Protein AF-A0A0U1D0B3-F1 (afdb_monomer_lite)

Organism: NCBI:txid451644

Radius of gyration: 34.0 Å; chains: 1; bounding box: 72×86×100 Å

Foldseek 3Di:
DDDDDADDPPDQDQKDWDWDDDPDPDTDIDIAGADCVVLVVLQCVCFVDQFQDLVSLAVNQVRPDDPVCLVVLVPDQEDEAADELNRLLGLQQSHDSPRDGSLQSHLYAYAYDDPQADPDADDQFDQAEEFEFQADADPPDDTDVLRLVLSQLLCVLSVVGGRYDRYDDHHAPVRNLCRLQVGGHQEYEYAAAKAWAPAPGPPGDIFIAAGGYPRDGDALVSLLPHPHRHQEYEANHAEDDPRPPDDDPDDPSGQQSSRQSRRVVSSVSSPHAKYKYQNHYADSVLLSQLSNQLSVCLVLFHFNSVSLNRSLNRSCVVCVRTCRSSRIHMHHDRRDGPDPPDPRPPPDDPQDPDLVVLLVQLLCLLPPQDDDDPDQDDLVVSVVVLVVSVVSDDPVSLQALSSLQSSLSSCVSSLVLQSNLQSLVSLVVRDDPRRPRDLVSLLSNLLSLLVVLLVCLVPCVPSSVVSLVSSLVSLVVSVVVPNALSSLLSNLSSLLSVLLSDPALVVSLVSLVSSLVSLVVSQVVQVVVVHGDLSSLLSNLLSCLLQVHDDPPSVVSLVRQLVRLVVVCVPPVALVSQCSNLSSLVSVCSNVLQCLDDDPSVVVSLVVSLVSLVVSCVRRSGHPSSLVVLLVVLQSSLSSSCRNVVPDSSSVSSSVSSVVSNCVSSVPPPDDDDDDDDDDDDDDDDDDDDDPDDDDRDDDDDDDDDDDD

Structure (mmCIF, N/CA/C/O backbone):
data_AF-A0A0U1D0B3-F1
#
_entry.id   AF-A0A0U1D0B3-F1
#
loop_
_atom_site.group_PDB
_atom_site.id
_atom_site.type_symbol
_atom_site.label_atom_id
_atom_site.label_alt_id
_atom_site.label_comp_id
_atom_site.label_asym_id
_atom_site.label_entity_id
_atom_site.label_seq_id
_atom_site.pdbx_PDB_ins_code
_atom_site.Cartn_x
_atom_site.Cartn_y
_atom_site.Cartn_z
_atom_site.occupancy
_atom_site.B_iso_or_equiv
_atom_site.auth_seq_id
_atom_site.auth_comp_id
_atom_site.auth_asym_id
_atom_site.auth_atom_id
_atom_site.pdbx_PDB_model_num
ATOM 1 N N . MET A 1 1 ? -6.630 -35.895 -47.628 1.00 25.92 1 MET A N 1
ATOM 2 C CA . MET A 1 1 ? -5.565 -35.209 -48.386 1.00 25.92 1 MET A CA 1
ATOM 3 C C . MET A 1 1 ? -6.163 -33.914 -48.904 1.00 25.92 1 MET A C 1
ATOM 5 O O . MET A 1 1 ? -6.946 -33.955 -49.841 1.00 25.92 1 MET A O 1
ATOM 9 N N . ALA A 1 2 ? -5.906 -32.805 -48.218 1.00 22.17 2 ALA A N 1
ATOM 10 C CA . ALA A 1 2 ? -6.236 -31.470 -48.699 1.00 22.17 2 ALA A CA 1
ATOM 11 C C . ALA A 1 2 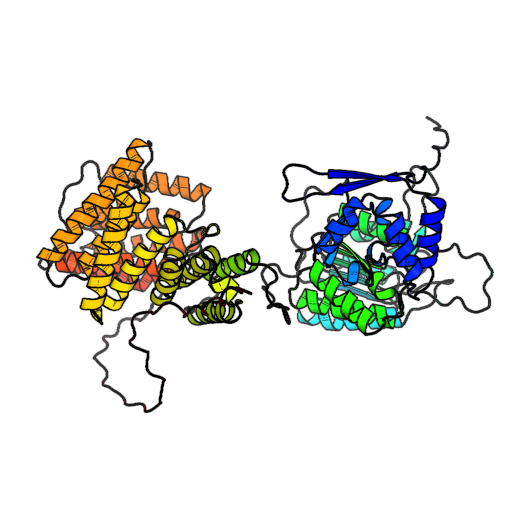? -4.894 -30.782 -48.945 1.00 22.17 2 ALA A C 1
ATOM 13 O O . ALA A 1 2 ? -4.091 -30.654 -48.025 1.00 22.17 2 ALA A O 1
ATOM 14 N N . ILE A 1 3 ? -4.622 -30.473 -50.210 1.00 32.19 3 ILE A N 1
ATOM 15 C CA . ILE A 1 3 ? -3.461 -29.694 -50.630 1.00 32.19 3 ILE A CA 1
ATOM 16 C C . ILE A 1 3 ? -3.943 -28.246 -50.627 1.00 32.19 3 ILE A C 1
ATOM 18 O O . ILE A 1 3 ? -4.728 -27.858 -51.489 1.00 32.19 3 ILE A O 1
ATOM 22 N N . SER A 1 4 ? -3.531 -27.483 -49.619 1.00 26.97 4 SER A N 1
ATOM 23 C CA . SER A 1 4 ? -3.724 -26.035 -49.578 1.00 26.97 4 SER A CA 1
ATOM 24 C C . SER A 1 4 ? -2.627 -25.380 -50.418 1.00 26.97 4 SER A C 1
ATOM 26 O O . SER A 1 4 ? -1.454 -25.729 -50.283 1.00 26.97 4 SER A O 1
ATOM 28 N N . GLY A 1 5 ? -3.007 -24.469 -51.317 1.00 29.91 5 GLY A N 1
ATOM 29 C CA . GLY A 1 5 ? -2.056 -23.631 -52.052 1.00 29.91 5 GLY A CA 1
ATOM 30 C C . GLY A 1 5 ? -1.285 -22.692 -51.110 1.00 29.91 5 GLY A C 1
ATOM 31 O O . GLY A 1 5 ? -1.713 -22.500 -49.970 1.00 29.91 5 GLY A O 1
ATOM 32 N N . PRO A 1 6 ? -0.153 -22.117 -51.556 1.00 30.25 6 PRO A N 1
ATOM 33 C CA . PRO A 1 6 ? 0.653 -21.238 -50.719 1.00 30.25 6 PRO A CA 1
ATOM 34 C C . PRO A 1 6 ? -0.175 -20.009 -50.329 1.00 30.25 6 PRO A C 1
ATOM 36 O O . PRO A 1 6 ? -0.641 -19.273 -51.196 1.00 30.25 6 PRO A O 1
ATOM 39 N N . ALA A 1 7 ? -0.378 -19.814 -49.025 1.00 37.62 7 ALA A N 1
ATOM 40 C CA . ALA A 1 7 ? -0.880 -18.554 -48.499 1.00 37.62 7 ALA A CA 1
ATOM 41 C C . ALA A 1 7 ? 0.132 -17.451 -48.842 1.00 37.62 7 ALA A C 1
ATOM 43 O O . ALA A 1 7 ? 1.340 -17.650 -48.683 1.00 37.62 7 ALA A O 1
ATOM 44 N N . GLU A 1 8 ? -0.357 -16.321 -49.353 1.00 30.08 8 GLU A N 1
ATOM 45 C CA . GLU A 1 8 ? 0.475 -15.147 -49.616 1.00 30.08 8 GLU A CA 1
ATOM 46 C C . GLU A 1 8 ? 1.216 -14.714 -48.334 1.00 30.08 8 GLU A C 1
ATOM 48 O O . GLU A 1 8 ? 0.663 -14.840 -47.235 1.00 30.08 8 GLU A O 1
ATOM 53 N N . PRO A 1 9 ? 2.470 -14.233 -48.437 1.00 38.16 9 PRO A N 1
ATOM 54 C CA . PRO A 1 9 ? 3.191 -13.708 -47.283 1.00 38.16 9 PRO A CA 1
ATOM 55 C C . PRO A 1 9 ? 2.402 -12.547 -46.664 1.00 38.16 9 PRO A C 1
ATOM 57 O O . PRO A 1 9 ? 1.867 -11.711 -47.388 1.00 38.16 9 PRO A O 1
ATOM 60 N N . ALA A 1 10 ? 2.335 -12.497 -45.330 1.00 44.03 10 ALA A N 1
ATOM 61 C CA . ALA A 1 10 ? 1.669 -11.415 -44.610 1.00 44.03 10 ALA A CA 1
ATOM 62 C C . ALA A 1 10 ? 2.222 -10.052 -45.071 1.00 44.03 10 ALA A C 1
ATOM 64 O O . ALA A 1 10 ? 3.419 -9.787 -44.949 1.00 44.03 10 ALA A O 1
ATOM 65 N N . GLU A 1 11 ? 1.359 -9.216 -45.650 1.00 49.59 11 GLU A N 1
ATOM 66 C CA . GLU A 1 11 ? 1.715 -7.873 -46.106 1.00 49.59 11 GLU A CA 1
ATOM 67 C C . GLU A 1 11 ? 2.063 -7.017 -44.874 1.00 49.59 11 GLU A C 1
ATOM 69 O O . GLU A 1 11 ? 1.244 -6.902 -43.962 1.00 49.59 11 GLU A O 1
ATOM 74 N N . ALA A 1 12 ? 3.271 -6.440 -44.824 1.00 58.88 12 ALA A N 1
ATOM 75 C CA . ALA A 1 12 ? 3.698 -5.584 -43.713 1.00 58.88 12 ALA A CA 1
ATOM 76 C C . ALA A 1 12 ? 2.677 -4.459 -43.475 1.00 58.88 12 ALA A C 1
ATOM 78 O O . ALA A 1 12 ? 2.208 -3.830 -44.432 1.00 58.88 12 ALA A O 1
ATOM 79 N N . HIS A 1 13 ? 2.336 -4.186 -42.212 1.00 60.94 13 HIS A N 1
ATOM 80 C CA . HIS A 1 13 ? 1.249 -3.269 -41.874 1.00 60.94 13 HIS A CA 1
ATOM 81 C C . HIS A 1 13 ? 1.484 -1.871 -42.467 1.00 60.94 13 HIS A C 1
ATOM 83 O O . HIS A 1 13 ? 2.298 -1.107 -41.958 1.00 60.94 13 HIS A O 1
ATOM 89 N N . ARG A 1 14 ? 0.737 -1.476 -43.506 1.00 67.62 14 ARG A N 1
ATOM 90 C CA . ARG A 1 14 ? 0.795 -0.107 -44.067 1.00 67.62 14 ARG A CA 1
ATOM 91 C C . ARG A 1 14 ? 0.289 0.969 -43.093 1.00 67.62 14 ARG A C 1
ATOM 93 O O . ARG A 1 14 ? 0.492 2.160 -43.327 1.00 67.62 14 ARG A O 1
ATOM 100 N N . GLU A 1 15 ? -0.335 0.545 -42.000 1.00 75.88 15 GLU A N 1
ATOM 101 C CA . GLU A 1 15 ? -0.934 1.380 -40.966 1.00 75.88 15 GLU A CA 1
ATOM 102 C C . GLU A 1 15 ? -0.661 0.768 -39.581 1.00 75.88 15 GLU A C 1
ATOM 104 O O . GLU A 1 15 ? -0.921 -0.415 -39.374 1.00 75.88 15 GLU A O 1
ATOM 109 N N . ILE A 1 16 ? -0.132 1.557 -38.639 1.00 80.44 16 ILE A N 1
ATOM 110 C CA . ILE A 1 16 ? 0.022 1.159 -37.229 1.00 80.44 16 ILE A CA 1
ATOM 111 C C . ILE A 1 16 ? -1.098 1.821 -36.431 1.00 80.44 16 ILE A C 1
ATOM 113 O O . ILE A 1 16 ? -1.262 3.042 -36.486 1.00 80.44 16 ILE A O 1
ATOM 117 N N . ARG A 1 17 ? -1.862 1.023 -35.681 1.00 81.50 17 ARG A N 1
ATOM 118 C CA . ARG A 1 17 ? -2.951 1.513 -34.833 1.00 81.50 17 ARG A CA 1
ATOM 119 C C . ARG A 1 17 ? -2.482 1.656 -33.391 1.00 81.50 17 ARG A C 1
ATOM 121 O O . ARG A 1 17 ? -2.053 0.689 -32.772 1.00 81.50 17 ARG A O 1
ATOM 128 N N . PHE A 1 18 ? -2.644 2.849 -32.844 1.00 83.06 18 PHE A N 1
ATOM 129 C CA . PHE A 1 18 ? -2.349 3.187 -31.462 1.00 83.06 18 PHE A CA 1
ATOM 130 C C . PHE A 1 18 ? -3.647 3.268 -30.665 1.00 83.06 18 PHE A C 1
ATOM 132 O O . PHE A 1 18 ? -4.629 3.854 -31.121 1.00 83.06 18 PHE A O 1
ATOM 139 N N . LEU A 1 19 ? -3.642 2.680 -29.472 1.00 78.75 19 LEU A N 1
ATOM 140 C CA . LEU A 1 19 ? -4.710 2.796 -28.484 1.00 78.75 19 LEU A CA 1
ATOM 141 C C . LEU A 1 19 ? -4.103 3.369 -27.210 1.00 78.75 19 LEU A C 1
ATOM 143 O O . LEU A 1 19 ? -3.299 2.704 -26.560 1.00 78.75 19 LEU A O 1
ATOM 147 N N . THR A 1 20 ? -4.473 4.595 -26.852 1.00 72.44 20 THR A N 1
ATOM 148 C CA . THR A 1 20 ? -4.030 5.200 -25.596 1.00 72.44 20 THR A CA 1
ATOM 149 C C . THR A 1 20 ? -5.035 4.924 -24.491 1.00 72.44 20 THR A C 1
ATOM 151 O O . THR A 1 20 ? -6.224 5.229 -24.600 1.00 72.44 20 THR A O 1
ATOM 154 N N . LEU A 1 21 ? -4.543 4.331 -23.406 1.00 68.56 21 LEU A N 1
ATOM 155 C CA . LEU A 1 21 ? -5.282 4.168 -22.162 1.00 68.56 21 LEU A CA 1
ATOM 156 C C . LEU A 1 21 ? -4.892 5.322 -21.238 1.00 68.56 21 LEU A C 1
ATOM 158 O O . LEU A 1 21 ? -3.713 5.519 -20.957 1.00 68.56 21 LEU A O 1
ATOM 162 N N . SER A 1 22 ? -5.878 6.102 -20.805 1.00 63.91 22 SER A N 1
ATOM 163 C CA . SER A 1 22 ? -5.701 7.196 -19.844 1.00 63.91 22 SER A CA 1
ATOM 164 C C . SER A 1 22 ? -6.677 7.024 -18.681 1.00 63.91 22 SER A C 1
ATOM 166 O O . SER A 1 22 ? -7.529 6.137 -18.704 1.00 63.91 22 SER A O 1
ATOM 168 N N . ASP A 1 23 ? -6.573 7.888 -17.677 1.00 53.41 23 ASP A N 1
ATOM 169 C CA . ASP A 1 23 ? -7.534 8.013 -16.573 1.00 53.41 23 ASP A CA 1
ATOM 170 C C . ASP A 1 23 ? -8.935 8.469 -17.031 1.00 53.41 23 ASP A C 1
ATOM 172 O O . ASP A 1 23 ? -9.906 8.437 -16.271 1.00 53.41 23 ASP A O 1
ATOM 176 N N . ARG A 1 24 ? -9.064 8.873 -18.298 1.00 52.78 24 ARG A N 1
ATOM 177 C CA . ARG A 1 24 ? -10.329 9.251 -18.920 1.00 52.78 24 ARG A CA 1
ATOM 178 C C . ARG A 1 24 ? -11.155 8.013 -19.249 1.00 52.78 24 ARG A C 1
ATOM 180 O O . ARG A 1 24 ? -10.646 6.973 -19.649 1.00 52.78 24 ARG A O 1
ATOM 187 N N . ALA A 1 25 ? -12.477 8.162 -19.214 1.00 43.53 25 ALA A N 1
ATOM 188 C CA . ALA A 1 25 ? -13.439 7.098 -19.525 1.00 43.53 25 ALA A CA 1
ATOM 189 C C . ALA A 1 25 ? -13.494 6.678 -21.019 1.00 43.53 25 ALA A C 1
ATOM 191 O O . ALA A 1 25 ? -14.517 6.175 -21.482 1.00 43.53 25 ALA A O 1
ATOM 192 N N . ARG A 1 26 ? -12.429 6.911 -21.800 1.00 53.97 26 ARG A N 1
ATOM 193 C CA . ARG A 1 26 ? -12.307 6.524 -23.212 1.00 53.97 26 ARG A CA 1
ATOM 194 C C . ARG A 1 26 ? -10.867 6.128 -23.546 1.00 53.97 26 ARG A C 1
ATOM 196 O O . ARG A 1 26 ? -9.934 6.775 -23.079 1.00 53.97 26 ARG A O 1
ATOM 203 N N . ALA A 1 27 ? -10.712 5.117 -24.401 1.00 67.88 27 ALA A N 1
ATOM 204 C CA . ALA A 1 27 ? -9.450 4.827 -25.076 1.00 67.88 27 ALA A CA 1
ATOM 205 C C . ALA A 1 27 ? -9.430 5.571 -26.417 1.00 67.88 27 ALA A C 1
ATOM 207 O O . ALA A 1 27 ? -10.358 5.412 -27.216 1.00 67.88 27 ALA A O 1
ATOM 208 N N . GLU A 1 28 ? -8.421 6.406 -26.656 1.00 73.44 28 GLU A N 1
ATOM 209 C CA . GLU A 1 28 ? -8.314 7.158 -27.909 1.00 73.44 28 GLU A CA 1
ATOM 210 C C . GLU A 1 28 ? -7.551 6.305 -28.931 1.00 73.44 28 GLU A C 1
ATOM 212 O O . GLU A 1 28 ? -6.479 5.771 -28.646 1.00 73.44 28 GLU A O 1
ATOM 217 N N . ALA A 1 29 ? -8.158 6.104 -30.104 1.00 76.81 29 ALA A N 1
ATOM 218 C CA . ALA A 1 29 ? -7.590 5.301 -31.177 1.00 76.81 29 ALA A CA 1
ATOM 219 C C . ALA A 1 29 ? -7.090 6.217 -32.294 1.00 76.81 29 ALA A C 1
ATOM 221 O O . ALA A 1 29 ? -7.890 6.934 -32.896 1.00 76.81 29 ALA A O 1
ATOM 222 N N . THR A 1 30 ? -5.800 6.135 -32.604 1.00 80.94 30 THR A N 1
ATOM 223 C CA . THR A 1 30 ? -5.173 6.892 -33.694 1.00 80.94 30 THR A CA 1
ATOM 224 C C . THR A 1 30 ? -4.450 5.922 -34.604 1.00 80.94 30 THR A C 1
ATOM 226 O O . THR A 1 30 ? -3.776 5.014 -34.124 1.00 80.94 30 THR A O 1
ATOM 229 N N . SER A 1 31 ? -4.562 6.106 -35.913 1.00 79.56 31 SER A N 1
ATOM 230 C CA . SER A 1 31 ? -3.797 5.314 -36.867 1.00 79.56 31 SER A CA 1
ATOM 231 C C . SER A 1 31 ? -2.768 6.169 -37.584 1.00 79.56 31 SER A C 1
ATOM 233 O O . SER A 1 31 ? -3.062 7.289 -37.997 1.00 79.56 31 SER A O 1
ATOM 235 N N . GLN A 1 32 ? -1.576 5.612 -37.769 1.00 79.31 32 GLN A N 1
ATOM 236 C CA . GLN A 1 32 ? -0.500 6.232 -38.526 1.00 79.31 32 GLN A CA 1
ATOM 237 C C . GLN A 1 32 ? -0.245 5.426 -39.794 1.00 79.31 32 GLN A C 1
ATOM 239 O O . GLN A 1 32 ? 0.203 4.278 -39.734 1.00 79.31 32 GLN A O 1
ATOM 244 N N . GLN A 1 33 ? -0.494 6.040 -40.949 1.00 78.62 33 GLN A N 1
ATOM 245 C CA . GLN A 1 33 ? -0.053 5.490 -42.225 1.00 78.62 33 GLN A CA 1
ATOM 246 C C . GLN A 1 33 ? 1.470 5.625 -42.337 1.00 78.62 33 GLN A C 1
ATOM 248 O O . GLN A 1 33 ? 2.034 6.675 -42.015 1.00 78.62 33 GLN A O 1
ATOM 253 N N . ARG A 1 34 ? 2.134 4.573 -42.824 1.00 77.25 34 ARG A N 1
ATOM 254 C CA . ARG A 1 34 ? 3.586 4.554 -43.042 1.00 77.25 34 ARG A CA 1
ATOM 255 C C . ARG A 1 34 ? 3.947 4.064 -44.439 1.00 77.25 34 ARG A C 1
ATOM 257 O O . ARG A 1 34 ? 3.126 3.484 -45.144 1.00 77.25 34 ARG A O 1
ATOM 264 N N . GLN A 1 35 ? 5.207 4.275 -44.810 1.00 83.19 35 GLN A N 1
ATOM 265 C CA . GLN A 1 35 ? 5.866 3.572 -45.911 1.00 83.19 35 GLN A CA 1
ATOM 266 C C . GLN A 1 35 ? 6.683 2.424 -45.301 1.00 83.19 35 GLN A C 1
ATOM 268 O O . GLN A 1 35 ? 7.752 2.698 -44.742 1.00 83.19 35 GLN A O 1
ATOM 273 N N . PRO A 1 36 ? 6.188 1.170 -45.324 1.00 78.25 36 PRO A N 1
ATOM 274 C CA . PRO A 1 36 ? 6.859 0.048 -44.670 1.00 78.25 36 PRO A CA 1
ATOM 275 C C . PRO A 1 36 ? 8.314 -0.106 -45.114 1.00 78.25 36 PRO A C 1
ATOM 277 O O . PRO A 1 36 ? 9.193 -0.279 -44.280 1.00 78.25 36 PRO A O 1
ATOM 280 N N . GLU A 1 37 ? 8.600 0.100 -46.400 1.00 82.88 37 GLU A N 1
ATOM 281 C CA . GLU A 1 37 ? 9.940 -0.041 -46.969 1.00 82.88 37 GLU A CA 1
ATOM 282 C C . GLU A 1 37 ? 10.930 0.991 -46.414 1.00 82.88 37 GLU A C 1
ATOM 284 O O . GLU A 1 37 ? 12.117 0.696 -46.266 1.00 82.88 37 GLU A O 1
ATOM 289 N N . LEU A 1 38 ? 10.464 2.210 -46.123 1.00 84.38 38 LEU A N 1
ATOM 290 C CA . LEU A 1 38 ? 11.289 3.265 -45.534 1.00 84.38 38 LEU A CA 1
ATOM 291 C C . LEU A 1 38 ? 11.580 2.965 -44.062 1.00 84.38 38 LEU A C 1
ATOM 293 O O . LEU A 1 38 ? 12.733 3.032 -43.639 1.00 84.38 38 LEU A O 1
ATOM 297 N N . VAL A 1 39 ? 10.542 2.605 -43.303 1.00 85.31 39 VAL A N 1
ATOM 298 C CA . VAL A 1 39 ? 10.660 2.277 -41.877 1.00 85.31 39 VAL A CA 1
ATOM 299 C C . VAL A 1 39 ? 11.559 1.057 -41.680 1.00 85.31 39 VAL A C 1
ATOM 301 O O . VAL A 1 39 ? 12.479 1.107 -40.871 1.00 85.31 39 VAL A O 1
ATOM 304 N N . ASP A 1 40 ? 11.387 0.007 -42.482 1.00 84.56 40 ASP A N 1
ATOM 305 C CA . ASP A 1 40 ? 12.200 -1.208 -42.396 1.00 84.56 40 ASP A CA 1
ATOM 306 C C . ASP A 1 40 ? 13.675 -0.940 -42.731 1.00 84.56 40 ASP A C 1
ATOM 308 O O . ASP A 1 40 ? 14.576 -1.498 -42.098 1.00 84.56 40 ASP A O 1
ATOM 312 N N . ARG A 1 41 ? 13.954 -0.045 -43.693 1.00 85.88 41 ARG A N 1
ATOM 313 C CA . ARG A 1 41 ? 15.328 0.393 -43.997 1.00 85.88 41 ARG A CA 1
ATOM 314 C C . ARG A 1 41 ? 15.950 1.171 -42.842 1.00 85.88 41 ARG A C 1
ATOM 316 O O . ARG A 1 41 ? 17.119 0.933 -42.543 1.00 85.88 41 ARG A O 1
ATOM 323 N N . LEU A 1 42 ? 15.194 2.067 -42.204 1.00 86.94 42 LEU A N 1
ATOM 324 C CA . LEU A 1 42 ? 15.659 2.823 -41.037 1.00 86.94 42 LEU A CA 1
ATOM 325 C C . LEU A 1 42 ? 15.937 1.892 -39.858 1.00 86.94 42 LEU A C 1
ATOM 327 O O . LEU A 1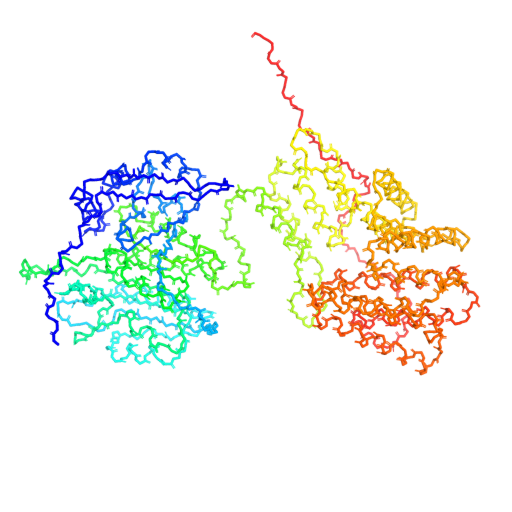 42 ? 17.033 1.936 -39.312 1.00 86.94 42 LEU A O 1
ATOM 331 N N . ILE A 1 43 ? 15.010 0.981 -39.543 1.00 88.56 43 ILE A N 1
ATOM 332 C CA . ILE A 1 43 ? 15.202 -0.035 -38.499 1.00 88.56 43 ILE A CA 1
ATOM 333 C C . ILE A 1 43 ? 16.478 -0.826 -38.775 1.00 88.56 43 ILE A C 1
ATOM 335 O O . ILE A 1 43 ? 17.350 -0.895 -37.913 1.00 88.56 43 ILE A O 1
ATOM 339 N N . LYS A 1 44 ? 16.628 -1.369 -39.991 1.00 85.81 44 LYS A N 1
ATOM 340 C CA . LYS A 1 44 ? 17.808 -2.153 -40.373 1.00 85.81 44 LYS A CA 1
ATOM 341 C C . LYS A 1 44 ? 19.100 -1.348 -40.244 1.00 85.81 44 LYS A C 1
ATOM 343 O O . LYS A 1 44 ? 20.095 -1.894 -39.780 1.00 85.81 44 LYS A O 1
ATOM 348 N N . SER A 1 45 ? 19.094 -0.074 -40.633 1.00 84.69 45 SER A N 1
ATOM 349 C CA . SER A 1 45 ? 20.249 0.813 -40.471 1.00 84.69 45 SER A CA 1
ATOM 350 C C . SER A 1 45 ? 20.612 0.981 -38.994 1.00 84.69 45 SER A C 1
ATOM 352 O O . SER A 1 45 ? 21.744 0.681 -38.611 1.00 84.69 45 SER A O 1
ATOM 354 N N . SER A 1 46 ? 19.633 1.333 -38.156 1.00 84.19 46 SER A N 1
ATOM 355 C CA . SER A 1 46 ? 19.838 1.687 -36.748 1.00 84.19 46 SER A CA 1
ATOM 356 C C . SER A 1 46 ? 20.266 0.523 -35.849 1.00 84.19 46 SER A C 1
ATOM 358 O O . SER A 1 46 ? 20.853 0.768 -34.796 1.00 84.19 46 SER A O 1
ATOM 360 N N . ILE A 1 47 ? 20.004 -0.727 -36.254 1.00 84.88 47 ILE A N 1
ATOM 361 C CA . ILE A 1 47 ? 20.313 -1.930 -35.456 1.00 84.88 47 ILE A CA 1
ATOM 362 C C . ILE A 1 47 ? 21.425 -2.817 -36.048 1.00 84.88 47 ILE A C 1
ATOM 364 O O . ILE A 1 47 ? 21.790 -3.833 -35.460 1.00 84.88 47 ILE A O 1
ATOM 368 N N . SER A 1 48 ? 21.955 -2.479 -37.230 1.00 79.75 48 SER A N 1
ATOM 369 C CA . SER A 1 48 ? 22.975 -3.298 -37.918 1.00 79.75 48 SER A CA 1
ATOM 370 C C . SER A 1 48 ? 24.387 -3.171 -37.340 1.00 79.75 48 SER A C 1
ATOM 372 O O . SER A 1 48 ? 25.243 -4.016 -37.600 1.00 79.75 48 SER A O 1
ATOM 374 N N . GLN A 1 49 ? 24.641 -2.105 -36.586 1.00 79.25 49 GLN A N 1
ATOM 375 C CA . GLN A 1 49 ? 25.926 -1.778 -35.978 1.00 79.25 49 GLN A CA 1
ATOM 376 C C . GLN A 1 49 ? 25.704 -1.378 -34.523 1.00 79.25 49 GLN A C 1
ATOM 378 O O . GLN A 1 49 ? 24.586 -1.048 -34.135 1.00 79.25 49 GLN A O 1
ATOM 383 N N . THR A 1 50 ? 26.778 -1.355 -33.737 1.00 85.12 50 THR A N 1
ATOM 384 C CA . THR A 1 50 ? 26.733 -0.924 -32.336 1.00 85.12 50 THR A CA 1
ATOM 385 C C . THR A 1 50 ? 26.810 0.594 -32.167 1.00 85.12 50 THR A C 1
ATOM 387 O O . THR A 1 50 ? 26.737 1.068 -31.046 1.00 85.12 50 THR A O 1
ATOM 390 N N . SER A 1 51 ? 26.964 1.391 -33.231 1.00 87.00 51 SER A N 1
ATOM 391 C CA . SER A 1 51 ? 27.051 2.857 -33.135 1.00 87.00 51 SER A CA 1
ATOM 392 C C . SER A 1 51 ? 25.670 3.512 -33.054 1.00 87.00 51 SER A C 1
ATOM 394 O O . SER A 1 51 ? 24.824 3.252 -33.913 1.00 87.00 51 SER A O 1
ATOM 396 N N . PHE A 1 52 ? 25.462 4.419 -32.102 1.00 89.50 52 PHE A N 1
ATOM 397 C CA . PHE A 1 52 ? 24.233 5.205 -32.006 1.00 89.50 52 PHE A CA 1
ATOM 398 C C . PHE A 1 52 ? 24.204 6.351 -33.028 1.00 89.50 52 PHE A C 1
ATOM 400 O O . PHE A 1 52 ? 25.177 7.085 -33.191 1.00 89.50 52 PHE A O 1
ATOM 407 N N . ARG A 1 53 ? 23.067 6.510 -33.717 1.00 89.12 53 ARG A N 1
ATOM 408 C CA . ARG A 1 53 ? 22.827 7.571 -34.705 1.00 89.12 53 ARG A CA 1
ATOM 409 C C . ARG A 1 53 ? 21.557 8.334 -34.340 1.00 89.12 53 ARG A C 1
ATOM 411 O O . ARG A 1 53 ? 20.451 7.876 -34.632 1.00 89.12 53 ARG A O 1
ATOM 418 N N . SER A 1 54 ? 21.724 9.500 -33.719 1.00 86.88 54 SER A N 1
ATOM 419 C CA . SER A 1 54 ? 20.618 10.338 -33.231 1.00 86.88 54 SER A CA 1
ATOM 420 C C . SER A 1 54 ? 19.634 10.731 -34.333 1.00 86.88 54 SER A C 1
ATOM 422 O O . SER A 1 54 ? 18.426 10.731 -34.113 1.00 86.88 54 SER A O 1
ATOM 424 N N . ASP A 1 55 ? 20.136 11.021 -35.534 1.00 89.19 55 ASP A N 1
ATOM 425 C CA . ASP A 1 55 ? 19.299 11.481 -36.644 1.00 89.19 55 ASP A CA 1
ATOM 426 C C . ASP A 1 55 ? 18.362 10.374 -37.145 1.00 89.19 55 ASP A C 1
ATOM 428 O O . ASP A 1 55 ? 17.174 10.615 -37.348 1.00 89.19 55 ASP A O 1
ATOM 432 N N . GLU A 1 56 ? 18.862 9.140 -37.284 1.00 89.44 56 GLU A N 1
ATOM 433 C CA . GLU A 1 56 ? 18.042 7.985 -37.680 1.00 89.44 56 GLU A CA 1
ATOM 434 C C . GLU A 1 56 ? 16.995 7.656 -36.615 1.00 89.44 56 GLU A C 1
ATOM 436 O O . GLU A 1 56 ? 15.832 7.415 -36.937 1.00 89.44 56 GLU A O 1
ATOM 441 N N . SER A 1 57 ? 17.399 7.712 -35.346 1.00 90.31 57 SER A N 1
ATOM 442 C CA . SER A 1 57 ? 16.521 7.531 -34.194 1.00 90.31 57 SER A CA 1
ATOM 443 C C . SER A 1 57 ? 15.365 8.542 -34.179 1.00 90.31 57 SER A C 1
ATOM 445 O O . SER A 1 57 ? 14.201 8.160 -34.008 1.00 90.31 57 SER A O 1
ATOM 447 N N . ARG A 1 58 ? 15.663 9.826 -34.412 1.00 91.75 58 ARG A N 1
ATOM 448 C CA . ARG A 1 58 ? 14.656 10.889 -34.475 1.00 91.75 58 ARG A CA 1
ATOM 449 C C . ARG A 1 58 ? 13.729 10.707 -35.670 1.00 91.75 58 ARG A C 1
ATOM 451 O O . ARG A 1 58 ? 12.517 10.781 -35.512 1.00 91.75 58 ARG A O 1
ATOM 458 N N . VAL A 1 59 ? 14.268 10.427 -36.857 1.00 91.56 59 VAL A N 1
ATOM 459 C CA . VAL A 1 59 ? 13.443 10.184 -38.053 1.00 91.56 59 VAL A CA 1
ATOM 460 C C . VAL A 1 59 ? 12.520 8.982 -37.840 1.00 91.56 59 VAL A C 1
ATOM 462 O O . VAL A 1 59 ? 11.346 9.040 -38.204 1.00 91.56 59 VAL A O 1
ATOM 465 N N . LEU A 1 60 ? 13.011 7.914 -37.206 1.00 90.38 60 LEU A N 1
ATOM 466 C CA . LEU A 1 60 ? 12.203 6.739 -36.900 1.00 90.38 60 LEU A CA 1
ATOM 467 C C . LEU A 1 60 ? 11.052 7.070 -35.936 1.00 90.38 60 LEU A C 1
ATOM 469 O O . LEU A 1 60 ? 9.927 6.631 -36.179 1.00 90.38 60 LEU A O 1
ATOM 473 N N . PHE A 1 61 ? 11.297 7.878 -34.898 1.00 91.62 61 PHE A N 1
ATOM 474 C CA . PHE A 1 61 ? 10.245 8.368 -33.998 1.00 91.62 61 PHE A CA 1
ATOM 475 C C . PHE A 1 61 ? 9.191 9.188 -34.752 1.00 91.62 61 PHE A C 1
ATOM 477 O O . PHE A 1 61 ? 7.995 8.917 -34.643 1.00 91.62 61 PHE A O 1
ATOM 484 N N . GLU A 1 62 ? 9.637 10.156 -35.557 1.00 90.12 62 GLU A N 1
ATOM 485 C CA . GLU A 1 62 ? 8.757 11.080 -36.275 1.00 90.12 62 GLU A CA 1
ATOM 486 C C . GLU A 1 62 ? 7.843 10.372 -37.284 1.00 90.12 62 GLU A C 1
ATOM 488 O O . GLU A 1 62 ? 6.695 10.786 -37.447 1.00 90.12 62 GLU A O 1
ATOM 493 N N . LEU A 1 63 ? 8.337 9.307 -37.929 1.00 89.62 63 LEU A N 1
ATOM 494 C CA . LEU A 1 63 ? 7.594 8.516 -38.917 1.00 89.62 63 LEU A CA 1
ATOM 495 C C . LEU A 1 63 ? 6.710 7.421 -38.305 1.00 89.62 63 LEU A C 1
ATOM 497 O O . LEU A 1 63 ? 5.765 6.977 -38.960 1.00 89.62 63 LEU A O 1
ATOM 501 N N . THR A 1 64 ? 7.025 6.953 -37.094 1.00 88.25 64 THR A N 1
ATOM 502 C CA . THR A 1 64 ? 6.314 5.826 -36.467 1.00 88.25 64 THR A CA 1
ATOM 503 C C . THR A 1 64 ? 5.219 6.300 -35.516 1.00 88.25 64 THR A C 1
ATOM 505 O O . THR A 1 64 ? 4.145 5.704 -35.488 1.00 88.25 64 THR A O 1
ATOM 508 N N . VAL A 1 65 ? 5.465 7.362 -34.744 1.00 88.38 65 VAL A N 1
ATOM 509 C CA . VAL A 1 65 ? 4.554 7.832 -33.689 1.00 88.38 65 VAL A CA 1
A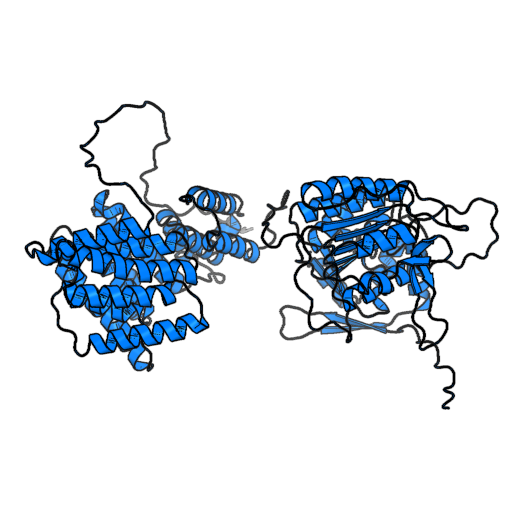TOM 510 C C . VAL A 1 65 ? 3.665 8.977 -34.209 1.00 88.38 65 VAL A C 1
ATOM 512 O O . VAL A 1 65 ? 4.204 9.967 -34.709 1.00 88.38 65 VAL A O 1
ATOM 515 N N . PRO A 1 66 ? 2.323 8.902 -34.069 1.00 86.00 66 PRO A N 1
ATOM 516 C CA . PRO A 1 66 ? 1.415 9.987 -34.440 1.00 86.00 66 PRO A CA 1
ATOM 517 C C . PRO A 1 66 ? 1.707 11.281 -33.675 1.00 86.00 66 PRO A C 1
ATOM 519 O O . PRO A 1 66 ? 2.046 11.248 -32.490 1.00 86.00 66 PRO A O 1
ATOM 522 N N . ASN A 1 67 ? 1.518 12.434 -34.321 1.00 84.69 67 ASN A N 1
ATOM 523 C CA . ASN A 1 67 ? 1.802 13.745 -33.723 1.00 84.69 67 ASN A CA 1
ATOM 524 C C . ASN A 1 67 ? 0.994 14.009 -32.447 1.00 84.69 67 ASN A C 1
ATOM 526 O O . ASN A 1 67 ? 1.506 14.614 -31.507 1.00 84.69 67 ASN A O 1
ATOM 530 N N . GLU A 1 68 ? -0.239 13.513 -32.393 1.00 79.81 68 GLU A N 1
ATOM 531 C CA . GLU A 1 68 ? -1.155 13.659 -31.262 1.00 79.81 68 GLU A CA 1
ATOM 532 C C . GLU A 1 68 ? -0.635 12.948 -30.007 1.00 79.81 68 GLU A C 1
ATOM 534 O O . GLU A 1 68 ? -0.962 13.347 -28.892 1.00 79.81 68 GLU A O 1
ATOM 539 N N . LEU A 1 69 ? 0.194 11.911 -30.177 1.00 80.69 69 LEU A N 1
ATOM 540 C CA . LEU A 1 69 ? 0.746 11.127 -29.072 1.00 80.69 69 LEU A CA 1
ATOM 541 C C . LEU A 1 69 ? 2.080 11.672 -28.561 1.00 80.69 69 LEU A C 1
ATOM 543 O O . LEU A 1 69 ? 2.452 11.399 -27.421 1.00 80.69 69 LEU A O 1
ATOM 547 N N . LYS A 1 70 ? 2.796 12.463 -29.368 1.00 84.50 70 LYS A N 1
ATOM 548 C CA . LYS A 1 70 ? 4.131 12.976 -29.016 1.00 84.50 70 LYS A CA 1
ATOM 549 C C . LYS A 1 70 ? 4.093 13.883 -27.786 1.00 84.50 70 LYS A C 1
ATOM 551 O O . LYS A 1 70 ? 4.957 13.773 -26.921 1.00 84.50 70 LYS A O 1
ATOM 556 N N . SER A 1 71 ? 3.076 14.740 -27.677 1.00 73.81 71 SER A N 1
ATOM 557 C CA . SER A 1 71 ? 2.896 15.624 -26.517 1.00 73.81 71 SER A CA 1
ATOM 558 C C . SER A 1 71 ? 2.549 14.852 -25.242 1.00 73.81 71 SER A C 1
ATOM 560 O O . SER A 1 71 ? 3.073 15.177 -24.181 1.00 73.81 71 SER A O 1
ATOM 562 N N . GLY A 1 72 ? 1.718 13.810 -25.344 1.00 71.94 72 GLY A N 1
ATOM 563 C CA . GLY A 1 72 ? 1.377 12.937 -24.218 1.00 71.94 72 GLY A CA 1
ATOM 564 C C . GLY A 1 72 ? 2.568 12.108 -23.736 1.00 71.94 72 GLY A C 1
ATOM 565 O O . GLY A 1 72 ? 2.792 11.996 -22.535 1.00 71.94 72 GLY A O 1
ATOM 566 N N . LEU A 1 73 ? 3.388 11.598 -24.662 1.00 73.94 73 LEU A N 1
ATOM 567 C CA . LEU A 1 73 ? 4.632 10.907 -24.321 1.00 73.94 73 LEU A CA 1
ATOM 568 C C . LEU A 1 73 ? 5.582 11.819 -23.538 1.00 73.94 73 LEU A C 1
ATOM 570 O O . LEU A 1 73 ? 6.179 11.369 -22.571 1.00 73.94 73 LEU A O 1
ATOM 574 N N . ALA A 1 74 ? 5.692 13.104 -23.875 1.00 69.62 74 ALA A N 1
ATOM 575 C CA . ALA A 1 74 ? 6.560 14.028 -23.138 1.00 69.62 74 ALA A CA 1
ATOM 576 C C . ALA A 1 74 ? 6.173 14.217 -21.653 1.00 69.62 74 ALA A C 1
ATOM 578 O O . ALA A 1 74 ? 6.998 14.683 -20.880 1.00 69.62 74 ALA A O 1
ATOM 579 N N . GLN A 1 75 ? 4.949 13.859 -21.247 1.00 67.75 75 GLN A N 1
ATOM 580 C CA . GLN A 1 75 ? 4.430 14.088 -19.890 1.00 67.75 75 GLN A CA 1
ATOM 581 C C . GLN A 1 75 ? 4.498 12.861 -18.967 1.00 67.75 75 GLN A C 1
ATOM 583 O O . GLN A 1 75 ? 4.076 12.953 -17.819 1.00 67.75 75 GLN A O 1
ATOM 588 N N . VAL A 1 76 ? 4.983 11.712 -19.449 1.00 71.12 76 VAL A N 1
ATOM 589 C CA . VAL A 1 76 ? 5.015 10.460 -18.670 1.00 71.12 76 VAL A CA 1
ATOM 590 C C . VAL A 1 76 ? 6.439 9.989 -18.408 1.00 71.12 76 VAL A C 1
ATOM 592 O O . VAL A 1 76 ? 7.233 9.906 -19.335 1.00 71.12 76 VAL A O 1
ATOM 595 N N . ASP A 1 77 ? 6.759 9.595 -17.177 1.00 70.06 77 ASP A N 1
ATOM 596 C CA . ASP A 1 77 ? 8.084 9.037 -16.844 1.00 70.06 77 ASP A CA 1
ATOM 597 C C . ASP A 1 77 ? 8.157 7.514 -17.027 1.00 70.06 77 ASP A C 1
ATOM 599 O O . ASP A 1 77 ? 9.230 6.945 -17.240 1.00 70.06 77 ASP A O 1
ATOM 603 N N . ASN A 1 78 ? 7.003 6.845 -16.984 1.00 81.88 78 ASN A N 1
ATOM 604 C CA . ASN A 1 78 ? 6.862 5.402 -17.150 1.00 81.88 78 ASN A CA 1
ATOM 605 C C . ASN A 1 78 ? 6.094 5.117 -18.437 1.00 81.88 78 ASN A C 1
ATOM 607 O O . ASN A 1 78 ? 5.019 5.676 -18.661 1.00 81.88 78 ASN A O 1
ATOM 611 N N . LEU A 1 79 ? 6.628 4.231 -19.277 1.00 86.31 79 LEU A N 1
ATOM 612 C CA . LEU A 1 79 ? 6.021 3.911 -20.563 1.00 86.31 79 LEU A CA 1
ATOM 613 C C . LEU A 1 79 ? 5.855 2.401 -20.701 1.00 86.31 79 LEU A C 1
ATOM 615 O O . LEU A 1 79 ? 6.835 1.667 -20.813 1.00 86.31 79 LEU A O 1
ATOM 619 N N . VAL A 1 80 ? 4.601 1.950 -20.727 1.00 91.19 80 VAL A N 1
ATOM 620 C CA . VAL A 1 80 ? 4.254 0.565 -21.055 1.00 91.19 80 VAL A CA 1
ATOM 621 C C . VAL A 1 80 ? 3.735 0.513 -22.485 1.00 91.19 80 VAL A C 1
ATOM 623 O O . VAL A 1 80 ? 2.709 1.114 -22.799 1.00 91.19 80 VAL A O 1
ATOM 626 N N . LEU A 1 81 ? 4.436 -0.215 -23.353 1.00 91.00 81 LEU A N 1
ATOM 627 C CA . LEU A 1 81 ? 4.001 -0.456 -24.728 1.00 91.00 81 LEU A CA 1
ATOM 628 C C . LEU A 1 81 ? 3.335 -1.825 -24.830 1.00 91.00 81 LEU A C 1
ATOM 630 O O . LEU A 1 81 ? 3.997 -2.846 -24.659 1.00 91.00 81 LEU A O 1
ATOM 634 N N . VAL A 1 82 ? 2.039 -1.850 -25.140 1.00 90.44 82 VAL A N 1
ATOM 635 C CA . VAL A 1 82 ? 1.317 -3.088 -25.458 1.00 90.44 82 VAL A CA 1
ATOM 636 C C . VAL A 1 82 ? 1.429 -3.331 -26.961 1.00 90.44 82 VAL A C 1
ATOM 638 O O . VAL A 1 82 ? 0.881 -2.566 -27.751 1.00 90.44 82 VAL A O 1
ATOM 641 N N . LEU A 1 83 ? 2.177 -4.361 -27.350 1.00 89.25 83 LEU A N 1
ATOM 642 C CA . LEU A 1 83 ? 2.609 -4.601 -28.726 1.00 89.25 83 LEU A CA 1
ATOM 643 C C . LEU A 1 83 ? 2.066 -5.928 -29.261 1.00 89.25 83 LEU A C 1
ATOM 645 O O . LEU A 1 83 ? 2.000 -6.929 -28.543 1.00 89.25 83 LEU A O 1
ATOM 649 N N . ASP A 1 84 ? 1.715 -5.944 -30.543 1.00 84.81 84 ASP A N 1
ATOM 650 C CA . ASP A 1 84 ? 1.493 -7.180 -31.292 1.00 84.81 84 ASP A CA 1
ATOM 651 C C . ASP A 1 84 ? 2.827 -7.798 -31.759 1.00 84.81 84 ASP A C 1
ATOM 653 O O . ASP A 1 84 ? 3.920 -7.326 -31.444 1.00 84.81 84 ASP A O 1
ATOM 657 N N . ALA A 1 85 ? 2.741 -8.890 -32.518 1.00 78.81 85 ALA A N 1
ATOM 658 C CA . ALA A 1 85 ? 3.912 -9.628 -32.978 1.00 78.81 85 ALA A CA 1
ATOM 659 C C . ALA A 1 85 ? 4.803 -8.848 -33.960 1.00 78.81 85 ALA A C 1
ATOM 661 O O . ALA A 1 85 ? 6.012 -9.072 -33.975 1.00 78.81 85 ALA A O 1
ATOM 662 N N . GLU A 1 86 ? 4.224 -7.978 -34.791 1.00 81.75 86 GLU A N 1
ATOM 663 C CA . GLU A 1 86 ? 4.965 -7.234 -35.816 1.00 81.75 86 GLU A CA 1
ATOM 664 C C . GLU A 1 86 ? 5.620 -5.995 -35.197 1.00 81.75 86 GLU A C 1
ATOM 666 O O . GLU A 1 86 ? 6.831 -5.798 -35.309 1.00 81.75 86 GLU A O 1
ATOM 671 N N . SER A 1 87 ? 4.837 -5.200 -34.467 1.00 86.12 87 SER A N 1
ATOM 672 C CA . SER A 1 87 ? 5.299 -4.004 -33.755 1.00 86.12 87 SER A CA 1
ATOM 673 C C . SER A 1 87 ? 6.307 -4.311 -32.645 1.00 86.12 87 SER A C 1
ATOM 675 O O . SER A 1 87 ? 7.161 -3.475 -32.343 1.00 86.12 87 SER A O 1
ATOM 677 N N . ALA A 1 88 ? 6.297 -5.520 -32.074 1.00 86.75 88 ALA A N 1
ATOM 678 C CA . ALA A 1 88 ? 7.334 -5.971 -31.147 1.00 86.75 88 ALA A CA 1
ATOM 679 C C . ALA A 1 88 ? 8.738 -6.026 -31.782 1.00 86.75 88 ALA A C 1
ATOM 681 O O . ALA A 1 88 ? 9.734 -5.922 -31.070 1.00 86.75 88 ALA A O 1
ATOM 682 N N . ALA A 1 89 ? 8.867 -6.132 -33.108 1.00 84.75 89 ALA A N 1
ATOM 683 C CA . ALA A 1 89 ? 10.178 -6.139 -33.761 1.00 84.75 89 ALA A CA 1
ATOM 684 C C . ALA A 1 89 ? 10.825 -4.742 -33.855 1.00 84.75 89 ALA A C 1
ATOM 686 O O . ALA A 1 89 ? 11.986 -4.624 -34.255 1.00 84.75 89 ALA A O 1
ATOM 687 N N . TYR A 1 90 ? 10.104 -3.673 -33.514 1.00 90.00 90 TYR A N 1
ATOM 688 C CA . TYR A 1 90 ? 10.587 -2.305 -33.675 1.00 90.00 90 TYR A CA 1
ATOM 689 C C . TYR A 1 90 ? 11.539 -1.929 -32.533 1.00 90.00 90 TYR A C 1
ATOM 691 O O . TYR A 1 90 ? 11.318 -2.340 -31.388 1.00 90.00 90 TYR A O 1
ATOM 699 N N . PRO A 1 91 ? 12.580 -1.120 -32.799 1.00 92.25 91 PRO A N 1
ATOM 700 C CA . PRO A 1 91 ? 13.511 -0.652 -31.780 1.00 92.25 91 PRO A CA 1
ATOM 701 C C . PRO A 1 91 ? 12.949 0.593 -31.074 1.00 92.25 91 PRO A C 1
ATOM 703 O O . PRO A 1 91 ? 13.523 1.677 -31.160 1.00 92.25 91 PRO A O 1
ATOM 706 N N . TRP A 1 92 ? 11.798 0.452 -30.407 1.00 94.00 92 TRP A N 1
ATOM 707 C CA . TRP A 1 92 ? 11.130 1.544 -29.684 1.00 94.00 92 TRP A CA 1
ATOM 708 C C . TRP A 1 92 ? 12.063 2.252 -28.698 1.00 94.00 92 TRP A C 1
ATOM 710 O O . TRP A 1 92 ? 12.007 3.467 -28.559 1.00 94.00 92 TRP A O 1
ATOM 720 N N . GLU A 1 93 ? 12.954 1.497 -28.058 1.00 94.25 93 GLU A N 1
ATOM 721 C CA . GLU A 1 93 ? 13.940 1.986 -27.099 1.00 94.25 93 GLU A CA 1
ATOM 722 C C . GLU A 1 93 ? 14.872 3.035 -27.711 1.00 94.25 93 GLU A C 1
ATOM 724 O O . GLU A 1 93 ? 15.216 4.008 -27.044 1.00 94.25 93 GLU A O 1
ATOM 729 N N . LEU A 1 94 ? 15.248 2.860 -28.984 1.00 92.81 94 LEU A N 1
ATOM 730 C CA . LEU A 1 94 ? 16.163 3.766 -29.674 1.00 92.81 94 LEU A CA 1
ATOM 731 C C . LEU A 1 94 ? 15.496 5.028 -30.184 1.00 92.81 94 LEU A C 1
ATOM 733 O O . LEU A 1 94 ? 16.221 5.971 -30.470 1.00 92.81 94 LEU A O 1
ATOM 737 N N . MET A 1 95 ? 14.175 5.056 -30.353 1.00 93.31 95 MET A N 1
ATOM 738 C CA . MET A 1 95 ? 13.477 6.210 -30.918 1.00 93.31 95 MET A CA 1
ATOM 739 C C . MET A 1 95 ? 13.647 7.434 -30.011 1.00 93.31 95 MET A C 1
ATOM 741 O O . MET A 1 95 ? 13.503 7.319 -28.796 1.00 93.31 95 MET A O 1
ATOM 745 N N . SER A 1 96 ? 13.937 8.602 -30.588 1.00 90.00 96 SER A N 1
ATOM 746 C CA . SER A 1 96 ? 14.168 9.833 -29.823 1.00 90.00 96 SER A CA 1
ATOM 747 C C . SER A 1 96 ? 13.009 10.813 -29.912 1.00 90.00 96 SER A C 1
ATOM 749 O O . SER A 1 96 ? 12.662 11.289 -30.994 1.00 90.00 96 SER A O 1
ATOM 751 N N . ALA A 1 97 ? 12.463 11.160 -28.746 1.00 82.56 97 ALA A N 1
ATOM 752 C CA . ALA A 1 97 ? 11.496 12.235 -28.578 1.00 82.56 97 ALA A CA 1
ATOM 753 C C . ALA A 1 97 ? 12.254 13.510 -28.173 1.00 82.56 97 ALA A C 1
ATOM 755 O O . ALA A 1 97 ? 12.593 13.715 -27.011 1.00 82.56 97 ALA A O 1
ATOM 756 N N . GLY A 1 98 ? 12.572 14.365 -29.146 1.00 79.31 98 GLY A N 1
ATOM 757 C CA . GLY A 1 98 ? 13.427 15.531 -28.907 1.00 79.31 98 GLY A CA 1
ATOM 758 C C . GLY A 1 98 ? 14.913 15.164 -28.913 1.00 79.31 98 GLY A C 1
ATOM 759 O O . GLY A 1 98 ? 15.415 14.718 -29.944 1.00 79.31 98 GLY A O 1
ATOM 760 N N . ASN A 1 99 ? 15.614 15.401 -27.798 1.00 76.75 99 ASN A N 1
ATOM 761 C CA . ASN A 1 99 ? 17.073 15.236 -27.701 1.00 76.75 99 ASN A CA 1
ATOM 762 C C . ASN A 1 99 ? 17.517 13.904 -27.077 1.00 76.75 99 ASN A C 1
ATOM 764 O O . ASN A 1 99 ? 18.691 13.560 -27.185 1.00 76.75 99 ASN A O 1
ATOM 768 N N . GLU A 1 100 ? 16.609 13.163 -26.440 1.00 84.56 100 GLU A N 1
ATOM 769 C CA . GLU A 1 100 ? 16.923 11.911 -25.748 1.00 84.56 100 GLU A CA 1
ATOM 770 C C . GLU A 1 100 ? 16.140 10.735 -26.340 1.00 84.56 100 GLU A C 1
ATOM 772 O O . GLU A 1 100 ? 15.070 10.898 -26.935 1.00 84.56 100 GLU A O 1
ATOM 777 N N . ALA A 1 101 ? 16.702 9.531 -26.231 1.00 90.56 101 ALA A N 1
ATOM 778 C CA . ALA A 1 101 ? 16.017 8.295 -26.600 1.00 90.56 101 ALA A CA 1
ATOM 779 C C . ALA A 1 101 ? 14.959 7.926 -25.550 1.00 90.56 101 ALA A C 1
ATOM 781 O O . ALA A 1 101 ? 15.173 8.117 -24.351 1.00 90.56 101 ALA A O 1
ATOM 782 N N . LEU A 1 102 ? 13.834 7.350 -25.987 1.00 90.31 102 LEU A N 1
ATOM 783 C CA . LEU A 1 102 ? 12.691 7.029 -25.123 1.00 90.31 102 LEU A CA 1
ATOM 784 C C . LEU A 1 102 ? 13.084 6.175 -23.916 1.00 90.31 102 LEU A C 1
ATOM 786 O O . LEU A 1 102 ? 12.536 6.360 -22.836 1.00 90.31 102 LEU A O 1
ATOM 790 N N . CYS A 1 103 ? 14.023 5.242 -24.075 1.00 91.31 103 CYS A N 1
ATOM 791 C CA . CYS A 1 103 ? 14.419 4.348 -22.991 1.00 91.31 103 CYS A CA 1
ATOM 792 C C . CYS A 1 103 ? 15.409 4.954 -21.981 1.00 91.31 103 CYS A C 1
ATOM 794 O O . CYS A 1 103 ? 15.721 4.292 -20.990 1.00 91.31 103 CYS A O 1
ATOM 796 N N . ILE A 1 104 ? 15.931 6.153 -22.259 1.00 91.19 104 ILE A N 1
ATOM 797 C CA . ILE A 1 104 ? 16.760 6.947 -21.340 1.00 91.19 104 ILE A CA 1
ATOM 798 C C . ILE A 1 104 ? 15.858 7.883 -20.538 1.00 91.19 104 ILE A C 1
ATOM 800 O O . ILE A 1 104 ? 15.906 7.894 -19.309 1.00 91.19 104 ILE A O 1
ATOM 804 N N . ASP A 1 105 ? 14.962 8.579 -21.236 1.00 83.75 105 ASP A N 1
ATOM 805 C CA . ASP A 1 105 ? 13.987 9.480 -20.624 1.00 83.75 105 ASP A CA 1
ATOM 806 C C . ASP A 1 105 ? 12.977 8.704 -19.753 1.00 83.75 105 ASP A C 1
ATOM 808 O O . ASP A 1 105 ? 12.648 9.109 -18.635 1.00 83.75 105 ASP A O 1
ATOM 812 N N . LYS A 1 106 ? 12.549 7.511 -20.199 1.00 85.69 106 LYS A N 1
ATOM 813 C CA . LYS A 1 106 ? 11.426 6.771 -19.597 1.00 85.69 106 LYS A CA 1
ATOM 814 C C . LYS A 1 106 ? 11.778 5.372 -19.111 1.00 85.69 106 LYS A C 1
ATOM 816 O O . LYS A 1 106 ? 12.562 4.646 -19.726 1.00 85.69 106 LYS A O 1
ATOM 821 N N . ALA A 1 107 ? 11.102 4.939 -18.044 1.00 89.25 107 ALA A N 1
ATOM 822 C CA . ALA A 1 107 ? 11.087 3.544 -17.610 1.00 89.25 107 ALA A CA 1
ATOM 823 C C . ALA A 1 107 ? 10.237 2.705 -18.580 1.00 89.25 107 ALA A C 1
ATOM 825 O O . ALA A 1 107 ? 9.057 2.437 -18.354 1.00 89.25 107 ALA A O 1
ATOM 826 N N . LEU A 1 108 ? 10.846 2.360 -19.716 1.00 93.88 108 LEU A N 1
ATOM 827 C CA . LEU A 1 108 ? 10.193 1.688 -20.834 1.00 93.88 108 LEU A CA 1
ATOM 828 C C . LEU A 1 108 ? 10.144 0.163 -20.646 1.00 93.88 108 LEU A C 1
ATOM 830 O O . LEU A 1 108 ? 11.195 -0.489 -20.597 1.00 93.88 108 LEU A O 1
ATOM 834 N N . VAL A 1 109 ? 8.928 -0.392 -20.620 1.00 95.31 109 VAL A N 1
ATOM 835 C CA . VAL A 1 109 ? 8.624 -1.834 -20.541 1.00 95.31 109 VAL A CA 1
ATOM 836 C C . VAL A 1 109 ? 7.600 -2.216 -21.615 1.00 95.31 109 VAL A C 1
ATOM 838 O O . VAL A 1 109 ? 6.726 -1.430 -21.972 1.00 95.31 109 VAL A O 1
ATOM 841 N N . ARG A 1 110 ? 7.694 -3.434 -22.151 1.00 94.38 110 ARG A N 1
ATOM 842 C CA . ARG A 1 110 ? 6.774 -3.975 -23.158 1.00 94.38 110 ARG A CA 1
ATOM 843 C C . ARG A 1 110 ? 5.816 -4.994 -22.543 1.00 94.38 110 ARG A C 1
ATOM 845 O O . ARG A 1 110 ? 6.178 -5.765 -21.657 1.00 94.38 110 ARG A O 1
ATOM 852 N N . GLN A 1 111 ? 4.611 -5.065 -23.081 1.00 91.38 111 GLN A N 1
ATOM 853 C CA . GLN A 1 111 ? 3.653 -6.143 -22.860 1.00 91.38 111 GLN A CA 1
ATOM 854 C C . GLN A 1 111 ? 3.181 -6.663 -24.213 1.00 91.38 111 GLN A C 1
ATOM 856 O O . GLN A 1 111 ? 3.118 -5.913 -25.183 1.00 91.38 111 GLN A O 1
ATOM 861 N N . LEU A 1 112 ? 2.871 -7.953 -24.298 1.00 86.12 112 LEU A N 1
ATOM 862 C CA . LEU A 1 112 ? 2.439 -8.565 -25.551 1.00 86.12 112 LEU A CA 1
ATOM 863 C C . LEU A 1 112 ? 0.928 -8.725 -25.584 1.00 86.12 112 LEU A C 1
ATOM 865 O O . LEU A 1 112 ? 0.331 -9.321 -24.687 1.00 86.12 112 LEU A O 1
ATOM 869 N N . GLN A 1 113 ? 0.322 -8.264 -26.670 1.00 84.25 113 GLN A N 1
ATOM 870 C CA . GLN A 1 113 ? -1.042 -8.616 -27.010 1.00 84.25 113 GLN A CA 1
ATOM 871 C C . GLN A 1 113 ? -1.052 -10.037 -27.588 1.00 84.25 113 GLN A C 1
ATOM 873 O O . GLN A 1 113 ? -0.648 -10.270 -28.727 1.00 84.25 113 GLN A O 1
ATOM 878 N N . THR A 1 114 ? -1.520 -11.009 -26.806 1.00 77.00 114 THR A N 1
ATOM 879 C CA . THR A 1 114 ? -1.629 -12.406 -27.244 1.00 77.00 114 THR A CA 1
ATOM 880 C C . THR A 1 114 ? -2.929 -13.051 -26.776 1.00 77.00 114 THR A C 1
ATOM 882 O O . THR A 1 114 ? -3.449 -12.756 -25.704 1.00 77.00 114 THR A O 1
ATOM 885 N N . THR A 1 115 ? -3.464 -13.949 -27.601 1.00 72.50 115 THR A N 1
ATOM 886 C CA . THR A 1 115 ? -4.603 -14.817 -27.265 1.00 72.50 115 THR A CA 1
ATOM 887 C C . THR A 1 115 ? -4.160 -16.162 -26.689 1.00 72.50 115 THR A C 1
ATOM 889 O O . THR A 1 115 ? -4.988 -16.919 -26.186 1.00 72.50 115 THR A O 1
ATOM 892 N N . LYS A 1 116 ? -2.860 -16.472 -26.758 1.00 69.75 116 LYS A N 1
ATOM 893 C CA . LYS A 1 116 ? -2.259 -17.694 -26.223 1.00 69.75 116 LYS A CA 1
ATOM 894 C C . LYS A 1 116 ? -1.576 -17.358 -24.906 1.00 69.75 116 LYS A C 1
ATOM 896 O O . LYS A 1 116 ? -0.592 -16.633 -24.887 1.00 69.75 116 LYS A O 1
ATOM 901 N N . TYR A 1 117 ? -2.092 -17.887 -23.807 1.00 69.88 117 TYR A N 1
ATOM 902 C CA . TYR A 1 117 ? -1.493 -17.710 -22.489 1.00 69.88 117 TYR A CA 1
ATOM 903 C C . TYR A 1 117 ? -1.735 -18.948 -21.635 1.00 69.88 117 TYR A C 1
ATOM 905 O O . TYR A 1 117 ? -2.672 -19.717 -21.872 1.00 69.88 117 TYR A O 1
ATOM 913 N N . ARG A 1 118 ? -0.895 -19.140 -20.618 1.00 64.88 118 ARG A N 1
ATOM 914 C CA . ARG A 1 118 ? -1.064 -20.208 -19.635 1.00 64.88 118 ARG A CA 1
ATOM 915 C C . ARG A 1 118 ? -1.984 -19.728 -18.497 1.00 64.88 118 ARG A C 1
ATOM 917 O O . ARG A 1 118 ? -1.575 -18.861 -17.733 1.00 64.88 118 ARG A O 1
ATOM 924 N N . PRO A 1 119 ? -3.206 -20.275 -18.333 1.00 50.00 119 PRO A N 1
ATOM 925 C CA . PRO A 1 119 ? -4.177 -19.778 -17.347 1.00 50.00 119 PRO A CA 1
ATOM 926 C C . PRO A 1 119 ? -3.811 -20.093 -15.887 1.00 50.00 119 PRO A C 1
ATOM 928 O O . PRO A 1 119 ? -4.329 -19.458 -14.974 1.00 50.00 119 PRO A O 1
ATOM 931 N N . GLN A 1 120 ? -2.918 -21.059 -15.651 1.00 52.06 120 GLN A N 1
ATOM 932 C CA . GLN A 1 120 ? -2.366 -21.372 -14.332 1.00 52.06 120 GLN A CA 1
ATOM 933 C C . GLN A 1 120 ? -0.840 -21.325 -14.400 1.00 52.06 120 GLN A C 1
ATOM 935 O O . GLN A 1 120 ? -0.200 -22.212 -14.968 1.00 52.06 120 GLN A O 1
ATOM 940 N N . ILE A 1 121 ? -0.264 -20.278 -13.815 1.00 59.25 121 ILE A N 1
ATOM 941 C CA . ILE A 1 121 ? 1.172 -20.188 -13.552 1.00 59.25 121 ILE A CA 1
ATOM 942 C C . ILE A 1 121 ? 1.413 -20.972 -12.254 1.00 59.25 121 ILE A C 1
ATOM 944 O O . ILE A 1 121 ? 0.742 -20.725 -11.252 1.00 59.25 121 ILE A O 1
ATOM 948 N N . GLY A 1 122 ? 2.300 -21.970 -12.294 1.00 53.50 122 GLY A N 1
ATOM 949 C CA . GLY A 1 122 ? 2.607 -22.829 -11.145 1.00 53.50 122 GLY A CA 1
ATOM 950 C C . GLY A 1 122 ? 3.172 -22.064 -9.939 1.00 53.50 122 GLY A C 1
ATOM 951 O O . GLY A 1 122 ? 3.401 -20.855 -9.994 1.00 53.50 122 GLY A O 1
ATOM 952 N N . ALA A 1 123 ? 3.400 -22.781 -8.833 1.00 54.69 123 ALA A N 1
ATOM 953 C CA . ALA A 1 123 ? 3.995 -22.220 -7.619 1.00 54.69 123 ALA A CA 1
ATOM 954 C C . ALA A 1 123 ? 5.307 -21.463 -7.913 1.00 54.69 123 ALA A C 1
ATOM 956 O O . ALA A 1 123 ? 6.046 -21.821 -8.830 1.00 54.69 123 ALA A O 1
ATOM 957 N N . ARG A 1 124 ? 5.580 -20.416 -7.121 1.00 60.44 124 ARG A N 1
ATOM 958 C CA . ARG A 1 124 ? 6.789 -19.583 -7.216 1.00 60.44 124 ARG A CA 1
ATOM 959 C C . ARG A 1 124 ? 8.036 -20.475 -7.211 1.00 60.44 124 ARG A C 1
ATOM 961 O O . ARG A 1 124 ? 8.178 -21.297 -6.303 1.00 60.44 124 ARG A O 1
ATOM 968 N N . ALA A 1 125 ? 8.914 -20.312 -8.202 1.00 61.28 125 ALA A N 1
ATOM 969 C CA . ALA A 1 125 ? 10.186 -21.023 -8.217 1.00 61.28 125 ALA A CA 1
ATOM 970 C C . ALA A 1 125 ? 11.010 -20.643 -6.975 1.00 61.28 125 ALA A C 1
ATOM 972 O O . ALA A 1 125 ? 10.898 -19.525 -6.467 1.00 61.28 125 ALA A O 1
ATOM 973 N N . GLY A 1 126 ? 11.795 -21.589 -6.450 1.00 69.06 126 GLY A N 1
ATOM 974 C CA . GLY A 1 126 ? 12.619 -21.391 -5.251 1.00 69.06 126 GLY A CA 1
ATOM 975 C C . GLY A 1 126 ? 13.712 -20.326 -5.428 1.00 69.06 126 GLY A C 1
ATOM 976 O O . GLY A 1 126 ? 13.745 -19.575 -6.393 1.00 69.06 126 GLY A O 1
ATOM 977 N N . THR A 1 127 ? 14.672 -20.247 -4.514 1.00 84.69 127 THR A N 1
ATOM 978 C CA . THR A 1 127 ? 15.761 -19.253 -4.574 1.00 84.69 127 THR A CA 1
ATOM 979 C C . THR A 1 127 ? 16.936 -19.685 -5.460 1.00 84.69 127 THR A C 1
ATOM 981 O O . THR A 1 127 ? 18.070 -19.304 -5.197 1.00 84.69 127 THR A O 1
ATOM 984 N N . SER A 1 128 ? 16.714 -20.470 -6.516 1.00 92.38 128 SER A N 1
ATOM 985 C CA . SER A 1 128 ? 17.789 -20.940 -7.405 1.00 92.38 128 SER A CA 1
ATOM 986 C C . SER A 1 128 ? 17.916 -20.086 -8.667 1.00 92.38 128 SER A C 1
ATOM 988 O O . SER A 1 128 ? 16.913 -19.617 -9.211 1.00 92.38 128 SER A O 1
ATOM 990 N N . ALA A 1 129 ? 19.139 -19.924 -9.170 1.00 95.56 129 ALA A N 1
ATOM 991 C CA . ALA A 1 129 ? 19.413 -19.269 -10.448 1.00 95.56 129 ALA A CA 1
ATOM 992 C C . ALA A 1 129 ? 20.330 -20.125 -11.334 1.00 95.56 129 ALA A C 1
ATOM 994 O O . ALA A 1 129 ? 21.173 -20.870 -10.830 1.00 95.56 129 ALA A O 1
ATOM 995 N N . TYR A 1 130 ? 20.156 -20.014 -12.649 1.00 96.50 130 TYR A N 1
ATOM 996 C CA . TYR A 1 130 ? 20.982 -20.681 -13.651 1.00 96.50 130 TYR A CA 1
ATOM 997 C C . TYR A 1 130 ? 21.641 -19.643 -14.554 1.00 96.50 130 TYR A C 1
ATOM 999 O O . TYR A 1 130 ? 20.962 -18.751 -15.057 1.00 96.50 130 TYR A O 1
ATOM 1007 N N . VAL A 1 131 ? 22.960 -19.741 -14.729 1.00 97.56 131 VAL A N 1
ATOM 1008 C CA . VAL A 1 131 ? 23.764 -18.768 -15.478 1.00 97.56 131 VAL A CA 1
ATOM 1009 C C . VAL A 1 131 ? 24.667 -19.518 -16.452 1.00 97.56 131 VAL A C 1
ATOM 1011 O O . VAL A 1 131 ? 25.447 -20.376 -16.037 1.00 97.56 131 VAL A O 1
ATOM 1014 N N . VAL A 1 132 ? 24.574 -19.179 -17.737 1.00 96.75 132 VAL A N 1
ATOM 1015 C CA . VAL A 1 132 ? 25.405 -19.730 -18.817 1.00 96.75 132 VAL A CA 1
ATOM 1016 C C . VAL A 1 132 ? 26.049 -18.579 -19.577 1.00 96.75 132 VAL A C 1
ATOM 1018 O O . VAL A 1 132 ? 25.361 -17.633 -19.951 1.00 96.75 132 VAL A O 1
ATOM 1021 N N . GLY A 1 133 ? 27.355 -18.679 -19.820 1.00 95.19 133 GLY A N 1
ATOM 1022 C CA . GLY A 1 133 ? 28.109 -17.748 -20.656 1.00 95.19 133 GLY A CA 1
ATOM 1023 C C . GLY A 1 133 ? 29.089 -18.496 -21.549 1.00 95.19 133 GLY A C 1
ATOM 1024 O O . GLY A 1 133 ? 29.704 -19.459 -21.096 1.00 95.19 133 GLY A O 1
ATOM 1025 N N . ASP A 1 134 ? 29.219 -18.046 -22.797 1.00 93.94 134 ASP A N 1
ATOM 1026 C CA . ASP A 1 134 ? 30.160 -18.584 -23.796 1.00 93.94 134 ASP A CA 1
ATOM 1027 C C . ASP A 1 134 ? 30.130 -20.126 -23.914 1.00 93.94 134 ASP A C 1
ATOM 1029 O O . ASP A 1 134 ? 31.139 -20.789 -23.648 1.00 93.94 134 ASP A O 1
ATOM 1033 N N . PRO A 1 135 ? 28.976 -20.741 -24.258 1.00 93.94 135 PRO A N 1
ATOM 1034 C CA . PRO A 1 135 ? 28.927 -22.177 -24.520 1.00 93.94 135 PRO A CA 1
ATOM 1035 C C . PRO A 1 135 ? 29.849 -22.571 -25.685 1.00 93.94 135 PRO A C 1
ATOM 1037 O O . PRO A 1 135 ? 30.249 -21.750 -26.518 1.00 93.94 135 PRO A O 1
ATOM 1040 N N . LEU A 1 136 ? 30.181 -23.861 -25.776 1.00 93.56 136 LEU A N 1
ATOM 1041 C CA . LEU A 1 136 ? 30.864 -24.383 -26.957 1.00 93.56 136 LEU A CA 1
ATOM 1042 C C . LEU A 1 136 ? 30.020 -24.097 -28.197 1.00 93.56 136 LEU A C 1
ATOM 1044 O O . LEU A 1 136 ? 28.820 -24.354 -28.225 1.00 93.56 136 LEU A O 1
ATOM 1048 N N . VAL A 1 137 ? 30.677 -23.578 -29.231 1.00 88.31 137 VAL A N 1
ATOM 1049 C CA . VAL A 1 137 ? 30.065 -23.313 -30.532 1.00 88.31 137 VAL A CA 1
ATOM 1050 C C . VAL A 1 137 ? 30.947 -23.853 -31.647 1.00 88.31 137 VAL A C 1
ATOM 1052 O O . VAL A 1 137 ? 32.175 -23.896 -31.531 1.00 88.31 137 VAL A O 1
ATOM 1055 N N . SER A 1 138 ? 30.311 -24.270 -32.738 1.00 84.94 138 SER A N 1
ATOM 1056 C CA . SER A 1 138 ? 30.980 -24.726 -33.958 1.00 84.94 138 SER A CA 1
ATOM 1057 C C . SER A 1 138 ? 31.069 -23.590 -34.986 1.00 84.94 138 SER A C 1
ATOM 1059 O O . SER A 1 138 ? 30.309 -22.623 -34.927 1.00 84.94 138 SER A O 1
ATOM 1061 N N . ALA A 1 139 ? 31.977 -23.713 -35.961 1.00 79.75 139 ALA A N 1
ATOM 1062 C CA . ALA A 1 139 ? 32.044 -22.776 -37.084 1.00 79.75 139 ALA A CA 1
ATOM 1063 C C . ALA A 1 139 ? 30.660 -22.637 -37.766 1.00 79.75 139 ALA A C 1
ATOM 1065 O O . ALA A 1 139 ? 29.965 -23.646 -37.912 1.00 79.75 139 ALA A O 1
ATOM 1066 N N . PRO A 1 140 ? 30.245 -21.425 -38.190 1.00 79.69 140 PRO A N 1
ATOM 1067 C CA . PRO A 1 140 ? 31.042 -20.199 -38.337 1.00 79.69 140 PRO A CA 1
ATOM 1068 C C . PRO A 1 140 ? 31.198 -19.349 -37.061 1.00 79.69 140 PRO A C 1
ATOM 1070 O O . PRO A 1 140 ? 31.872 -18.320 -37.101 1.00 79.69 140 PRO A O 1
ATOM 1073 N N . PHE A 1 141 ? 30.600 -19.750 -35.938 1.00 83.50 141 PHE A N 1
ATOM 1074 C CA . PHE A 1 141 ? 30.635 -18.976 -34.699 1.00 83.50 141 PHE A CA 1
ATOM 1075 C C . PHE A 1 141 ? 31.996 -19.089 -33.999 1.00 83.50 141 PHE A C 1
ATOM 1077 O O . PHE A 1 141 ? 32.663 -20.126 -34.036 1.00 83.50 141 PHE A O 1
ATOM 1084 N N . ARG A 1 142 ? 32.421 -17.998 -33.358 1.00 87.31 142 ARG A N 1
ATOM 1085 C CA . ARG A 1 142 ? 33.656 -17.923 -32.562 1.00 87.31 142 ARG A CA 1
ATOM 1086 C C . ARG A 1 142 ? 33.308 -17.814 -31.086 1.00 87.31 142 ARG A C 1
ATOM 1088 O O . ARG A 1 142 ? 32.257 -17.294 -30.749 1.00 87.31 142 ARG A O 1
ATOM 1095 N N . GLN A 1 143 ? 34.196 -18.271 -30.217 1.00 89.88 143 GLN A N 1
ATOM 1096 C CA . GLN A 1 143 ? 34.019 -18.122 -28.771 1.00 89.88 143 GLN A CA 1
ATOM 1097 C C . GLN A 1 143 ? 33.973 -16.634 -28.377 1.00 89.88 143 GLN A C 1
ATOM 1099 O O . GLN A 1 143 ? 34.645 -15.811 -29.004 1.00 89.88 143 GLN A O 1
ATOM 1104 N N . LEU A 1 144 ? 33.184 -16.316 -27.354 1.00 89.25 144 LEU A N 1
ATOM 1105 C CA . LEU A 1 144 ? 32.875 -14.981 -26.846 1.00 89.25 144 LEU A CA 1
ATOM 1106 C C . LEU A 1 144 ? 33.354 -14.837 -25.392 1.00 89.25 144 LEU A C 1
ATOM 1108 O O . LEU A 1 144 ? 32.555 -14.938 -24.457 1.00 89.25 144 LEU A O 1
ATOM 1112 N N . PRO A 1 145 ? 34.641 -14.522 -25.162 1.00 90.81 145 PRO A N 1
ATOM 1113 C CA . PRO A 1 145 ? 35.146 -14.292 -23.811 1.00 90.81 145 PRO A CA 1
ATOM 1114 C C . PRO A 1 145 ? 34.374 -13.207 -23.042 1.00 90.81 145 PRO A C 1
ATOM 1116 O O . PRO A 1 145 ? 34.279 -13.289 -21.818 1.00 90.81 145 PRO A O 1
ATOM 1119 N N . GLY A 1 146 ? 33.800 -12.218 -23.743 1.00 90.75 146 GLY A N 1
ATOM 1120 C CA . GLY A 1 146 ? 32.925 -11.197 -23.160 1.00 90.75 146 GLY A CA 1
ATOM 1121 C C . GLY A 1 146 ? 31.667 -11.781 -22.511 1.00 90.75 146 GLY A C 1
ATOM 1122 O O . GLY A 1 146 ? 31.366 -11.442 -21.369 1.00 90.75 146 GLY A O 1
ATOM 1123 N N . ALA A 1 147 ? 31.007 -12.743 -23.165 1.00 92.25 147 ALA A N 1
ATOM 1124 C CA . ALA A 1 147 ? 29.839 -13.439 -22.616 1.00 92.25 147 ALA A CA 1
ATOM 1125 C C . ALA A 1 147 ? 30.191 -14.271 -21.367 1.00 92.25 147 ALA A C 1
ATOM 1127 O O . ALA A 1 147 ? 29.426 -14.316 -20.404 1.00 92.25 147 ALA A O 1
ATOM 1128 N N . MET A 1 148 ? 31.381 -14.886 -21.331 1.00 94.88 148 MET A N 1
ATOM 1129 C CA . MET A 1 148 ? 31.882 -15.550 -20.119 1.00 94.88 148 MET A CA 1
ATOM 1130 C C . MET A 1 148 ? 32.164 -14.545 -18.991 1.00 94.88 148 MET A C 1
ATOM 1132 O O . MET A 1 148 ? 31.893 -14.826 -17.822 1.00 94.88 148 MET A O 1
ATOM 1136 N N . ALA A 1 149 ? 32.703 -13.367 -19.321 1.00 95.12 149 ALA A N 1
ATOM 1137 C CA . ALA A 1 149 ? 32.960 -12.310 -18.346 1.00 95.12 149 ALA A CA 1
ATOM 1138 C C . ALA A 1 149 ? 31.661 -11.729 -17.758 1.00 95.12 149 ALA A C 1
ATOM 1140 O O . ALA A 1 149 ? 31.604 -11.483 -16.552 1.00 95.12 149 ALA A O 1
ATOM 1141 N N . GLU A 1 150 ? 30.620 -11.552 -18.576 1.00 95.75 150 GLU A N 1
ATOM 1142 C CA . GLU A 1 150 ? 29.267 -11.192 -18.133 1.00 95.75 150 GLU A CA 1
ATOM 1143 C C . GLU A 1 150 ? 28.686 -12.255 -17.199 1.00 95.75 150 GLU A C 1
ATOM 1145 O O . GLU A 1 150 ? 28.326 -11.941 -16.064 1.00 95.75 150 GLU A O 1
ATOM 1150 N N . ALA A 1 151 ? 28.682 -13.524 -17.620 1.00 96.56 151 ALA A N 1
ATOM 1151 C CA . ALA A 1 151 ? 28.174 -14.628 -16.809 1.00 96.56 151 ALA A CA 1
ATOM 1152 C C . ALA A 1 151 ? 28.895 -14.742 -15.456 1.00 96.56 151 ALA A C 1
ATOM 1154 O O . ALA A 1 151 ? 28.257 -14.973 -14.428 1.00 96.56 151 ALA A O 1
ATOM 1155 N N . GLY A 1 152 ? 30.216 -14.537 -15.431 1.00 97.25 152 GLY A N 1
ATOM 1156 C CA . GLY A 1 152 ? 30.991 -14.474 -14.193 1.00 97.25 152 GLY A CA 1
ATOM 1157 C C . GLY A 1 152 ? 30.551 -13.331 -13.274 1.00 97.25 152 GLY A C 1
ATOM 1158 O O . GLY A 1 152 ? 30.368 -13.544 -12.075 1.00 97.25 152 GLY A O 1
ATOM 1159 N N . ALA A 1 153 ? 30.319 -12.141 -13.832 1.00 96.81 153 ALA A N 1
ATOM 1160 C CA . ALA A 1 153 ? 29.889 -10.971 -13.071 1.00 96.81 153 ALA A CA 1
ATOM 1161 C C . ALA A 1 153 ? 28.473 -11.139 -12.491 1.00 96.81 153 ALA A C 1
ATOM 1163 O O . ALA A 1 153 ? 28.239 -10.843 -11.317 1.00 96.81 153 ALA A O 1
ATOM 1164 N N . VAL A 1 154 ? 27.546 -11.678 -13.288 1.00 97.38 154 VAL A N 1
ATOM 1165 C CA . VAL A 1 154 ? 26.173 -11.989 -12.863 1.00 97.38 154 VAL A CA 1
ATOM 1166 C C . VAL A 1 154 ? 26.169 -13.080 -11.791 1.00 97.38 154 VAL A C 1
ATOM 1168 O O . VAL A 1 154 ? 25.477 -12.954 -10.779 1.00 97.38 154 VAL A O 1
ATOM 1171 N N . TYR A 1 155 ? 26.984 -14.128 -11.950 1.00 97.56 155 TYR A N 1
ATOM 1172 C CA . TYR A 1 155 ? 27.174 -15.154 -10.921 1.00 97.56 155 TYR A CA 1
ATOM 1173 C C . TYR A 1 155 ? 27.622 -14.548 -9.584 1.00 97.56 155 TYR A C 1
ATOM 1175 O O . TYR A 1 155 ? 27.051 -14.871 -8.537 1.00 97.56 155 TYR A O 1
ATOM 1183 N N . ASP A 1 156 ? 28.608 -13.647 -9.610 1.00 96.81 156 ASP A N 1
ATOM 1184 C CA . ASP A 1 156 ? 29.140 -13.025 -8.399 1.00 96.81 156 ASP A CA 1
ATOM 1185 C C . ASP A 1 156 ? 28.101 -12.167 -7.660 1.00 96.81 156 ASP A C 1
ATOM 1187 O O . ASP A 1 156 ? 28.135 -12.121 -6.427 1.00 96.81 156 ASP A O 1
ATOM 1191 N N . GLN A 1 157 ? 27.156 -11.550 -8.379 1.00 94.94 157 GLN A N 1
ATOM 1192 C CA . GLN A 1 157 ? 26.030 -10.815 -7.792 1.00 94.94 157 GLN A CA 1
ATOM 1193 C C . GLN A 1 157 ? 24.949 -11.751 -7.229 1.00 94.94 157 GLN A C 1
ATOM 1195 O O . GLN A 1 157 ? 24.452 -11.540 -6.120 1.00 94.94 157 GLN A O 1
ATOM 1200 N N . LEU A 1 158 ? 24.588 -12.806 -7.966 1.00 94.88 158 LEU A N 1
ATOM 1201 C CA . LEU A 1 158 ? 23.486 -13.696 -7.594 1.00 94.88 158 LEU A CA 1
ATOM 1202 C C . LEU A 1 158 ? 23.826 -14.616 -6.416 1.00 94.88 158 LEU A C 1
ATOM 1204 O O . LEU A 1 158 ? 22.961 -14.850 -5.570 1.00 94.88 158 LEU A O 1
ATOM 1208 N N . ARG A 1 159 ? 25.074 -15.091 -6.296 1.00 93.88 159 ARG A N 1
ATOM 1209 C CA . ARG A 1 159 ? 25.492 -16.060 -5.255 1.00 93.88 159 ARG A CA 1
ATOM 1210 C C . ARG A 1 159 ? 25.310 -15.585 -3.812 1.00 93.88 159 ARG A C 1
ATOM 1212 O O . ARG A 1 159 ? 25.335 -16.399 -2.897 1.00 93.88 159 ARG A O 1
ATOM 1219 N N . GLY A 1 160 ? 25.139 -14.280 -3.596 1.00 86.94 160 GLY A N 1
ATOM 1220 C CA . GLY A 1 160 ? 24.852 -13.725 -2.273 1.00 86.94 160 GLY A CA 1
ATOM 1221 C C . GLY A 1 160 ? 23.419 -13.981 -1.789 1.00 86.94 160 GLY A C 1
ATOM 1222 O O . GLY A 1 160 ? 23.169 -13.901 -0.590 1.00 86.94 160 GLY A O 1
ATOM 1223 N N . ARG A 1 161 ? 22.473 -14.264 -2.699 1.00 87.56 161 ARG A N 1
ATOM 1224 C CA . ARG A 1 161 ? 21.038 -14.426 -2.378 1.00 87.56 161 ARG A CA 1
ATOM 1225 C C . ARG A 1 161 ? 20.364 -15.626 -3.042 1.00 87.56 161 ARG A C 1
ATOM 1227 O O . ARG A 1 161 ? 19.280 -16.016 -2.613 1.00 87.56 161 ARG A O 1
ATOM 1234 N N . PHE A 1 162 ? 20.980 -16.193 -4.074 1.00 91.88 162 PHE A N 1
ATOM 1235 C CA . PHE A 1 162 ? 20.452 -17.311 -4.841 1.00 91.88 162 PHE A CA 1
ATOM 1236 C C . PHE A 1 162 ? 21.400 -18.509 -4.788 1.00 91.88 162 PHE A C 1
ATOM 1238 O O . PHE A 1 162 ? 22.621 -18.363 -4.789 1.00 91.88 162 PHE A O 1
ATOM 1245 N N . ASP A 1 163 ? 20.820 -19.706 -4.801 1.00 93.12 163 ASP A N 1
ATOM 1246 C CA . ASP A 1 163 ? 21.522 -20.955 -5.074 1.00 93.12 163 ASP A CA 1
ATOM 1247 C C . ASP A 1 163 ? 21.842 -21.026 -6.576 1.00 93.12 163 ASP A C 1
ATOM 1249 O O . ASP A 1 163 ? 21.005 -21.408 -7.402 1.00 93.12 163 ASP A O 1
ATOM 1253 N N . VAL A 1 164 ? 23.054 -20.591 -6.920 1.00 95.00 164 VAL A N 1
ATOM 1254 C CA . VAL A 1 164 ? 23.583 -20.517 -8.284 1.00 95.00 164 VAL A CA 1
ATOM 1255 C C . VAL A 1 164 ? 24.907 -21.269 -8.366 1.00 95.00 164 VAL A C 1
ATOM 1257 O O . VAL A 1 164 ? 25.781 -21.130 -7.509 1.00 95.00 164 VAL A O 1
ATOM 1260 N N . GLN A 1 165 ? 25.065 -22.080 -9.408 1.00 91.81 165 GLN A N 1
ATOM 1261 C CA . GLN A 1 165 ? 26.329 -22.755 -9.685 1.00 91.81 165 GLN A CA 1
ATOM 1262 C C . GLN A 1 165 ? 27.261 -21.831 -10.459 1.00 91.81 165 GLN A C 1
ATOM 1264 O O . GLN A 1 165 ? 26.819 -21.040 -11.291 1.00 91.81 165 GLN A O 1
ATOM 1269 N N . LYS A 1 166 ? 28.563 -21.951 -10.192 1.00 94.75 166 LYS A N 1
ATOM 1270 C CA . LYS A 1 166 ? 29.578 -21.236 -10.962 1.00 94.75 166 LYS A CA 1
ATOM 1271 C C . LYS A 1 166 ? 29.446 -21.622 -12.445 1.00 94.75 166 LYS A C 1
ATOM 1273 O O . LYS A 1 166 ? 29.456 -22.824 -12.719 1.00 94.75 166 LYS A O 1
ATOM 1278 N N . PRO A 1 167 ? 29.361 -20.653 -13.377 1.00 93.88 167 PRO A N 1
ATOM 1279 C CA . PRO A 1 167 ? 29.287 -20.948 -14.802 1.00 93.88 167 PRO A CA 1
ATOM 1280 C C . PRO A 1 167 ? 30.460 -21.827 -15.240 1.00 93.88 167 PRO A C 1
ATOM 1282 O O . PRO A 1 167 ? 31.618 -21.545 -14.908 1.00 93.88 167 PRO A O 1
ATOM 1285 N N . ALA A 1 168 ? 30.154 -22.910 -15.952 1.00 92.50 168 ALA A N 1
ATOM 1286 C CA . ALA A 1 168 ? 31.168 -23.767 -16.547 1.00 92.50 168 ALA A CA 1
ATOM 1287 C C . ALA A 1 168 ? 31.912 -23.004 -17.653 1.00 92.50 168 ALA A C 1
ATOM 1289 O O . ALA A 1 168 ? 31.323 -22.190 -18.359 1.00 92.50 168 ALA A O 1
ATOM 1290 N N . THR A 1 169 ? 33.206 -23.272 -17.817 1.00 92.38 169 THR A N 1
ATOM 1291 C CA . THR A 1 169 ? 33.981 -22.709 -18.927 1.00 92.38 169 THR A CA 1
ATOM 1292 C C . THR A 1 169 ? 33.681 -23.512 -20.183 1.00 92.38 169 THR A C 1
ATOM 1294 O O . THR A 1 169 ? 34.072 -24.676 -20.246 1.00 92.38 169 THR A O 1
ATOM 1297 N N . LYS A 1 170 ? 33.049 -22.889 -21.182 1.00 92.38 170 LYS A N 1
ATOM 1298 C CA . LYS A 1 170 ? 32.725 -23.522 -22.470 1.00 92.38 170 LYS A CA 1
ATOM 1299 C C . LYS A 1 170 ? 31.934 -24.830 -22.306 1.00 92.38 170 LYS A C 1
ATOM 1301 O O . LYS A 1 170 ? 32.429 -25.890 -22.688 1.00 92.38 170 LYS A O 1
ATOM 1306 N N . PRO A 1 171 ? 30.730 -24.790 -21.709 1.00 94.94 171 PRO A N 1
ATOM 1307 C CA . PRO A 1 171 ? 29.889 -25.975 -21.606 1.00 94.94 171 PRO A CA 1
ATOM 1308 C C . PRO A 1 171 ? 29.419 -26.436 -22.992 1.00 94.94 171 PRO A C 1
ATOM 1310 O O . PRO A 1 171 ? 29.058 -25.621 -23.842 1.00 94.94 171 PRO A O 1
ATOM 1313 N N . SER A 1 172 ? 29.392 -27.746 -23.205 1.00 94.75 172 SER A N 1
ATOM 1314 C CA . SER A 1 172 ? 28.733 -28.394 -24.346 1.00 94.75 172 SER A CA 1
ATOM 1315 C C . SER A 1 172 ? 27.211 -28.237 -24.288 1.00 94.75 172 SER A C 1
ATOM 1317 O O . SER A 1 172 ? 26.642 -27.966 -23.227 1.00 94.75 172 SER A O 1
ATOM 1319 N N . ALA A 1 173 ? 26.516 -28.478 -25.405 1.00 92.56 173 ALA A N 1
ATOM 1320 C CA . ALA A 1 173 ? 25.054 -28.436 -25.445 1.00 92.56 173 ALA A CA 1
ATOM 1321 C C . ALA A 1 173 ? 24.412 -29.352 -24.395 1.00 92.56 173 ALA A C 1
ATOM 1323 O O . ALA A 1 173 ? 23.437 -28.973 -23.745 1.00 92.56 173 ALA A O 1
ATOM 1324 N N . LEU A 1 174 ? 24.977 -30.548 -24.196 1.00 92.69 174 LEU A N 1
ATOM 1325 C CA . LEU A 1 174 ? 24.468 -31.502 -23.217 1.00 92.69 174 LEU A CA 1
ATOM 1326 C C . LEU A 1 174 ? 24.641 -30.994 -21.781 1.00 92.69 174 LEU A C 1
ATOM 1328 O O . LEU A 1 174 ? 23.734 -31.164 -20.975 1.00 92.69 174 LEU A O 1
ATOM 1332 N N . GLU A 1 175 ? 25.766 -30.352 -21.460 1.00 94.81 175 GLU A N 1
ATOM 1333 C CA . GLU A 1 175 ? 25.999 -29.766 -20.133 1.00 94.81 175 GLU A CA 1
ATOM 1334 C C . GLU A 1 175 ? 25.066 -28.583 -19.861 1.00 94.81 175 GLU A C 1
ATOM 1336 O O . GLU A 1 175 ? 24.543 -28.461 -18.752 1.00 94.81 175 GLU A O 1
ATOM 1341 N N . VAL A 1 176 ? 24.799 -27.752 -20.876 1.00 94.94 176 VAL A N 1
ATOM 1342 C CA . VAL A 1 176 ? 23.822 -26.658 -20.774 1.00 94.94 176 VAL A CA 1
ATOM 1343 C C . VAL A 1 176 ? 22.420 -27.208 -20.499 1.00 94.94 176 VAL A C 1
ATOM 1345 O O . VAL A 1 176 ? 21.757 -26.779 -19.557 1.00 94.94 176 VAL A O 1
ATOM 1348 N N . LEU A 1 177 ? 21.966 -28.198 -21.272 1.00 92.94 177 LEU A N 1
ATOM 1349 C CA . LEU A 1 177 ? 20.636 -28.791 -21.089 1.00 92.94 177 LEU A CA 1
ATOM 1350 C C . LEU A 1 177 ? 20.521 -29.561 -19.765 1.00 92.94 177 LEU A C 1
ATOM 1352 O O . LEU A 1 177 ? 19.512 -29.449 -19.070 1.00 92.94 177 LEU A O 1
ATOM 1356 N N . ALA A 1 178 ? 21.558 -30.307 -19.380 1.00 93.00 178 ALA A N 1
ATOM 1357 C CA . ALA A 1 178 ? 21.593 -31.012 -18.102 1.00 93.00 178 ALA A CA 1
ATOM 1358 C C . ALA A 1 178 ? 21.525 -30.037 -16.919 1.00 93.00 178 ALA A C 1
ATOM 1360 O O . ALA A 1 178 ? 20.804 -30.298 -15.956 1.00 93.00 178 ALA A O 1
ATOM 1361 N N . GLY A 1 179 ? 22.231 -28.904 -17.004 1.00 93.75 179 GLY A N 1
ATOM 1362 C CA . GLY A 1 179 ? 22.143 -27.829 -16.020 1.00 93.75 179 GLY A CA 1
ATOM 1363 C C . GLY A 1 179 ? 20.746 -27.216 -15.968 1.00 93.75 179 GLY A C 1
ATOM 1364 O O . GLY A 1 179 ? 20.160 -27.142 -14.893 1.00 93.75 179 GLY A O 1
ATOM 1365 N N . LEU A 1 180 ? 20.168 -26.872 -17.122 1.00 92.31 180 LEU A N 1
ATOM 1366 C CA . LEU A 1 180 ? 18.836 -26.266 -17.225 1.00 92.31 180 LEU A CA 1
ATOM 1367 C C . LEU A 1 180 ? 17.728 -27.115 -16.575 1.00 92.31 180 LEU A C 1
ATOM 1369 O O . LEU A 1 180 ? 16.804 -26.567 -15.975 1.00 92.31 180 LEU A O 1
ATOM 1373 N N . TYR A 1 181 ? 17.826 -28.446 -16.665 1.00 93.12 181 TYR A N 1
ATOM 1374 C CA . TYR A 1 181 ? 16.838 -29.380 -16.109 1.00 93.12 181 TYR A CA 1
ATOM 1375 C C . TYR A 1 181 ? 17.190 -29.941 -14.729 1.00 93.12 181 TYR A C 1
ATOM 1377 O O . TYR A 1 181 ? 16.441 -30.760 -14.194 1.00 93.12 181 TYR A O 1
ATOM 1385 N N . GLN A 1 182 ? 18.301 -29.513 -14.128 1.00 90.31 182 GLN A N 1
ATOM 1386 C CA . GLN A 1 182 ? 18.766 -30.070 -12.860 1.00 90.31 182 GLN A CA 1
ATOM 1387 C C . GLN A 1 182 ? 17.800 -29.792 -11.697 1.00 90.31 182 GLN A C 1
ATOM 1389 O O . GLN A 1 182 ? 17.630 -30.639 -10.819 1.00 90.31 182 GLN A O 1
ATOM 1394 N N . LYS A 1 183 ? 17.198 -28.598 -11.659 1.00 88.44 183 LYS A N 1
ATOM 1395 C CA . LYS A 1 183 ? 16.283 -28.143 -10.599 1.00 88.44 183 LYS A CA 1
ATOM 1396 C C . LYS A 1 183 ? 15.427 -26.966 -11.088 1.00 88.44 183 LYS A C 1
ATOM 1398 O O . LYS A 1 183 ? 15.754 -26.371 -12.111 1.00 88.44 183 LYS A O 1
ATOM 1403 N N . PRO A 1 184 ? 14.330 -26.606 -10.398 1.00 88.25 184 PRO A N 1
ATOM 1404 C CA . PRO A 1 184 ? 13.581 -25.398 -10.733 1.00 88.25 184 PRO A CA 1
ATOM 1405 C C . PRO A 1 184 ? 14.429 -24.144 -10.496 1.00 88.25 184 PRO A C 1
ATOM 1407 O O . PRO A 1 184 ? 14.992 -23.962 -9.417 1.00 88.25 184 PRO A O 1
ATOM 1410 N N . TYR A 1 185 ? 14.473 -23.258 -11.490 1.00 91.62 185 TYR A N 1
ATOM 1411 C CA . TYR A 1 185 ? 15.181 -21.983 -11.413 1.00 91.62 185 TYR A CA 1
ATOM 1412 C C . TYR A 1 185 ? 14.205 -20.824 -11.458 1.00 91.62 185 TYR A C 1
ATOM 1414 O O . TYR A 1 185 ? 13.239 -20.827 -12.216 1.00 91.62 185 TYR A O 1
ATOM 1422 N N . ARG A 1 186 ? 14.493 -19.804 -10.660 1.00 91.56 186 ARG A N 1
ATOM 1423 C CA . ARG A 1 186 ? 13.735 -18.559 -10.631 1.00 91.56 186 ARG A CA 1
ATOM 1424 C C . ARG A 1 186 ? 14.287 -17.516 -11.587 1.00 91.56 186 ARG A C 1
ATOM 1426 O O . ARG A 1 186 ? 13.510 -16.768 -12.177 1.00 91.56 186 ARG A O 1
ATOM 1433 N N . ILE A 1 187 ? 15.608 -17.495 -11.734 1.00 95.38 187 ILE A N 1
ATOM 1434 C CA . ILE A 1 187 ? 16.332 -16.647 -12.679 1.00 95.38 187 ILE A CA 1
ATOM 1435 C C . ILE A 1 187 ? 17.097 -17.552 -13.638 1.00 95.38 187 ILE A C 1
ATOM 1437 O O . ILE A 1 187 ? 17.817 -18.447 -13.195 1.00 95.38 187 ILE A O 1
ATOM 1441 N N . VAL A 1 188 ? 16.967 -17.295 -14.934 1.00 95.94 188 VAL A N 1
ATOM 1442 C CA . VAL A 1 188 ? 17.785 -17.914 -15.981 1.00 95.94 188 VAL A CA 1
ATOM 1443 C C . VAL A 1 188 ? 18.492 -16.799 -16.749 1.00 95.94 188 VAL A C 1
ATOM 1445 O O . VAL A 1 188 ? 17.832 -15.919 -17.290 1.00 95.94 188 VAL A O 1
ATOM 1448 N N . HIS A 1 189 ? 19.821 -16.817 -16.772 1.00 97.25 189 HIS A N 1
ATOM 1449 C CA . HIS A 1 189 ? 20.657 -15.867 -17.504 1.00 97.25 189 HIS A CA 1
ATOM 1450 C C . HIS A 1 189 ? 21.480 -16.612 -18.555 1.00 97.25 189 HIS A C 1
ATOM 1452 O O . HIS A 1 189 ? 22.220 -17.540 -18.222 1.00 97.25 189 HIS A O 1
ATOM 1458 N N . LEU A 1 190 ? 21.344 -16.211 -19.815 1.00 95.12 190 LEU A N 1
ATOM 1459 C CA . LEU A 1 190 ? 21.956 -16.861 -20.968 1.00 95.12 190 LEU A CA 1
ATOM 1460 C C . LEU A 1 190 ? 22.698 -15.811 -21.799 1.00 95.12 190 LEU A C 1
ATOM 1462 O O . LEU A 1 190 ? 22.062 -14.923 -22.367 1.00 95.12 190 LEU A O 1
ATOM 1466 N N . ALA A 1 191 ? 24.023 -15.931 -21.880 1.00 94.25 191 ALA A N 1
ATOM 1467 C CA . ALA A 1 191 ? 24.887 -15.058 -22.670 1.00 94.25 191 ALA A CA 1
ATOM 1468 C C . ALA A 1 191 ? 25.657 -15.870 -23.727 1.00 94.25 191 ALA A C 1
ATOM 1470 O O . ALA A 1 191 ? 26.360 -16.834 -23.406 1.00 94.25 191 ALA A O 1
ATOM 1471 N N . GLY A 1 192 ? 25.533 -15.498 -25.003 1.00 90.44 192 GLY A N 1
ATOM 1472 C CA . GLY A 1 192 ? 26.136 -16.257 -26.104 1.00 90.44 192 GLY A CA 1
ATOM 1473 C C . GLY A 1 192 ? 25.745 -15.764 -27.496 1.00 90.44 192 GLY A C 1
ATOM 1474 O O . GLY A 1 192 ? 25.266 -14.652 -27.673 1.00 90.44 192 GLY A O 1
ATOM 1475 N N . HIS A 1 193 ? 25.941 -16.592 -28.521 1.00 87.31 193 HIS A N 1
ATOM 1476 C CA . HIS A 1 193 ? 25.425 -16.280 -29.860 1.00 87.31 193 HIS A CA 1
ATOM 1477 C C . HIS A 1 193 ? 23.932 -16.565 -29.939 1.00 87.31 193 HIS A C 1
ATOM 1479 O O . HIS A 1 193 ? 23.437 -17.487 -29.298 1.00 87.31 193 HIS A O 1
ATOM 1485 N N . GLY A 1 194 ? 23.229 -15.830 -30.784 1.00 83.50 194 GLY A N 1
ATOM 1486 C CA . GLY A 1 194 ? 21.811 -16.005 -31.057 1.00 83.50 194 GLY A CA 1
ATOM 1487 C C . GLY A 1 194 ? 21.597 -16.257 -32.534 1.00 83.50 194 GLY A C 1
ATOM 1488 O O . GLY A 1 194 ? 22.325 -15.739 -33.382 1.00 83.50 194 GLY A O 1
ATOM 1489 N N . HIS A 1 195 ? 20.597 -17.072 -32.842 1.00 81.06 195 HIS A N 1
ATOM 1490 C CA . HIS A 1 195 ? 20.275 -17.436 -34.212 1.00 81.06 195 HIS A CA 1
ATOM 1491 C C . HIS A 1 195 ? 18.773 -17.402 -34.443 1.00 81.06 195 HIS A C 1
ATOM 1493 O O . HIS A 1 195 ? 17.993 -17.837 -33.594 1.00 81.06 195 HIS A O 1
ATOM 1499 N N . TYR A 1 196 ? 18.390 -16.884 -35.607 1.00 75.69 196 TYR A N 1
ATOM 1500 C CA . TYR A 1 196 ? 17.009 -16.771 -36.051 1.00 75.69 196 TYR A CA 1
ATOM 1501 C C . TYR A 1 196 ? 16.855 -17.399 -37.428 1.00 75.69 196 TYR A C 1
ATOM 1503 O O . TYR A 1 196 ? 17.479 -16.964 -38.396 1.00 75.69 196 TYR A O 1
ATOM 1511 N N . GLU A 1 197 ? 15.984 -18.396 -37.509 1.00 73.75 197 GLU A N 1
ATOM 1512 C CA . GLU A 1 197 ? 15.539 -19.001 -38.755 1.00 73.75 197 GLU A CA 1
ATOM 1513 C C . GLU A 1 197 ? 14.068 -18.635 -38.956 1.00 73.75 197 GLU A C 1
ATOM 1515 O O . GLU A 1 197 ? 13.220 -19.074 -38.168 1.00 73.75 197 GLU A O 1
ATOM 1520 N N . PRO A 1 198 ? 13.736 -17.828 -39.980 1.00 67.56 198 PRO A N 1
ATOM 1521 C CA . PRO A 1 198 ? 12.348 -17.543 -40.295 1.00 67.56 198 PRO A CA 1
ATOM 1522 C C . PRO A 1 198 ? 11.629 -18.833 -40.718 1.00 67.56 198 PRO A C 1
ATOM 1524 O O . PRO A 1 198 ? 12.256 -19.756 -41.251 1.00 67.56 198 PRO A O 1
ATOM 1527 N N . PRO A 1 199 ? 10.307 -18.915 -40.515 1.00 66.88 199 PRO A N 1
ATOM 1528 C CA . PRO A 1 199 ? 9.541 -20.085 -40.907 1.00 66.88 199 PRO A CA 1
ATOM 1529 C C . PRO A 1 199 ? 9.615 -20.301 -42.424 1.00 66.88 199 PRO A C 1
ATOM 1531 O O . PRO A 1 199 ? 9.413 -19.385 -43.217 1.00 66.88 199 PRO A O 1
ATOM 1534 N N . THR A 1 200 ? 9.898 -21.537 -42.839 1.00 61.06 200 THR A N 1
ATOM 1535 C CA . THR A 1 200 ? 10.022 -21.923 -44.258 1.00 61.06 200 THR A CA 1
ATOM 1536 C C . THR A 1 200 ? 8.677 -22.192 -44.937 1.00 61.06 200 THR A C 1
ATOM 1538 O O . THR A 1 200 ? 8.613 -22.350 -46.154 1.00 61.06 200 THR A O 1
ATOM 1541 N N . THR A 1 201 ? 7.595 -22.250 -44.159 1.00 56.00 201 THR A N 1
ATOM 1542 C CA . THR A 1 201 ? 6.211 -22.448 -44.612 1.00 56.00 201 THR A CA 1
ATOM 1543 C C . THR A 1 201 ? 5.284 -21.524 -43.822 1.00 56.00 201 THR A C 1
ATOM 1545 O O . THR A 1 201 ? 5.623 -21.144 -42.704 1.00 56.00 201 THR A O 1
ATOM 1548 N N . ALA A 1 202 ? 4.116 -21.177 -44.373 1.00 51.97 202 ALA A N 1
ATOM 1549 C CA . ALA A 1 202 ? 3.148 -20.291 -43.710 1.00 51.97 202 ALA A CA 1
ATOM 1550 C C . ALA A 1 202 ? 2.660 -20.830 -42.345 1.00 51.97 202 ALA A C 1
ATOM 1552 O O . ALA A 1 202 ? 2.374 -20.046 -41.445 1.00 51.97 202 ALA A O 1
ATOM 1553 N N . ASP A 1 203 ? 2.641 -22.158 -42.176 1.00 49.28 203 ASP A N 1
ATOM 1554 C CA . ASP A 1 203 ? 2.297 -22.846 -40.921 1.00 49.28 203 ASP A CA 1
ATOM 1555 C C . ASP A 1 203 ? 3.531 -23.220 -40.071 1.00 49.28 203 ASP A C 1
ATOM 1557 O O . ASP A 1 203 ? 3.412 -23.799 -38.987 1.00 49.28 203 ASP A O 1
ATOM 1561 N N . GLY A 1 204 ? 4.736 -22.933 -40.570 1.00 56.41 204 GLY A N 1
ATOM 1562 C CA . GLY A 1 204 ? 5.993 -23.219 -39.891 1.00 56.41 204 GLY A CA 1
ATOM 1563 C C . GLY A 1 204 ? 6.216 -22.286 -38.704 1.00 56.41 204 GLY A C 1
ATOM 1564 O O . GLY A 1 204 ? 5.799 -21.130 -38.710 1.00 56.41 204 GLY A O 1
ATOM 1565 N N . LYS A 1 205 ? 6.917 -22.769 -37.676 1.00 62.38 205 LYS A N 1
ATOM 1566 C CA . LYS A 1 205 ? 7.412 -21.907 -36.596 1.00 62.38 205 LYS A CA 1
ATOM 1567 C C . LYS A 1 205 ? 8.795 -21.380 -36.955 1.00 62.38 205 LYS A C 1
ATOM 1569 O O . LYS A 1 205 ? 9.607 -22.124 -37.505 1.00 62.38 205 LYS A O 1
ATOM 1574 N N . ALA A 1 206 ? 9.055 -20.116 -36.627 1.00 67.62 206 ALA A N 1
ATOM 1575 C CA . ALA A 1 206 ? 10.420 -19.611 -36.593 1.00 67.62 206 ALA A CA 1
ATOM 1576 C C . ALA A 1 206 ? 11.229 -20.441 -35.585 1.00 67.62 206 ALA A C 1
ATOM 1578 O O . ALA A 1 206 ? 10.690 -20.859 -34.558 1.00 67.62 206 ALA A O 1
ATOM 1579 N N . ARG A 1 207 ? 12.505 -20.695 -35.873 1.00 72.31 207 ARG A N 1
ATOM 1580 C CA . ARG A 1 207 ? 13.419 -21.316 -34.911 1.00 72.31 207 ARG A CA 1
ATOM 1581 C C . ARG A 1 207 ? 14.348 -20.245 -34.378 1.00 72.31 207 ARG A C 1
ATOM 1583 O O . ARG A 1 207 ? 15.011 -19.553 -35.145 1.00 72.31 207 ARG A O 1
ATOM 1590 N N . SER A 1 208 ? 14.334 -20.041 -33.070 1.00 77.44 208 SER A N 1
ATOM 1591 C CA . SER A 1 208 ? 14.921 -18.847 -32.467 1.00 77.44 208 SER A CA 1
ATOM 1592 C C . SER A 1 208 ? 15.480 -19.195 -31.091 1.00 77.44 208 SER A C 1
ATOM 1594 O O . SER A 1 208 ? 14.766 -19.757 -30.260 1.00 77.44 208 SER A O 1
ATOM 1596 N N . GLY A 1 209 ? 16.766 -18.934 -30.856 1.00 83.75 209 GLY A N 1
ATOM 1597 C CA . GLY A 1 209 ? 17.410 -19.304 -29.594 1.00 83.75 209 GLY A CA 1
ATOM 1598 C C . GLY A 1 209 ? 18.910 -19.028 -29.531 1.00 83.75 209 GLY A C 1
ATOM 1599 O O . GLY A 1 209 ? 19.500 -18.500 -30.476 1.00 83.75 209 GLY A O 1
ATOM 1600 N N . MET A 1 210 ? 19.518 -19.403 -28.404 1.00 90.00 210 MET A N 1
ATOM 1601 C CA . MET A 1 210 ? 20.963 -19.309 -28.185 1.00 90.00 210 MET A CA 1
ATOM 1602 C C . MET A 1 210 ? 21.682 -20.471 -28.877 1.00 90.00 210 MET A C 1
ATOM 1604 O O . MET A 1 210 ? 21.260 -21.621 -28.766 1.00 90.00 210 MET A O 1
ATOM 1608 N N . VAL A 1 211 ? 22.769 -20.185 -29.587 1.00 89.19 211 VAL A N 1
ATOM 1609 C CA . VAL A 1 211 ? 23.583 -21.183 -30.290 1.00 89.19 211 VAL A CA 1
ATOM 1610 C C . VAL A 1 211 ? 24.388 -22.012 -29.294 1.00 89.19 211 VAL A C 1
ATOM 1612 O O . VAL A 1 211 ? 25.043 -21.465 -28.408 1.00 89.19 211 VAL A O 1
ATOM 1615 N N . LEU A 1 212 ? 24.360 -23.330 -29.481 1.00 88.75 212 LEU A N 1
ATOM 1616 C CA . LEU A 1 212 ? 25.213 -24.309 -28.809 1.00 88.75 212 LEU A CA 1
ATOM 1617 C C . LEU A 1 212 ? 26.078 -25.039 -29.864 1.00 88.75 212 LEU A C 1
ATOM 1619 O O . LEU A 1 212 ? 26.154 -24.620 -31.024 1.00 88.75 212 LEU A O 1
ATOM 1623 N N . ASP A 1 213 ? 26.754 -26.129 -29.501 1.00 86.19 213 ASP A N 1
ATOM 1624 C CA . ASP A 1 213 ? 27.576 -26.903 -30.435 1.00 86.19 213 ASP A CA 1
ATOM 1625 C C . ASP A 1 213 ? 26.747 -27.875 -31.298 1.00 86.19 213 ASP A C 1
ATOM 1627 O O . ASP A 1 213 ? 25.603 -28.212 -30.996 1.00 86.19 213 ASP A O 1
ATOM 1631 N N . ASN A 1 214 ? 27.324 -28.320 -32.420 1.00 80.25 214 ASN A N 1
ATOM 1632 C CA . ASN A 1 214 ? 26.750 -29.347 -33.307 1.00 80.25 214 ASN A CA 1
ATOM 1633 C C . ASN A 1 214 ? 25.363 -29.016 -33.900 1.00 80.25 214 ASN A C 1
ATOM 1635 O O . ASN A 1 214 ? 24.566 -29.914 -34.170 1.00 80.25 214 ASN A O 1
ATOM 1639 N N . GLY A 1 215 ? 25.065 -27.731 -34.126 1.00 77.94 215 GLY A N 1
ATOM 1640 C CA . GLY A 1 215 ? 23.789 -27.292 -34.712 1.00 77.94 215 GLY A CA 1
ATOM 1641 C C . GLY A 1 215 ? 22.601 -27.358 -33.746 1.00 77.94 215 GLY A C 1
ATOM 1642 O O . GLY A 1 215 ? 21.444 -27.330 -34.177 1.00 77.94 215 GLY A O 1
ATOM 1643 N N . VAL A 1 216 ? 22.878 -27.467 -32.445 1.00 85.06 216 VAL A N 1
ATOM 1644 C CA . VAL A 1 216 ? 21.875 -27.407 -31.383 1.00 85.06 216 VAL A CA 1
ATOM 1645 C C . VAL A 1 216 ? 21.656 -25.948 -30.976 1.00 85.06 216 VAL A C 1
ATOM 1647 O O . VAL A 1 216 ? 22.591 -25.152 -30.924 1.00 85.06 216 VAL A O 1
ATOM 1650 N N . PHE A 1 217 ? 20.407 -25.600 -30.670 1.00 86.75 217 PHE A N 1
ATOM 1651 C CA . PHE A 1 217 ? 20.033 -24.291 -30.141 1.00 86.75 217 PHE A CA 1
ATOM 1652 C C . PHE A 1 217 ? 19.248 -24.485 -28.851 1.00 86.75 217 PHE A C 1
ATOM 1654 O O . PHE A 1 217 ? 18.440 -25.409 -28.763 1.00 86.75 217 PHE A O 1
ATOM 1661 N N . LEU A 1 218 ? 19.455 -23.598 -27.883 1.00 89.00 218 LEU A N 1
ATOM 1662 C CA . LEU A 1 218 ? 18.587 -23.468 -26.724 1.00 89.00 218 LEU A CA 1
ATOM 1663 C C . LEU A 1 218 ? 17.473 -22.471 -27.058 1.00 89.00 218 LEU A C 1
ATOM 1665 O O . LEU A 1 218 ? 17.707 -21.261 -27.087 1.00 89.00 218 LEU A O 1
ATOM 1669 N N . THR A 1 219 ? 16.281 -22.982 -27.352 1.00 87.69 219 THR A N 1
ATOM 1670 C CA . THR A 1 219 ? 15.107 -22.185 -27.729 1.00 87.69 219 THR A CA 1
ATOM 1671 C C . THR A 1 219 ? 14.140 -22.045 -26.554 1.00 87.69 219 THR A C 1
ATOM 1673 O O . THR A 1 219 ? 14.322 -22.642 -25.487 1.00 87.69 219 THR A O 1
ATOM 1676 N N . ALA A 1 220 ? 13.067 -21.274 -26.741 1.00 84.25 220 ALA A N 1
ATOM 1677 C CA . ALA A 1 220 ? 12.007 -21.202 -25.743 1.00 84.25 220 ALA A CA 1
ATOM 1678 C C . ALA A 1 220 ? 11.332 -22.572 -25.515 1.00 84.25 220 ALA A C 1
ATOM 1680 O O . ALA A 1 220 ? 10.839 -22.827 -24.421 1.00 84.25 220 ALA A O 1
ATOM 1681 N N . VAL A 1 221 ? 11.374 -23.497 -26.486 1.00 85.81 221 VAL A N 1
ATOM 1682 C CA . VAL A 1 221 ? 10.840 -24.859 -26.320 1.00 85.81 221 VAL A CA 1
ATOM 1683 C C . VAL A 1 221 ? 11.543 -25.585 -25.178 1.00 85.81 221 VAL A C 1
ATOM 1685 O O . VAL A 1 221 ? 10.867 -26.114 -24.297 1.00 85.81 221 VAL A O 1
ATOM 1688 N N . GLU A 1 222 ? 12.878 -25.581 -25.157 1.00 88.75 222 GLU A N 1
ATOM 1689 C CA . GLU A 1 222 ? 13.658 -26.244 -24.112 1.00 88.75 222 GLU A CA 1
ATOM 1690 C C . GLU A 1 222 ? 13.425 -25.597 -22.738 1.00 88.75 222 GLU A C 1
ATOM 1692 O O . GLU A 1 222 ? 13.223 -26.317 -21.757 1.00 88.75 222 GLU A O 1
ATOM 1697 N N . VAL A 1 223 ? 13.366 -24.260 -22.663 1.00 85.69 223 VAL A N 1
ATOM 1698 C CA . VAL A 1 223 ? 13.037 -23.525 -21.422 1.00 85.69 223 VAL A CA 1
ATOM 1699 C C . VAL A 1 223 ? 11.620 -23.864 -20.938 1.00 85.69 223 VAL A C 1
ATOM 1701 O O . VAL A 1 223 ? 11.384 -24.035 -19.743 1.00 85.69 223 VAL A O 1
ATOM 1704 N N . GLY A 1 224 ? 10.672 -24.041 -21.857 1.00 82.38 224 GLY A N 1
ATOM 1705 C CA . GLY A 1 224 ? 9.296 -24.433 -21.553 1.00 82.38 224 GLY A CA 1
ATOM 1706 C C . GLY A 1 224 ? 9.134 -25.837 -20.971 1.00 82.38 224 GLY A C 1
ATOM 1707 O O . GLY A 1 224 ? 8.128 -26.101 -20.314 1.00 82.38 224 GLY A O 1
ATOM 1708 N N . GLN A 1 225 ? 10.106 -26.733 -21.183 1.00 86.69 225 GLN A N 1
ATOM 1709 C CA . GLN A 1 225 ? 10.097 -28.091 -20.617 1.00 86.69 225 GLN A CA 1
ATOM 1710 C C . GLN A 1 225 ? 10.599 -28.155 -19.166 1.00 86.69 225 GLN A C 1
ATOM 1712 O O . GLN A 1 225 ? 10.611 -29.229 -18.563 1.00 86.69 225 GLN A O 1
ATOM 1717 N N . MET A 1 226 ? 11.019 -27.031 -18.581 1.00 86.06 226 MET A N 1
ATOM 1718 C CA . MET A 1 226 ? 11.414 -26.982 -17.175 1.00 86.06 226 MET A CA 1
ATOM 1719 C C . MET A 1 226 ? 10.239 -27.353 -16.257 1.00 86.06 226 MET A C 1
ATOM 1721 O O . MET A 1 226 ? 9.090 -26.989 -16.507 1.00 86.06 226 MET A O 1
ATOM 1725 N N . GLN A 1 227 ? 10.534 -28.034 -15.141 1.00 80.69 227 GLN A N 1
ATOM 1726 C CA . GLN A 1 227 ? 9.514 -28.424 -14.151 1.00 80.69 227 GLN A CA 1
ATOM 1727 C C . GLN A 1 227 ? 8.705 -27.223 -13.638 1.00 80.69 227 GLN A C 1
ATOM 1729 O O . GLN A 1 227 ? 7.504 -27.329 -13.391 1.00 80.69 227 GLN A O 1
ATOM 1734 N N . GLN A 1 228 ? 9.376 -26.082 -13.476 1.00 85.56 228 GLN A N 1
ATOM 1735 C CA . GLN A 1 228 ? 8.776 -24.796 -13.148 1.00 85.56 228 GLN A CA 1
ATOM 1736 C C . GLN A 1 228 ? 9.341 -23.747 -14.100 1.00 85.56 228 GLN A C 1
ATOM 1738 O O . GLN A 1 228 ? 10.552 -23.691 -14.312 1.00 85.56 228 GLN A O 1
ATOM 1743 N N . VAL A 1 229 ? 8.453 -22.933 -14.669 1.00 85.75 229 VAL A N 1
ATOM 1744 C CA . VAL A 1 229 ? 8.834 -21.832 -15.559 1.00 85.75 229 VAL A CA 1
ATOM 1745 C C . VAL A 1 229 ? 9.536 -20.756 -14.720 1.00 85.75 229 VAL A C 1
ATOM 1747 O O . VAL A 1 229 ? 9.015 -20.403 -13.656 1.00 85.75 229 VAL A O 1
ATOM 1750 N N . PRO A 1 230 ? 10.698 -20.239 -15.156 1.00 90.31 230 PRO A N 1
ATOM 1751 C CA . PRO A 1 230 ? 11.394 -19.180 -14.435 1.00 90.31 230 PRO A CA 1
ATOM 1752 C C . PRO A 1 230 ? 10.563 -17.897 -14.375 1.00 90.31 230 PRO A C 1
ATOM 1754 O O . PRO A 1 230 ? 9.745 -17.615 -15.248 1.00 90.31 230 PRO A O 1
ATOM 1757 N N . GLU A 1 231 ? 10.789 -17.085 -13.343 1.00 91.44 231 GLU A N 1
ATOM 1758 C CA . GLU A 1 231 ? 10.132 -15.779 -13.241 1.00 91.44 231 GLU A CA 1
ATOM 1759 C C . GLU A 1 231 ? 10.831 -14.734 -14.106 1.00 91.44 231 GLU A C 1
ATOM 1761 O O . GLU A 1 231 ? 10.153 -13.930 -14.740 1.00 91.44 231 GLU A O 1
ATOM 1766 N N . LEU A 1 232 ? 12.168 -14.761 -14.136 1.00 94.38 232 LEU A N 1
ATOM 1767 C CA . LEU A 1 232 ? 13.000 -13.841 -14.904 1.00 94.38 232 LEU A CA 1
ATOM 1768 C C . LEU A 1 232 ? 13.924 -14.617 -15.845 1.00 94.38 232 LEU A C 1
ATOM 1770 O O . LEU A 1 232 ? 14.709 -15.454 -15.392 1.00 94.38 232 LEU A O 1
ATOM 1774 N N . VAL A 1 233 ? 13.873 -14.289 -17.134 1.00 95.50 233 VAL A N 1
ATOM 1775 C CA . VAL A 1 233 ? 14.819 -14.787 -18.140 1.00 95.50 233 VAL A CA 1
ATOM 1776 C C . VAL A 1 233 ? 15.575 -13.610 -18.751 1.00 95.50 233 VAL A C 1
ATOM 1778 O O . VAL A 1 233 ? 14.964 -12.675 -19.260 1.00 95.50 233 VAL A O 1
ATOM 1781 N N . PHE A 1 234 ? 16.903 -13.654 -18.701 1.00 96.94 234 PHE A N 1
ATOM 1782 C CA . PHE A 1 234 ? 17.790 -12.662 -19.304 1.00 96.94 234 PHE A CA 1
ATOM 1783 C C . PHE A 1 234 ? 18.564 -13.315 -20.454 1.00 96.94 234 PHE A C 1
ATOM 1785 O O . PHE A 1 234 ? 19.299 -14.276 -20.236 1.00 96.94 234 PHE A O 1
ATOM 1792 N N . LEU A 1 235 ? 18.371 -12.814 -21.672 1.00 93.50 235 LEU A N 1
ATOM 1793 C CA . LEU A 1 235 ? 18.906 -13.349 -22.922 1.00 93.50 235 LEU A CA 1
ATOM 1794 C C . LEU A 1 235 ? 19.827 -12.327 -23.584 1.00 93.50 235 LEU A C 1
ATOM 1796 O O . LEU A 1 235 ? 19.379 -11.467 -24.349 1.00 93.50 235 LEU A O 1
ATOM 1800 N N . ASN A 1 236 ? 21.125 -12.442 -23.335 1.00 91.75 236 ASN A N 1
ATOM 1801 C CA . ASN A 1 236 ? 22.123 -11.649 -24.034 1.00 91.75 236 ASN A CA 1
ATOM 1802 C C . ASN A 1 236 ? 22.745 -12.444 -25.184 1.00 91.75 236 ASN A C 1
ATOM 1804 O O . ASN A 1 236 ? 23.865 -12.944 -25.106 1.00 91.75 236 ASN A O 1
ATOM 1808 N N . CYS A 1 237 ? 21.961 -12.640 -26.245 1.00 79.19 237 CYS A N 1
ATOM 1809 C CA . CYS A 1 237 ? 22.321 -13.545 -27.335 1.00 79.19 237 CYS A CA 1
ATOM 1810 C C . CYS A 1 237 ? 22.693 -12.824 -28.646 1.00 79.19 237 CYS A C 1
ATOM 1812 O O . CYS A 1 237 ? 22.598 -13.413 -29.713 1.00 79.19 237 CYS A O 1
ATOM 1814 N N . CYS A 1 238 ? 23.088 -11.549 -28.617 1.00 70.81 238 CYS A N 1
ATOM 1815 C CA . CYS A 1 238 ? 23.287 -10.751 -29.839 1.00 70.81 238 CYS A CA 1
ATOM 1816 C C . CYS A 1 238 ? 24.712 -10.202 -29.988 1.00 70.81 238 CYS A C 1
ATOM 1818 O O . CYS A 1 238 ? 24.914 -9.090 -30.465 1.00 70.81 238 CYS A O 1
ATOM 1820 N N . HIS A 1 239 ? 25.725 -10.967 -29.593 1.00 56.59 239 HIS A N 1
ATOM 1821 C CA . HIS A 1 239 ? 27.113 -10.545 -29.770 1.00 56.59 239 HIS A CA 1
ATOM 1822 C C . HIS A 1 239 ? 27.524 -10.551 -31.252 1.00 56.59 239 HIS A C 1
ATOM 1824 O O . HIS A 1 239 ? 27.292 -11.523 -31.978 1.00 56.59 239 HIS A O 1
ATOM 1830 N N . ILE A 1 240 ? 28.188 -9.482 -31.708 1.00 48.06 240 ILE A N 1
ATOM 1831 C CA . ILE A 1 240 ? 28.841 -9.479 -33.022 1.00 48.06 240 ILE A CA 1
ATOM 1832 C C . ILE A 1 240 ? 30.114 -10.321 -32.921 1.00 48.06 240 ILE A C 1
ATOM 1834 O O . ILE A 1 240 ? 31.157 -9.864 -32.455 1.00 48.06 240 ILE A O 1
ATOM 1838 N N . GLY A 1 241 ? 30.074 -11.543 -33.448 1.00 36.31 241 GLY A N 1
ATOM 1839 C CA . GLY A 1 241 ? 31.300 -12.228 -33.837 1.00 36.31 241 GLY A CA 1
ATOM 1840 C C . GLY A 1 241 ? 31.933 -11.480 -35.009 1.00 36.31 241 GLY A C 1
ATOM 1841 O O . GLY A 1 241 ? 31.375 -11.488 -36.104 1.00 36.31 241 GLY A O 1
ATOM 1842 N N . GLN A 1 242 ? 33.093 -10.844 -34.810 1.00 34.69 242 GLN A N 1
ATOM 1843 C CA . GLN A 1 242 ? 33.906 -10.352 -35.924 1.00 34.69 242 GLN A CA 1
ATOM 1844 C C . GLN A 1 242 ? 34.169 -11.521 -36.884 1.00 34.69 242 GLN A C 1
ATOM 1846 O O . GLN A 1 242 ? 34.971 -12.419 -36.596 1.00 34.69 242 GLN A O 1
ATOM 1851 N N . THR A 1 243 ? 33.483 -11.522 -38.026 1.00 35.47 243 THR A N 1
ATOM 1852 C CA . THR A 1 243 ? 33.836 -12.343 -39.180 1.00 35.47 243 THR A CA 1
ATOM 1853 C C . THR A 1 243 ? 35.263 -11.981 -39.561 1.00 35.47 243 THR A C 1
ATOM 1855 O O . THR A 1 243 ? 35.561 -10.821 -39.840 1.00 35.47 243 THR A O 1
ATOM 1858 N N . GLY A 1 244 ? 36.172 -12.956 -39.508 1.00 31.02 244 GLY A N 1
ATOM 1859 C CA . GLY A 1 244 ? 37.537 -12.749 -39.980 1.00 31.02 244 GLY A CA 1
ATOM 1860 C C . GLY A 1 244 ? 37.556 -12.348 -41.460 1.00 31.02 244 GLY A C 1
ATOM 1861 O O . GLY A 1 244 ? 36.585 -12.612 -42.170 1.00 31.02 244 GLY A O 1
ATOM 1862 N N . PRO A 1 245 ? 38.666 -11.766 -41.938 1.00 31.83 245 PRO A N 1
ATOM 1863 C CA . PRO A 1 245 ? 38.777 -11.169 -43.273 1.00 31.83 245 PRO A CA 1
ATOM 1864 C C . PRO A 1 245 ? 38.609 -12.139 -44.463 1.00 31.83 245 PRO A C 1
ATOM 1866 O O . PRO A 1 245 ? 38.697 -11.702 -45.604 1.00 31.83 245 PRO A O 1
ATOM 1869 N N . GLU A 1 246 ? 38.330 -13.429 -44.238 1.00 37.78 246 GLU A N 1
ATOM 1870 C CA . GLU A 1 246 ? 38.307 -14.465 -45.280 1.00 37.78 246 GLU A CA 1
ATOM 1871 C C . GLU A 1 246 ? 37.074 -15.388 -45.231 1.00 37.78 246 GLU A C 1
ATOM 1873 O O . GLU A 1 246 ? 37.196 -16.610 -45.237 1.00 37.78 246 GLU A O 1
ATOM 1878 N N . THR A 1 247 ? 35.852 -14.843 -45.203 1.00 32.59 247 THR A N 1
ATOM 1879 C CA . THR A 1 247 ? 34.650 -15.672 -45.466 1.00 32.59 247 THR A CA 1
ATOM 1880 C C . THR A 1 247 ? 33.705 -14.968 -46.446 1.00 32.59 247 THR A C 1
ATOM 1882 O O . THR A 1 247 ? 33.472 -13.768 -46.298 1.00 32.59 247 THR A O 1
ATOM 1885 N N . PRO A 1 248 ? 33.200 -15.670 -47.482 1.00 30.98 248 PRO A N 1
ATOM 1886 C CA . PRO A 1 248 ? 32.482 -15.063 -48.595 1.00 30.98 248 PRO A CA 1
ATOM 1887 C C . PRO A 1 248 ? 31.135 -14.468 -48.171 1.00 30.98 248 PRO A C 1
ATOM 1889 O O . PRO A 1 248 ? 30.515 -14.894 -47.201 1.00 30.98 248 PRO A O 1
ATOM 1892 N N . THR A 1 249 ? 30.699 -13.500 -48.973 1.00 34.34 249 THR A N 1
ATOM 1893 C CA . THR A 1 249 ? 29.513 -12.617 -48.985 1.00 34.34 249 THR A CA 1
ATOM 1894 C C . THR A 1 249 ? 28.127 -13.270 -48.802 1.00 34.34 249 THR A C 1
ATOM 1896 O O . THR A 1 249 ? 27.158 -12.865 -49.445 1.00 34.34 249 THR A O 1
ATOM 1899 N N . ARG A 1 250 ? 27.977 -14.295 -47.955 1.00 33.69 250 ARG A N 1
ATOM 1900 C CA . ARG A 1 250 ? 26.742 -15.089 -47.897 1.00 33.69 250 ARG A CA 1
ATOM 1901 C C . ARG A 1 250 ? 26.381 -15.669 -46.525 1.00 33.69 250 ARG A C 1
ATOM 1903 O O . ARG A 1 250 ? 25.759 -16.725 -46.463 1.00 33.69 250 ARG A O 1
ATOM 1910 N N . THR A 1 251 ? 26.702 -14.985 -45.430 1.00 39.38 251 THR A N 1
ATOM 1911 C CA . THR A 1 251 ? 25.992 -15.198 -44.157 1.00 39.38 251 THR A CA 1
ATOM 1912 C C . THR A 1 251 ? 24.682 -14.400 -44.212 1.00 39.38 251 THR A C 1
ATOM 1914 O O . THR A 1 251 ? 24.741 -13.192 -44.456 1.00 39.38 251 THR A O 1
ATOM 1917 N N . PRO A 1 252 ? 23.497 -15.023 -44.053 1.00 41.41 252 PRO A N 1
ATOM 1918 C CA . PRO A 1 252 ? 22.244 -14.280 -43.944 1.00 41.41 252 PRO A CA 1
ATOM 1919 C C . PRO A 1 252 ? 22.375 -13.257 -42.814 1.00 41.41 252 PRO A C 1
ATOM 1921 O O . PRO A 1 252 ? 22.857 -13.596 -41.735 1.00 41.41 252 PRO A O 1
ATOM 1924 N N . ALA A 1 253 ? 21.996 -12.004 -43.067 1.00 52.78 253 ALA A N 1
ATOM 1925 C CA . ALA A 1 253 ? 21.954 -10.989 -42.022 1.00 52.78 253 ALA A CA 1
ATOM 1926 C C . ALA A 1 253 ? 20.981 -11.470 -40.937 1.00 52.78 253 ALA A C 1
ATOM 1928 O O . ALA A 1 253 ? 19.789 -11.602 -41.208 1.00 52.78 253 ALA A O 1
ATOM 1929 N N . VAL A 1 254 ? 21.493 -11.792 -39.748 1.00 57.50 254 VAL A N 1
ATOM 1930 C CA . VAL A 1 254 ? 20.664 -12.260 -38.635 1.00 57.50 254 VAL A CA 1
ATOM 1931 C C . VAL A 1 254 ? 19.712 -11.130 -38.243 1.00 57.50 254 VAL A C 1
ATOM 1933 O O . VAL A 1 254 ? 20.142 -10.024 -37.917 1.00 57.50 254 VAL A O 1
ATOM 1936 N N . GLU A 1 255 ? 18.407 -11.392 -38.301 1.00 68.19 255 GLU A N 1
ATOM 1937 C CA . GLU A 1 255 ? 17.364 -10.434 -37.921 1.00 68.19 255 GLU A CA 1
ATOM 1938 C C . GLU A 1 255 ? 17.179 -10.449 -36.395 1.00 68.19 255 GLU A C 1
ATOM 1940 O O . GLU A 1 255 ? 16.187 -10.950 -35.867 1.00 68.19 255 GLU A O 1
ATOM 1945 N N . PHE A 1 256 ? 18.178 -9.941 -35.669 1.00 72.50 256 PHE A N 1
ATOM 1946 C CA . PHE A 1 256 ? 18.253 -9.998 -34.202 1.00 72.50 256 PHE A CA 1
ATOM 1947 C C . PHE A 1 256 ? 17.030 -9.400 -33.484 1.00 72.50 256 PHE A C 1
ATOM 1949 O O . PHE A 1 256 ? 16.615 -9.893 -32.437 1.00 72.50 256 PHE A O 1
ATOM 1956 N N . ASN A 1 257 ? 16.388 -8.385 -34.058 1.00 76.69 257 ASN A N 1
ATOM 1957 C CA . ASN A 1 257 ? 15.187 -7.789 -33.473 1.00 76.69 257 ASN A CA 1
ATOM 1958 C C . ASN A 1 257 ? 13.981 -8.729 -33.571 1.00 76.69 257 ASN A C 1
ATOM 1960 O O . ASN A 1 257 ? 13.152 -8.773 -32.663 1.00 76.69 257 ASN A O 1
ATOM 1964 N N . ARG A 1 258 ? 13.910 -9.534 -34.638 1.00 79.56 258 ARG A N 1
ATOM 1965 C CA . ARG A 1 258 ? 12.905 -10.594 -34.790 1.00 79.56 258 ARG A CA 1
ATOM 1966 C C . ARG A 1 258 ? 13.228 -11.803 -33.915 1.00 79.56 258 ARG A C 1
ATOM 1968 O O . ARG A 1 258 ? 12.305 -12.406 -33.369 1.00 79.56 258 ARG A O 1
ATOM 1975 N N . LEU A 1 259 ? 14.511 -12.114 -33.709 1.00 78.50 259 LEU A N 1
ATOM 1976 C CA . LEU A 1 259 ? 14.965 -13.098 -32.717 1.00 78.50 259 LEU A CA 1
ATOM 1977 C C . LEU A 1 259 ? 14.462 -12.743 -31.314 1.00 78.50 259 LEU A C 1
ATOM 1979 O O . LEU A 1 259 ? 13.766 -13.537 -30.688 1.00 78.50 259 LEU A O 1
ATOM 1983 N N . ALA A 1 260 ? 14.774 -11.537 -30.840 1.00 80.81 260 ALA A N 1
ATOM 1984 C CA . ALA A 1 260 ? 14.392 -11.097 -29.504 1.00 80.81 260 ALA A CA 1
ATOM 1985 C C . ALA A 1 260 ? 12.871 -11.037 -29.332 1.00 80.81 260 ALA A C 1
ATOM 1987 O O . ALA A 1 260 ? 12.356 -11.537 -28.331 1.00 80.81 260 ALA A O 1
ATOM 1988 N N . ALA A 1 261 ? 12.143 -10.501 -30.318 1.00 82.81 261 ALA A N 1
ATOM 1989 C CA . ALA A 1 261 ? 10.684 -10.444 -30.285 1.00 82.81 261 ALA A CA 1
ATOM 1990 C C . ALA A 1 261 ? 10.041 -11.844 -30.260 1.00 82.81 261 ALA A C 1
ATOM 1992 O O . ALA A 1 261 ? 9.139 -12.085 -29.459 1.00 82.81 261 ALA A O 1
ATOM 1993 N N . SER A 1 262 ? 10.516 -12.782 -31.090 1.00 81.75 262 SER A N 1
ATOM 1994 C CA . SER A 1 262 ? 9.971 -14.149 -31.153 1.00 81.75 262 SER A CA 1
ATOM 1995 C C . SER A 1 262 ? 10.247 -14.953 -29.882 1.00 81.75 262 SER A C 1
ATOM 1997 O O . SER A 1 262 ? 9.308 -15.476 -29.284 1.00 81.75 262 SER A O 1
ATOM 1999 N N . VAL A 1 263 ? 11.496 -14.992 -29.407 1.00 84.62 263 VAL A N 1
ATOM 2000 C CA . VAL A 1 263 ? 11.855 -15.745 -28.193 1.00 84.62 263 VAL A CA 1
ATOM 2001 C C . VAL A 1 263 ? 11.195 -15.143 -26.956 1.00 84.62 263 VAL A C 1
ATOM 2003 O O . VAL A 1 263 ? 10.652 -15.882 -26.134 1.00 84.62 263 VAL A O 1
ATOM 2006 N N . SER A 1 264 ? 11.176 -13.810 -26.828 1.00 88.19 264 SER A N 1
ATOM 2007 C CA . SER A 1 264 ? 10.505 -13.153 -25.697 1.00 88.19 264 SER A CA 1
ATOM 2008 C C . SER A 1 264 ? 9.011 -13.436 -25.702 1.00 88.19 264 SER A C 1
ATOM 2010 O O . SER A 1 264 ? 8.441 -13.722 -24.652 1.00 88.19 264 SER A O 1
ATOM 2012 N N . ARG A 1 265 ? 8.377 -13.435 -26.882 1.00 86.62 265 ARG A N 1
ATOM 2013 C CA . ARG A 1 265 ? 6.975 -13.823 -27.016 1.00 86.62 265 ARG A CA 1
ATOM 2014 C C . ARG A 1 265 ? 6.725 -15.240 -26.536 1.00 86.62 265 ARG A C 1
ATOM 2016 O O . ARG A 1 265 ? 5.835 -15.432 -25.714 1.00 86.62 265 ARG A O 1
ATOM 2023 N N . GLU A 1 266 ? 7.487 -16.211 -27.023 1.00 87.06 266 GLU A N 1
ATOM 2024 C CA . GLU A 1 266 ? 7.303 -17.607 -26.625 1.00 87.06 266 GLU A CA 1
ATOM 2025 C C . GLU A 1 266 ? 7.476 -17.778 -25.105 1.00 87.06 266 GLU A C 1
ATOM 2027 O O . GLU A 1 266 ? 6.660 -18.438 -24.465 1.00 87.06 266 GLU A O 1
ATOM 2032 N N . LEU A 1 267 ? 8.464 -17.111 -24.497 1.00 89.00 267 LEU A N 1
ATOM 2033 C CA . LEU A 1 267 ? 8.688 -17.122 -23.046 1.00 89.00 267 LEU A CA 1
ATOM 2034 C C . LEU A 1 267 ? 7.531 -16.506 -22.244 1.00 89.00 267 LEU A C 1
ATOM 2036 O O . LEU A 1 267 ? 7.083 -17.103 -21.261 1.00 89.00 267 LEU A O 1
ATOM 2040 N N . ILE A 1 268 ? 7.016 -15.349 -22.666 1.00 88.94 268 ILE A N 1
ATOM 2041 C CA . ILE A 1 268 ? 5.867 -14.701 -22.017 1.00 88.94 268 ILE A CA 1
ATOM 2042 C C . ILE A 1 268 ? 4.602 -15.562 -22.159 1.00 88.94 268 ILE A C 1
ATOM 2044 O O . ILE A 1 268 ? 3.904 -15.784 -21.171 1.00 88.94 268 ILE A O 1
ATOM 2048 N N . GLU A 1 269 ? 4.327 -16.118 -23.346 1.00 86.62 269 GLU A N 1
ATOM 2049 C CA . GLU A 1 269 ? 3.176 -17.011 -23.574 1.00 86.62 269 GLU A CA 1
ATOM 2050 C C . GLU A 1 269 ? 3.236 -18.273 -22.687 1.00 86.62 269 GLU A C 1
ATOM 2052 O O . GLU A 1 269 ? 2.198 -18.776 -22.242 1.00 86.62 269 GLU A O 1
ATOM 2057 N N . MET A 1 270 ? 4.443 -18.761 -22.371 1.00 82.81 270 MET A N 1
ATOM 2058 C CA . MET A 1 270 ? 4.668 -19.884 -21.449 1.00 82.81 270 MET A CA 1
ATOM 2059 C C . MET A 1 270 ? 4.487 -19.530 -19.963 1.00 82.81 270 MET A C 1
ATOM 2061 O O . MET A 1 270 ? 4.331 -20.442 -19.140 1.00 82.81 270 MET A O 1
ATOM 2065 N N . GLY A 1 271 ? 4.464 -18.239 -19.615 1.00 84.88 271 GLY A N 1
ATOM 2066 C CA . GLY A 1 271 ? 4.232 -17.740 -18.257 1.00 84.88 271 GLY A CA 1
ATOM 2067 C C . GLY A 1 271 ? 5.469 -17.203 -17.533 1.00 84.88 271 GLY A C 1
ATOM 2068 O O . GLY A 1 271 ? 5.423 -17.064 -16.308 1.00 84.88 271 GLY A O 1
ATOM 2069 N N . VAL A 1 272 ? 6.562 -16.906 -18.249 1.00 89.56 272 VAL A N 1
ATOM 2070 C CA . VAL A 1 272 ? 7.666 -16.113 -17.684 1.00 89.56 272 VAL A CA 1
ATOM 2071 C C . VAL A 1 272 ? 7.137 -14.717 -17.344 1.00 89.56 272 VAL A C 1
ATOM 2073 O O . VAL A 1 272 ? 6.392 -14.129 -18.125 1.00 89.56 272 VAL A O 1
ATOM 2076 N N . ARG A 1 273 ? 7.487 -14.185 -16.168 1.00 89.62 273 ARG A N 1
ATOM 2077 C CA . ARG A 1 273 ? 6.943 -12.901 -15.680 1.00 89.62 273 ARG A CA 1
ATOM 2078 C C . ARG A 1 273 ? 7.700 -11.697 -16.227 1.00 89.62 273 ARG A C 1
ATOM 2080 O O . ARG A 1 273 ? 7.094 -10.656 -16.462 1.00 89.62 273 ARG A O 1
ATOM 2087 N N . ALA A 1 274 ? 9.010 -11.847 -16.396 1.00 93.94 274 ALA A N 1
ATOM 2088 C CA . ALA A 1 274 ? 9.900 -10.826 -16.915 1.00 93.94 274 ALA A CA 1
ATOM 2089 C C . ALA A 1 274 ? 10.930 -11.448 -17.868 1.00 93.94 274 ALA A C 1
ATOM 2091 O O . ALA A 1 274 ? 11.609 -12.417 -17.526 1.00 93.94 274 ALA A O 1
ATOM 2092 N N . VAL A 1 275 ? 11.069 -10.880 -19.061 1.00 95.69 275 VAL A N 1
ATOM 2093 C CA . VAL A 1 275 ? 12.088 -11.260 -20.043 1.00 95.69 275 VAL A CA 1
ATOM 2094 C C . VAL A 1 275 ? 12.884 -10.020 -20.413 1.00 95.69 275 VAL A C 1
ATOM 2096 O O . VAL A 1 275 ? 12.291 -8.993 -20.726 1.00 95.69 275 VAL A O 1
ATOM 2099 N N . VAL A 1 276 ? 14.210 -10.112 -20.405 1.00 96.88 276 VAL A N 1
ATOM 2100 C CA . VAL A 1 276 ? 15.105 -9.096 -20.972 1.00 96.88 276 VAL A CA 1
ATOM 2101 C C . VAL A 1 276 ? 15.886 -9.757 -22.092 1.00 96.88 276 VAL A C 1
ATOM 2103 O O . VAL A 1 276 ? 16.544 -10.762 -21.849 1.00 96.88 276 VAL A O 1
ATOM 2106 N N . ALA A 1 277 ? 15.813 -9.226 -23.307 1.00 93.25 277 ALA A N 1
ATOM 2107 C CA . ALA A 1 277 ? 16.503 -9.777 -24.464 1.00 93.25 277 ALA A CA 1
ATOM 2108 C C . ALA A 1 277 ? 17.226 -8.678 -25.245 1.00 93.25 277 ALA A C 1
ATOM 2110 O O . ALA A 1 277 ? 16.652 -7.623 -25.514 1.00 93.25 277 ALA A O 1
ATOM 2111 N N . ALA A 1 278 ? 18.471 -8.930 -25.643 1.00 91.75 278 ALA A N 1
ATOM 2112 C CA . ALA A 1 278 ? 19.164 -8.053 -26.579 1.00 91.75 278 ALA A CA 1
ATOM 2113 C C . ALA A 1 278 ? 18.483 -8.137 -27.957 1.00 91.75 278 ALA A C 1
ATOM 2115 O O . ALA A 1 278 ? 18.427 -9.197 -28.571 1.00 91.75 278 ALA A O 1
ATOM 2116 N N . GLY A 1 279 ? 17.943 -7.022 -28.439 1.00 86.81 279 GLY A N 1
ATOM 2117 C CA . GLY A 1 279 ? 17.228 -6.894 -29.706 1.00 86.81 279 GLY A CA 1
ATOM 2118 C C . GLY A 1 279 ? 18.132 -6.722 -30.919 1.00 86.81 279 GLY A C 1
ATOM 2119 O O . GLY A 1 279 ? 17.656 -6.801 -32.044 1.00 86.81 279 GLY A O 1
ATOM 2120 N N . TRP A 1 280 ? 19.420 -6.458 -30.727 1.00 87.62 280 TRP A N 1
ATOM 2121 C CA . TRP A 1 280 ? 20.398 -6.327 -31.803 1.00 87.62 280 TRP A CA 1
ATOM 2122 C C . TRP A 1 280 ? 21.817 -6.457 -31.278 1.00 87.62 280 TRP A C 1
ATOM 2124 O O . TRP A 1 280 ? 22.022 -6.703 -30.093 1.00 87.62 280 TRP A O 1
ATOM 2134 N N . ALA A 1 281 ? 22.773 -6.320 -32.193 1.00 85.12 281 ALA A N 1
ATOM 2135 C CA . ALA A 1 281 ? 24.196 -6.313 -31.924 1.00 85.12 281 ALA A CA 1
ATOM 2136 C C . ALA A 1 281 ? 24.584 -5.470 -30.696 1.00 85.12 281 ALA A C 1
ATOM 2138 O O . ALA A 1 281 ? 24.304 -4.273 -30.668 1.00 85.12 281 ALA A O 1
ATOM 2139 N N . VAL A 1 282 ? 25.296 -6.069 -29.740 1.00 89.19 282 VAL A N 1
ATOM 2140 C CA . VAL A 1 282 ? 25.804 -5.376 -28.543 1.00 89.19 282 VAL A CA 1
ATOM 2141 C C . VAL A 1 282 ? 27.331 -5.359 -28.488 1.00 89.19 282 VAL A C 1
ATOM 2143 O O . VAL A 1 282 ? 27.992 -6.273 -28.983 1.00 89.19 282 VAL A O 1
ATOM 2146 N N . ASP A 1 283 ? 27.887 -4.306 -27.889 1.00 89.75 283 ASP A N 1
ATOM 2147 C CA . ASP A 1 283 ? 29.286 -4.259 -27.459 1.00 89.75 283 ASP A CA 1
ATOM 2148 C C . ASP A 1 283 ? 29.458 -5.054 -26.157 1.00 89.75 283 ASP A C 1
ATOM 2150 O O . ASP A 1 283 ? 28.708 -4.841 -25.208 1.00 89.75 283 ASP A O 1
ATOM 2154 N N . ASP A 1 284 ? 30.446 -5.950 -26.102 1.00 88.69 284 ASP A N 1
ATOM 2155 C CA . ASP A 1 284 ? 30.648 -6.877 -24.978 1.00 88.69 284 ASP A CA 1
ATOM 2156 C C . ASP A 1 284 ? 30.839 -6.167 -23.628 1.00 88.69 284 ASP A C 1
ATOM 2158 O O . ASP A 1 284 ? 30.368 -6.651 -22.596 1.00 88.69 284 ASP A O 1
ATOM 2162 N N . VAL A 1 285 ? 31.542 -5.030 -23.610 1.00 90.62 285 VAL A N 1
ATOM 2163 C CA . VAL A 1 285 ? 31.831 -4.309 -22.365 1.00 90.62 285 VAL A CA 1
ATOM 2164 C C . VAL A 1 285 ? 30.584 -3.565 -21.901 1.00 90.62 285 VAL A C 1
ATOM 2166 O O . VAL A 1 285 ? 30.203 -3.687 -20.736 1.00 90.62 285 VAL A O 1
ATOM 2169 N N . ALA A 1 286 ? 29.910 -2.860 -22.812 1.00 93.38 286 ALA A N 1
ATOM 2170 C CA . ALA A 1 286 ? 28.654 -2.179 -22.511 1.00 93.38 286 ALA A CA 1
ATOM 2171 C C . ALA A 1 286 ? 27.554 -3.164 -22.081 1.00 93.38 286 ALA A C 1
ATOM 2173 O O . ALA A 1 286 ? 26.790 -2.881 -21.159 1.00 93.38 286 ALA A O 1
ATOM 2174 N N . ALA A 1 287 ? 27.507 -4.342 -22.704 1.00 93.00 287 ALA A N 1
ATOM 2175 C CA . ALA A 1 287 ? 26.568 -5.401 -22.370 1.00 93.00 287 ALA A CA 1
ATOM 2176 C C . ALA A 1 287 ? 26.744 -5.924 -20.940 1.00 93.00 287 ALA A C 1
ATOM 2178 O O . ALA A 1 287 ? 25.780 -6.044 -20.178 1.00 93.00 287 ALA A O 1
ATOM 2179 N N . LYS A 1 288 ? 27.996 -6.184 -20.556 1.00 95.25 288 LYS A N 1
ATOM 2180 C CA . LYS A 1 288 ? 28.338 -6.585 -19.194 1.00 95.25 288 LYS A CA 1
ATOM 2181 C C . LYS A 1 288 ? 27.938 -5.512 -18.176 1.00 95.25 288 LYS A C 1
ATOM 2183 O O . LYS A 1 288 ? 27.326 -5.851 -17.165 1.00 95.25 288 LYS A O 1
ATOM 2188 N N . GLU A 1 289 ? 28.254 -4.241 -18.434 1.00 96.88 289 GLU A N 1
ATOM 2189 C CA . GLU A 1 289 ? 27.892 -3.125 -17.544 1.00 96.88 289 GLU A CA 1
ATOM 2190 C C . GLU A 1 289 ? 26.371 -3.002 -17.375 1.00 96.88 289 GLU A C 1
ATOM 2192 O O . GLU A 1 289 ? 25.879 -2.860 -16.252 1.00 96.88 289 GLU A O 1
ATOM 2197 N N . PHE A 1 290 ? 25.613 -3.158 -18.466 1.00 97.62 290 PHE A N 1
ATOM 2198 C CA . PHE A 1 290 ? 24.155 -3.188 -18.420 1.00 97.62 290 PHE A CA 1
ATOM 2199 C C . PHE A 1 290 ? 23.638 -4.317 -17.521 1.00 97.62 290 PHE A C 1
ATOM 2201 O O . PHE A 1 290 ? 22.845 -4.073 -16.608 1.00 97.62 290 PHE A O 1
ATOM 2208 N N . ALA A 1 291 ? 24.090 -5.555 -17.756 1.00 97.69 291 ALA A N 1
ATOM 2209 C CA . ALA A 1 291 ? 23.642 -6.721 -16.999 1.00 97.69 291 ALA A CA 1
ATOM 2210 C C . ALA A 1 291 ? 23.968 -6.577 -15.504 1.00 97.69 291 ALA A C 1
ATOM 2212 O O . ALA A 1 291 ? 23.105 -6.816 -14.656 1.00 97.69 291 ALA A O 1
ATOM 2213 N N . GLN A 1 292 ? 25.181 -6.118 -15.176 1.00 97.31 292 GLN A N 1
ATOM 2214 C CA . GLN A 1 292 ? 25.590 -5.881 -13.793 1.00 97.31 292 GLN A CA 1
ATOM 2215 C C . GLN A 1 292 ? 24.708 -4.835 -13.113 1.00 97.31 292 GLN A C 1
ATOM 2217 O O . GLN A 1 292 ? 24.220 -5.084 -12.006 1.00 97.31 292 GLN A O 1
ATOM 2222 N N . LYS A 1 293 ? 24.465 -3.688 -13.761 1.00 97.62 293 LYS A N 1
ATOM 2223 C CA . LYS A 1 293 ? 23.637 -2.638 -13.161 1.00 97.62 293 LYS A CA 1
ATOM 2224 C C . LYS A 1 293 ? 22.184 -3.080 -13.003 1.00 97.62 293 LYS A C 1
ATOM 2226 O O . LYS A 1 293 ? 21.570 -2.824 -11.969 1.00 97.62 293 LYS A O 1
ATOM 2231 N N . PHE A 1 294 ? 21.649 -3.804 -13.983 1.00 98.12 294 PHE A N 1
ATOM 2232 C CA . PHE A 1 294 ? 20.298 -4.355 -13.921 1.00 98.12 294 PHE A CA 1
ATOM 2233 C C . PHE A 1 294 ? 20.117 -5.293 -12.717 1.00 98.12 294 PHE A C 1
ATOM 2235 O O . PHE A 1 294 ? 19.190 -5.109 -11.923 1.00 98.12 294 PHE A O 1
ATOM 2242 N N . TYR A 1 295 ? 21.009 -6.274 -12.536 1.00 97.31 295 TYR A N 1
ATOM 2243 C CA . TYR A 1 295 ? 20.921 -7.192 -11.398 1.00 97.31 295 TYR A CA 1
ATOM 2244 C C . TYR A 1 295 ? 21.207 -6.504 -10.064 1.00 97.31 295 TYR A C 1
ATOM 2246 O O . TYR A 1 295 ? 20.556 -6.844 -9.080 1.00 97.31 295 TYR A O 1
ATOM 2254 N N . GLU A 1 296 ? 22.109 -5.521 -10.012 1.00 96.12 296 GLU A N 1
ATOM 2255 C CA . GLU A 1 296 ? 22.322 -4.692 -8.818 1.00 96.12 296 GLU A CA 1
ATOM 2256 C C . GLU A 1 296 ? 21.004 -4.057 -8.350 1.00 96.12 296 GLU A C 1
ATOM 2258 O O . GLU A 1 296 ? 20.609 -4.250 -7.199 1.00 96.12 296 GLU A O 1
ATOM 2263 N N . CYS A 1 297 ? 20.280 -3.384 -9.251 1.00 94.50 297 CYS A N 1
ATOM 2264 C CA . CYS A 1 297 ? 18.995 -2.751 -8.948 1.00 94.50 297 CYS A CA 1
ATOM 2265 C C . CYS A 1 297 ? 17.916 -3.779 -8.566 1.00 94.50 297 CYS A C 1
ATOM 2267 O O . CYS A 1 297 ? 17.258 -3.640 -7.532 1.00 94.50 297 CYS A O 1
ATOM 2269 N N . MET A 1 298 ? 17.763 -4.856 -9.344 1.00 94.00 298 MET A N 1
ATOM 2270 C CA . MET A 1 298 ? 16.763 -5.894 -9.060 1.00 94.00 298 MET A CA 1
ATOM 2271 C C . MET A 1 298 ? 17.011 -6.591 -7.714 1.00 94.00 298 MET A C 1
ATOM 2273 O O . MET A 1 298 ? 16.065 -6.924 -6.998 1.00 94.00 298 MET A O 1
ATOM 2277 N N . LEU A 1 299 ? 18.278 -6.805 -7.341 1.00 92.31 299 LEU A N 1
ATOM 2278 C CA . LEU A 1 299 ? 18.658 -7.348 -6.036 1.00 92.31 299 LEU A CA 1
ATOM 2279 C C . LEU A 1 299 ? 18.506 -6.303 -4.923 1.00 92.31 299 LEU A C 1
ATOM 2281 O O . LEU A 1 299 ? 18.154 -6.668 -3.805 1.00 92.31 299 LEU A O 1
ATOM 2285 N N . ALA A 1 300 ? 18.709 -5.013 -5.186 1.00 87.12 300 ALA A N 1
ATOM 2286 C CA . ALA A 1 300 ? 18.400 -3.948 -4.225 1.00 87.12 300 ALA A CA 1
ATOM 2287 C C . ALA A 1 300 ? 16.894 -3.837 -3.923 1.00 87.12 300 ALA A C 1
ATOM 2289 O O . ALA A 1 300 ? 16.508 -3.257 -2.910 1.00 87.12 300 ALA A O 1
ATOM 2290 N N . GLY A 1 301 ? 16.060 -4.471 -4.749 1.00 85.94 301 GLY A N 1
ATOM 2291 C CA . GLY A 1 301 ? 14.619 -4.535 -4.583 1.00 85.94 301 GLY A CA 1
ATOM 2292 C C . GLY A 1 301 ? 13.878 -3.521 -5.437 1.00 85.94 301 GLY A C 1
ATOM 2293 O O . GLY A 1 301 ? 12.688 -3.378 -5.204 1.00 85.94 301 GLY A O 1
ATOM 2294 N N . GLU A 1 302 ? 14.531 -2.846 -6.392 1.00 87.00 302 GLU A N 1
ATOM 2295 C CA . GLU A 1 302 ? 13.889 -1.957 -7.375 1.00 87.00 302 GLU A CA 1
ATOM 2296 C C . GLU A 1 302 ? 12.853 -2.697 -8.235 1.00 87.00 302 GLU A C 1
ATOM 2298 O O . GLU A 1 302 ? 12.916 -3.922 -8.388 1.00 87.00 302 GLU A O 1
ATOM 2303 N N . SER A 1 303 ? 11.884 -1.958 -8.792 1.00 91.56 303 SER A N 1
ATOM 2304 C CA . SER A 1 303 ? 10.947 -2.538 -9.761 1.00 91.56 303 SER A CA 1
ATOM 2305 C C . SER A 1 303 ? 11.629 -2.772 -11.105 1.00 91.56 303 SER A C 1
ATOM 2307 O O . SER A 1 303 ? 12.612 -2.113 -11.450 1.00 91.56 303 SER A O 1
ATOM 2309 N N . PHE A 1 304 ? 11.092 -3.708 -11.882 1.00 95.19 304 PHE A N 1
ATOM 2310 C CA . PHE A 1 304 ? 11.631 -4.092 -13.180 1.00 95.19 304 PHE A CA 1
ATOM 2311 C C . PHE A 1 304 ? 11.812 -2.895 -14.121 1.00 95.19 304 PHE A C 1
ATOM 2313 O O . PHE A 1 304 ? 12.883 -2.741 -14.708 1.00 95.19 304 PHE A O 1
ATOM 2320 N N . GLY A 1 305 ? 10.815 -2.008 -14.210 1.00 93.88 305 GLY A N 1
ATOM 2321 C CA . GLY A 1 305 ? 10.888 -0.800 -15.035 1.00 93.88 305 GLY A CA 1
ATOM 2322 C C . GLY A 1 305 ? 12.026 0.145 -14.629 1.00 93.88 305 GLY A C 1
ATOM 2323 O O . GLY A 1 305 ? 12.785 0.603 -15.487 1.00 93.88 305 GLY A O 1
ATOM 2324 N N . PHE A 1 306 ? 12.198 0.397 -13.328 1.00 89.69 306 PHE A N 1
ATOM 2325 C CA . PHE A 1 306 ? 13.251 1.288 -12.825 1.00 89.69 306 PHE A CA 1
ATOM 2326 C C . PHE A 1 306 ? 14.644 0.661 -12.867 1.00 89.69 306 PHE A C 1
ATOM 2328 O O . PHE A 1 306 ? 15.615 1.362 -13.163 1.00 89.69 306 PHE A O 1
ATOM 2335 N N . ALA A 1 307 ? 14.756 -0.650 -12.645 1.00 96.00 307 ALA A N 1
ATOM 2336 C CA . ALA A 1 307 ? 16.009 -1.377 -12.818 1.00 96.00 307 ALA A CA 1
ATOM 2337 C C . ALA A 1 307 ? 16.488 -1.315 -14.276 1.00 96.00 307 ALA A C 1
ATOM 2339 O O . ALA A 1 307 ? 17.672 -1.092 -14.526 1.00 96.00 307 ALA A O 1
ATOM 2340 N N . LEU A 1 308 ? 15.567 -1.437 -15.240 1.00 97.19 308 LEU A N 1
ATOM 2341 C CA . LEU A 1 308 ? 15.869 -1.244 -16.658 1.00 97.19 308 LEU A CA 1
ATOM 2342 C C . LEU A 1 308 ? 16.311 0.188 -16.943 1.00 97.19 308 LEU A C 1
ATOM 2344 O O . LEU A 1 308 ? 17.371 0.367 -17.532 1.00 97.19 308 LEU A O 1
ATOM 2348 N N . LYS A 1 309 ? 15.546 1.201 -16.512 1.00 94.88 309 LYS A N 1
ATOM 2349 C CA . LYS A 1 309 ? 15.920 2.613 -16.715 1.00 94.88 309 LYS A CA 1
ATOM 2350 C C . LYS A 1 309 ? 17.322 2.891 -16.169 1.00 94.88 309 LYS A C 1
ATOM 2352 O O . LYS A 1 309 ? 18.175 3.384 -16.896 1.00 94.88 309 LYS A O 1
ATOM 2357 N N . SER A 1 310 ? 17.586 2.474 -14.932 1.00 92.00 310 SER A N 1
ATOM 2358 C CA . SER A 1 310 ? 18.888 2.633 -14.276 1.00 92.00 310 SER A CA 1
ATOM 2359 C C . SER A 1 310 ? 20.021 1.963 -15.052 1.00 92.00 310 SER A C 1
ATOM 2361 O O . SER A 1 310 ? 21.073 2.569 -15.242 1.00 92.00 310 SER A O 1
ATOM 2363 N N . ALA A 1 311 ? 19.814 0.735 -15.537 1.00 96.69 311 ALA A N 1
ATOM 2364 C CA . ALA A 1 311 ? 20.807 0.024 -16.337 1.00 96.69 311 ALA A CA 1
ATOM 2365 C C . ALA A 1 311 ? 21.063 0.703 -17.692 1.00 96.69 311 ALA A C 1
ATOM 2367 O O . ALA A 1 311 ? 22.215 0.813 -18.118 1.00 96.69 311 ALA A O 1
ATOM 2368 N N . ARG A 1 312 ? 20.012 1.208 -18.350 1.00 96.56 312 ARG A N 1
ATOM 2369 C CA . ARG A 1 312 ? 20.113 1.945 -19.617 1.00 96.56 312 ARG A CA 1
ATOM 2370 C C . ARG A 1 312 ? 20.861 3.264 -19.443 1.00 96.56 312 ARG A C 1
ATOM 2372 O O . ARG A 1 312 ? 21.815 3.489 -20.177 1.00 96.56 312 ARG A O 1
ATOM 2379 N N . CYS A 1 313 ? 20.489 4.084 -18.457 1.00 93.38 313 CYS A N 1
ATOM 2380 C CA . CYS A 1 313 ? 21.164 5.351 -18.156 1.00 93.38 313 CYS A CA 1
ATOM 2381 C C . CYS A 1 313 ? 22.636 5.130 -17.783 1.00 93.38 313 CYS A C 1
ATOM 2383 O O . CYS A 1 313 ? 23.507 5.744 -18.385 1.00 93.38 313 CYS A O 1
ATOM 2385 N N . HIS A 1 314 ? 22.933 4.179 -16.888 1.00 95.12 314 HIS A N 1
ATOM 2386 C CA . HIS A 1 314 ? 24.317 3.835 -16.520 1.00 95.12 314 HIS A CA 1
ATOM 2387 C C . HIS A 1 314 ? 25.155 3.434 -17.738 1.00 95.12 314 HIS A C 1
ATOM 2389 O O . HIS A 1 314 ? 26.279 3.896 -17.920 1.00 95.12 314 HIS A O 1
ATOM 2395 N N . THR A 1 315 ? 24.593 2.598 -18.612 1.00 95.75 315 THR A N 1
ATOM 2396 C CA . THR A 1 315 ? 25.285 2.156 -19.829 1.00 95.75 315 THR A CA 1
ATOM 2397 C C . THR A 1 315 ? 25.436 3.299 -20.838 1.00 95.75 315 THR A C 1
ATOM 2399 O O . THR A 1 315 ? 26.463 3.386 -21.506 1.00 95.75 315 THR A O 1
ATOM 2402 N N . TYR A 1 316 ? 24.451 4.195 -20.941 1.00 94.38 316 TYR A N 1
ATOM 2403 C CA . TYR A 1 316 ? 24.514 5.395 -21.777 1.00 94.38 316 TYR A CA 1
ATOM 2404 C C . TYR A 1 316 ? 25.608 6.360 -21.312 1.00 94.38 316 TYR A C 1
ATOM 2406 O O . TYR A 1 316 ? 26.394 6.817 -22.136 1.00 94.38 316 TYR A O 1
ATOM 2414 N N . ASP A 1 317 ? 25.716 6.607 -20.006 1.00 92.25 317 ASP A N 1
ATOM 2415 C CA . ASP A 1 317 ? 26.716 7.513 -19.434 1.00 92.25 317 ASP A CA 1
ATOM 2416 C C . ASP A 1 317 ? 28.149 7.025 -19.695 1.00 92.25 317 ASP A C 1
ATOM 2418 O O . ASP A 1 317 ? 29.050 7.821 -19.971 1.00 92.25 317 ASP A O 1
ATOM 2422 N N . LEU A 1 318 ? 28.363 5.705 -19.651 1.00 93.50 318 LEU A N 1
ATOM 2423 C CA . LEU A 1 318 ? 29.659 5.084 -19.935 1.00 93.50 318 LEU A CA 1
ATOM 2424 C C . LEU A 1 318 ? 29.946 4.948 -21.439 1.00 93.50 318 LEU A C 1
ATOM 2426 O O . LEU A 1 318 ? 31.098 5.074 -21.861 1.00 93.50 318 LEU A O 1
ATOM 2430 N N . PHE A 1 319 ? 28.918 4.693 -22.254 1.00 95.00 319 PHE A N 1
ATOM 2431 C CA . PHE A 1 319 ? 29.045 4.385 -23.682 1.00 95.00 319 PHE A CA 1
ATOM 2432 C C . PHE A 1 319 ? 28.051 5.182 -24.549 1.00 95.00 319 PHE A C 1
ATOM 2434 O O . PHE A 1 319 ? 27.266 4.583 -25.291 1.00 95.00 319 PHE A O 1
ATOM 2441 N N . PRO A 1 320 ? 28.103 6.528 -24.560 1.00 89.69 320 PRO A N 1
ATOM 2442 C CA . PRO A 1 320 ? 27.080 7.355 -25.216 1.00 89.69 320 PRO A CA 1
ATOM 2443 C C . PRO A 1 320 ? 27.031 7.174 -26.741 1.00 89.69 320 PRO A C 1
ATOM 2445 O O . PRO A 1 320 ? 26.005 7.401 -27.376 1.00 89.69 320 PRO A O 1
ATOM 2448 N N . GLN A 1 321 ? 28.141 6.740 -27.345 1.00 89.19 321 GLN A N 1
ATOM 2449 C CA . GLN A 1 321 ? 28.244 6.478 -28.785 1.00 89.19 321 GLN A CA 1
ATOM 2450 C C . GLN A 1 321 ? 27.795 5.064 -29.182 1.00 89.19 321 GLN A C 1
ATOM 2452 O O . GLN A 1 321 ? 27.696 4.772 -30.373 1.00 89.19 321 GLN A O 1
ATOM 2457 N N . SER A 1 322 ? 27.547 4.174 -28.216 1.00 92.38 322 SER A N 1
ATOM 2458 C CA . SER A 1 322 ? 27.116 2.799 -28.470 1.00 92.38 322 SER A CA 1
ATOM 2459 C C . SER A 1 322 ? 25.604 2.702 -28.354 1.00 92.38 322 SER A C 1
ATOM 2461 O O . SER A 1 322 ? 25.083 3.109 -27.339 1.00 92.38 322 SER A O 1
ATOM 2463 N N . ASN A 1 323 ? 24.875 2.108 -29.293 1.00 92.38 323 ASN A N 1
ATOM 2464 C CA . ASN A 1 323 ? 23.432 1.862 -29.151 1.00 92.38 323 ASN A CA 1
ATOM 2465 C C . ASN A 1 323 ? 23.104 0.656 -28.235 1.00 92.38 323 ASN A C 1
ATOM 2467 O O . ASN A 1 323 ? 21.941 0.260 -28.136 1.00 92.38 323 ASN A O 1
ATOM 2471 N N . THR A 1 324 ? 24.108 0.069 -27.564 1.00 93.25 324 THR A N 1
ATOM 2472 C CA . THR A 1 324 ? 23.954 -1.112 -26.691 1.00 93.25 324 THR A CA 1
ATOM 2473 C C . THR A 1 324 ? 23.034 -0.837 -25.501 1.00 93.25 324 THR A C 1
ATOM 2475 O O . THR A 1 324 ? 22.245 -1.704 -25.136 1.00 93.25 324 THR A O 1
ATOM 2478 N N . TRP A 1 325 ? 23.048 0.379 -24.942 1.00 94.50 325 TRP A N 1
ATOM 2479 C CA . TRP A 1 325 ? 22.118 0.767 -23.870 1.00 94.50 325 TRP A CA 1
ATOM 2480 C C . TRP A 1 325 ? 20.647 0.633 -24.293 1.00 94.50 325 TRP A C 1
ATOM 2482 O O . TRP A 1 325 ? 19.795 0.350 -23.459 1.00 94.50 325 TRP A O 1
ATOM 2492 N N . GLY A 1 326 ? 20.339 0.789 -25.583 1.00 93.12 326 GLY A N 1
ATOM 2493 C CA . GLY A 1 326 ? 18.984 0.657 -26.116 1.00 93.12 326 GLY A CA 1
ATOM 2494 C C . GLY A 1 326 ? 18.622 -0.770 -26.522 1.00 93.12 326 GLY A C 1
ATOM 2495 O O . GLY A 1 326 ? 17.445 -1.052 -26.716 1.00 93.12 326 GLY A O 1
ATOM 2496 N N . ALA A 1 327 ? 19.603 -1.674 -26.642 1.00 93.19 327 ALA A N 1
ATOM 2497 C CA . ALA A 1 327 ? 19.410 -3.016 -27.198 1.00 93.19 327 ALA A CA 1
ATOM 2498 C C . ALA A 1 327 ? 18.492 -3.897 -26.358 1.00 93.19 327 ALA A C 1
ATOM 2500 O O . ALA A 1 327 ? 17.844 -4.791 -26.890 1.00 93.19 327 ALA A O 1
ATOM 2501 N N . TYR A 1 328 ? 18.413 -3.659 -25.055 1.00 94.56 328 TYR A N 1
ATOM 2502 C CA . TYR A 1 328 ? 17.705 -4.532 -24.132 1.00 94.56 328 TYR A CA 1
ATOM 2503 C C . TYR A 1 328 ? 16.194 -4.290 -24.162 1.00 94.56 328 TYR A C 1
ATOM 2505 O O . TYR A 1 328 ? 15.661 -3.425 -23.459 1.00 94.56 328 TYR A O 1
ATOM 2513 N N . GLN A 1 329 ? 15.507 -5.096 -24.970 1.00 94.06 329 GLN A N 1
ATOM 2514 C CA . GLN A 1 329 ? 14.054 -5.169 -25.054 1.00 94.06 329 GLN A CA 1
ATOM 2515 C C . GLN A 1 329 ? 13.527 -5.960 -23.862 1.00 94.06 329 GLN A C 1
ATOM 2517 O O . GLN A 1 329 ? 13.932 -7.100 -23.629 1.00 94.06 329 GLN A O 1
ATOM 2522 N N . ALA A 1 330 ? 12.618 -5.359 -23.102 1.00 95.69 330 ALA A N 1
ATOM 2523 C CA . ALA A 1 330 ? 12.152 -5.934 -21.851 1.00 95.69 330 ALA A CA 1
ATOM 2524 C C . ALA A 1 330 ? 10.637 -6.107 -21.839 1.00 95.69 330 ALA A C 1
ATOM 2526 O O . ALA A 1 330 ? 9.908 -5.140 -22.054 1.00 95.69 330 ALA A O 1
ATOM 2527 N N . TYR A 1 331 ? 10.176 -7.325 -21.564 1.00 94.81 331 TYR A N 1
ATOM 2528 C CA . TYR A 1 331 ? 8.768 -7.705 -21.536 1.00 94.81 331 TYR A CA 1
ATOM 2529 C C . TYR A 1 331 ? 8.359 -8.130 -20.131 1.00 94.81 331 TYR A C 1
ATOM 2531 O O . TYR A 1 331 ? 9.053 -8.942 -19.522 1.00 94.81 331 TYR A O 1
ATOM 2539 N N . GLY A 1 332 ? 7.234 -7.630 -19.628 1.00 92.06 332 GLY A N 1
ATOM 2540 C CA . GLY A 1 332 ? 6.708 -8.052 -18.333 1.00 92.06 332 GLY A CA 1
ATOM 2541 C C . GLY A 1 332 ? 5.853 -7.002 -17.636 1.00 92.06 332 GLY A C 1
ATOM 2542 O O . GLY A 1 332 ? 5.320 -6.078 -18.251 1.00 92.06 332 GLY A O 1
ATOM 2543 N N . ASP A 1 333 ? 5.721 -7.174 -16.328 1.00 88.12 333 ASP A N 1
ATOM 2544 C CA . ASP A 1 333 ? 5.095 -6.206 -15.431 1.00 88.12 333 ASP A CA 1
ATOM 2545 C C . ASP A 1 333 ? 6.146 -5.167 -14.979 1.00 88.12 333 ASP A C 1
ATOM 2547 O O . ASP A 1 333 ? 7.173 -5.573 -14.421 1.00 88.12 333 ASP A O 1
ATOM 2551 N N . PRO A 1 334 ? 5.948 -3.852 -15.214 1.00 88.62 334 PRO A N 1
ATOM 2552 C CA . PRO A 1 334 ? 6.890 -2.820 -14.773 1.00 88.62 334 PRO A CA 1
ATOM 2553 C C . PRO A 1 334 ? 7.114 -2.807 -13.254 1.00 88.62 334 PRO A C 1
ATOM 2555 O O . PRO A 1 334 ? 8.204 -2.429 -12.819 1.00 88.62 334 PRO A O 1
ATOM 2558 N N . ASP A 1 335 ? 6.142 -3.274 -12.466 1.00 88.25 335 ASP A N 1
ATOM 2559 C CA . ASP A 1 335 ? 6.203 -3.318 -11.004 1.00 88.25 335 ASP A CA 1
ATOM 2560 C C . ASP A 1 335 ? 6.771 -4.634 -10.454 1.00 88.25 335 ASP A C 1
ATOM 2562 O O . ASP A 1 335 ? 6.926 -4.790 -9.237 1.00 88.25 335 ASP A O 1
ATOM 2566 N N . TYR A 1 336 ? 7.133 -5.585 -11.324 1.00 89.50 336 TYR A N 1
ATOM 2567 C CA . TYR A 1 336 ? 7.734 -6.853 -10.914 1.00 89.50 336 TYR A CA 1
ATOM 2568 C C . TYR A 1 336 ? 9.016 -6.630 -10.096 1.00 89.50 336 TYR A C 1
ATOM 2570 O O . TYR A 1 336 ? 9.912 -5.890 -10.499 1.00 89.50 336 TYR A O 1
ATOM 2578 N N . ARG A 1 337 ? 9.129 -7.321 -8.954 1.00 89.38 337 ARG A N 1
ATOM 2579 C CA . ARG A 1 337 ? 10.308 -7.305 -8.069 1.00 89.38 337 ARG A CA 1
ATOM 2580 C C . ARG A 1 337 ? 10.794 -8.726 -7.803 1.00 89.38 337 ARG A C 1
ATOM 2582 O O . ARG A 1 337 ? 9.993 -9.645 -7.614 1.00 89.38 337 ARG A O 1
ATOM 2589 N N . LEU A 1 338 ? 12.117 -8.905 -7.700 1.00 83.88 338 LEU A N 1
ATOM 2590 C CA . LEU A 1 338 ? 12.697 -10.191 -7.293 1.00 83.88 338 LEU A CA 1
ATOM 2591 C C . LEU A 1 338 ? 12.307 -10.568 -5.866 1.00 83.88 338 LEU A C 1
ATOM 2593 O O . LEU A 1 338 ? 12.263 -11.752 -5.562 1.00 83.88 338 LEU A O 1
ATOM 2597 N N . ASP A 1 339 ? 11.971 -9.639 -4.986 1.00 76.69 339 ASP A N 1
ATOM 2598 C CA . ASP A 1 339 ? 11.319 -10.010 -3.741 1.00 76.69 339 ASP A CA 1
ATOM 2599 C C . ASP A 1 339 ? 10.205 -9.024 -3.375 1.00 76.69 339 ASP A C 1
ATOM 2601 O O . ASP A 1 339 ? 10.508 -7.914 -2.949 1.00 76.69 339 ASP A O 1
ATOM 2605 N N . PRO A 1 340 ? 8.919 -9.406 -3.503 1.00 59.47 340 PRO A N 1
ATOM 2606 C CA . PRO A 1 340 ? 7.800 -8.532 -3.171 1.00 59.47 340 PRO A CA 1
ATOM 2607 C C . PRO A 1 340 ? 7.716 -8.222 -1.667 1.00 59.47 340 PRO A C 1
ATOM 2609 O O . PRO A 1 340 ? 6.985 -7.313 -1.288 1.00 59.47 340 PRO A O 1
ATOM 2612 N N . THR A 1 341 ? 8.454 -8.943 -0.807 1.00 47.72 341 THR A N 1
ATOM 2613 C CA . THR A 1 341 ? 8.579 -8.621 0.626 1.00 47.72 341 THR A CA 1
ATOM 2614 C C . THR A 1 341 ? 9.754 -7.703 0.954 1.00 47.72 341 THR A C 1
ATOM 2616 O O . THR A 1 341 ? 9.747 -7.061 2.006 1.00 47.72 341 THR A O 1
ATOM 2619 N N . THR A 1 342 ? 10.743 -7.590 0.061 1.00 44.31 342 THR A N 1
ATOM 2620 C CA . THR A 1 342 ? 11.852 -6.650 0.218 1.00 44.31 342 THR A CA 1
ATOM 2621 C C . THR A 1 342 ? 11.382 -5.288 -0.274 1.00 44.31 342 THR A C 1
ATOM 2623 O O . THR A 1 342 ? 11.417 -4.982 -1.463 1.00 44.31 342 THR A O 1
ATOM 2626 N N . SER A 1 343 ? 10.934 -4.447 0.655 1.00 40.59 343 SER A N 1
ATOM 2627 C CA . SER A 1 343 ? 10.870 -3.004 0.429 1.00 40.59 343 SER A CA 1
ATOM 2628 C C . SER A 1 343 ? 12.313 -2.501 0.329 1.00 40.59 343 SER A C 1
ATOM 2630 O O . SER A 1 343 ? 12.906 -2.127 1.339 1.00 40.59 343 SER A O 1
ATOM 2632 N N . GLY A 1 344 ? 12.923 -2.584 -0.854 1.00 35.41 344 GLY A N 1
ATOM 2633 C CA . GLY A 1 344 ? 14.189 -1.908 -1.105 1.00 35.41 344 GLY A CA 1
ATOM 2634 C C . GLY A 1 344 ? 14.009 -0.430 -0.780 1.00 35.41 344 GLY A C 1
ATOM 2635 O O . GLY A 1 344 ? 13.069 0.190 -1.278 1.00 35.41 344 GLY A O 1
ATOM 2636 N N . SER A 1 345 ? 14.851 0.123 0.095 1.00 34.50 345 SER A N 1
ATOM 2637 C CA . SER A 1 345 ? 15.001 1.575 0.159 1.00 34.50 345 SER A CA 1
ATOM 2638 C C . SER A 1 345 ? 15.423 2.017 -1.240 1.00 34.50 345 SER A C 1
ATOM 2640 O O . SER A 1 345 ? 16.459 1.525 -1.694 1.00 34.50 345 SER A O 1
ATOM 2642 N N . PRO A 1 346 ? 14.658 2.884 -1.926 1.00 37.28 346 PRO A N 1
ATOM 2643 C CA . PRO A 1 346 ? 15.068 3.399 -3.224 1.00 37.28 346 PRO A CA 1
ATOM 2644 C C . PRO A 1 346 ? 16.481 3.966 -3.078 1.00 37.28 346 PRO A C 1
ATOM 2646 O O . PRO A 1 346 ? 16.724 4.811 -2.207 1.00 37.28 346 PRO A O 1
ATOM 2649 N N . SER A 1 347 ? 17.444 3.454 -3.847 1.00 34.34 347 SER A N 1
ATOM 2650 C CA . SER A 1 347 ? 18.791 4.017 -3.801 1.00 34.34 347 SER A CA 1
ATOM 2651 C C . SER A 1 347 ? 18.735 5.359 -4.519 1.00 34.34 347 SER A C 1
ATOM 2653 O O . SER A 1 347 ? 18.527 5.389 -5.726 1.00 34.34 347 SER A O 1
ATOM 2655 N N . ALA A 1 348 ? 18.881 6.444 -3.756 1.00 38.59 348 ALA A N 1
ATOM 2656 C CA . ALA A 1 348 ? 18.812 7.824 -4.228 1.00 38.59 348 ALA A CA 1
ATOM 2657 C C . ALA A 1 348 ? 17.568 8.113 -5.088 1.00 38.59 348 ALA A C 1
ATOM 2659 O O . ALA A 1 348 ? 17.659 8.279 -6.300 1.00 38.59 348 ALA A O 1
ATOM 2660 N N . SER A 1 349 ? 16.401 8.241 -4.450 1.00 32.22 349 SER A N 1
ATOM 2661 C CA . SER A 1 349 ? 15.289 8.956 -5.076 1.00 32.22 349 SER A CA 1
ATOM 2662 C C . SER A 1 349 ? 15.749 10.386 -5.422 1.00 32.22 349 SER A C 1
ATOM 2664 O O . SER A 1 349 ? 16.131 11.125 -4.507 1.00 32.22 349 SER A O 1
ATOM 2666 N N . PRO A 1 350 ? 15.649 10.851 -6.682 1.00 39.62 350 PRO A N 1
ATOM 2667 C CA . PRO A 1 350 ? 15.169 12.212 -6.884 1.00 39.62 350 PRO A CA 1
ATOM 2668 C C . PRO A 1 350 ? 13.826 12.290 -6.145 1.00 39.62 350 PRO A C 1
ATOM 2670 O O . PRO A 1 350 ? 13.090 11.305 -6.148 1.00 39.62 350 PRO A O 1
ATOM 2673 N N . GLY A 1 351 ? 13.557 13.386 -5.430 1.00 43.91 351 GLY A N 1
ATOM 2674 C CA . GLY A 1 351 ? 12.392 13.522 -4.546 1.00 43.91 351 GLY A CA 1
ATOM 2675 C C . GLY A 1 351 ? 11.115 12.906 -5.127 1.00 43.91 351 GLY A C 1
ATOM 2676 O O . GLY A 1 351 ? 10.897 12.984 -6.333 1.00 43.91 351 GLY A O 1
ATOM 2677 N N . ARG A 1 352 ? 10.316 12.264 -4.260 1.00 51.91 352 ARG A N 1
ATOM 2678 C CA . ARG A 1 352 ? 9.019 11.647 -4.603 1.00 51.91 352 ARG A CA 1
ATOM 2679 C C . ARG A 1 352 ? 8.303 12.517 -5.638 1.00 51.91 352 ARG A C 1
ATOM 2681 O O . ARG A 1 352 ? 8.227 13.728 -5.444 1.00 51.91 352 ARG A O 1
ATOM 2688 N N . VAL A 1 353 ? 7.867 11.911 -6.738 1.00 52.62 353 VAL A N 1
ATOM 2689 C CA . VAL A 1 353 ? 7.513 12.647 -7.966 1.00 52.62 353 VAL A CA 1
ATOM 2690 C C . VAL A 1 353 ? 6.033 13.062 -7.960 1.00 52.62 353 VAL A C 1
ATOM 2692 O O . VAL A 1 353 ? 5.649 13.958 -8.707 1.00 52.62 353 VAL A O 1
ATOM 2695 N N . ASP A 1 354 ? 5.219 12.498 -7.053 1.00 66.25 354 ASP A N 1
ATOM 2696 C CA . ASP A 1 354 ? 3.806 12.862 -6.880 1.00 66.25 354 ASP A CA 1
ATOM 2697 C C . ASP A 1 354 ? 3.309 12.819 -5.413 1.00 66.25 354 ASP A C 1
ATOM 2699 O O . ASP A 1 354 ? 3.776 12.039 -4.573 1.00 66.25 354 ASP A O 1
ATOM 2703 N N . ILE A 1 355 ? 2.307 13.655 -5.115 1.00 73.31 355 ILE A N 1
ATOM 2704 C CA . ILE A 1 355 ? 1.610 13.746 -3.825 1.00 73.31 355 ILE A CA 1
ATOM 2705 C C . ILE A 1 355 ? 0.910 12.423 -3.490 1.00 73.31 355 ILE A C 1
ATOM 2707 O O . ILE A 1 355 ? 0.925 12.003 -2.329 1.00 73.31 355 ILE A O 1
ATOM 2711 N N . ALA A 1 356 ? 0.321 11.741 -4.480 1.00 73.12 356 ALA A N 1
ATOM 2712 C CA . ALA A 1 356 ? -0.366 10.471 -4.250 1.00 73.12 356 ALA A CA 1
ATOM 2713 C C . ALA A 1 356 ? 0.606 9.383 -3.766 1.00 73.12 356 ALA A C 1
ATOM 2715 O O . ALA A 1 356 ? 0.324 8.696 -2.783 1.00 73.12 356 ALA A O 1
ATOM 2716 N N . GLU A 1 357 ? 1.790 9.296 -4.377 1.00 73.25 357 GLU A N 1
ATOM 2717 C CA . GLU A 1 357 ? 2.849 8.366 -3.972 1.00 73.25 357 GLU A CA 1
ATOM 2718 C C . GLU A 1 357 ? 3.340 8.662 -2.545 1.00 73.25 357 GLU A C 1
ATOM 2720 O O . GLU A 1 357 ? 3.520 7.752 -1.730 1.00 73.25 357 GLU A O 1
ATOM 2725 N N . PHE A 1 358 ? 3.496 9.945 -2.198 1.00 84.44 358 PHE A N 1
ATOM 2726 C CA . PHE A 1 358 ? 3.814 10.350 -0.829 1.00 84.44 358 PHE A CA 1
ATOM 2727 C C . PHE A 1 358 ? 2.735 9.910 0.165 1.00 84.44 358 PHE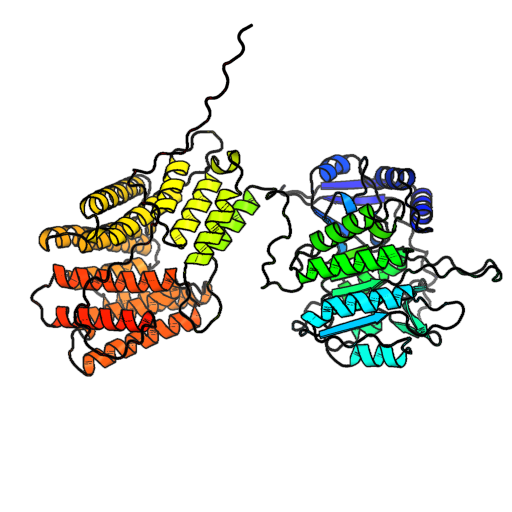 A C 1
ATOM 2729 O O . PHE A 1 358 ? 3.048 9.337 1.214 1.00 84.44 358 PHE A O 1
ATOM 2736 N N . ILE A 1 359 ? 1.465 10.172 -0.154 1.00 82.56 359 ILE A N 1
ATOM 2737 C CA . ILE A 1 359 ? 0.322 9.793 0.680 1.00 82.56 359 ILE A CA 1
ATOM 2738 C C . ILE A 1 359 ? 0.282 8.274 0.868 1.00 82.56 359 ILE A C 1
ATOM 2740 O O . ILE A 1 359 ? 0.057 7.808 1.989 1.00 82.56 359 ILE A O 1
ATOM 2744 N N . ASP A 1 360 ? 0.543 7.496 -0.180 1.00 75.44 360 ASP A N 1
ATOM 2745 C CA . ASP A 1 360 ? 0.586 6.038 -0.114 1.00 75.44 360 ASP A CA 1
ATOM 2746 C C . ASP A 1 360 ? 1.757 5.528 0.725 1.00 75.44 360 ASP A C 1
ATOM 2748 O O . ASP A 1 360 ? 1.554 4.654 1.571 1.00 75.44 360 ASP A O 1
ATOM 2752 N N . ALA A 1 361 ? 2.947 6.121 0.605 1.00 79.31 361 ALA A N 1
ATOM 2753 C CA . ALA A 1 361 ? 4.094 5.789 1.449 1.00 79.31 361 ALA A CA 1
ATOM 2754 C C . ALA A 1 361 ? 3.814 6.073 2.937 1.00 79.31 361 ALA A C 1
ATOM 2756 O O . ALA A 1 361 ? 4.062 5.228 3.803 1.00 79.31 361 ALA A O 1
ATOM 2757 N N . VAL A 1 362 ? 3.232 7.236 3.246 1.00 87.69 362 VAL A N 1
ATOM 2758 C CA . VAL A 1 362 ? 2.826 7.613 4.609 1.00 87.69 362 VAL A CA 1
ATOM 2759 C C . VAL A 1 362 ? 1.757 6.665 5.150 1.00 87.69 362 VAL A C 1
ATOM 2761 O O . VAL A 1 362 ? 1.879 6.154 6.269 1.00 87.69 362 VAL A O 1
ATOM 2764 N N . ASN A 1 363 ? 0.724 6.381 4.354 1.00 79.88 363 ASN A N 1
ATOM 2765 C CA . ASN A 1 363 ? -0.327 5.435 4.713 1.00 79.88 363 ASN A CA 1
ATOM 2766 C C . ASN A 1 363 ? 0.233 4.029 4.929 1.00 79.88 363 ASN A C 1
ATOM 2768 O O . ASN A 1 363 ? -0.213 3.342 5.846 1.00 79.88 363 ASN A O 1
ATOM 2772 N N . HIS A 1 364 ? 1.198 3.603 4.116 1.00 78.44 364 HIS A N 1
ATOM 2773 C CA . HIS A 1 364 ? 1.842 2.306 4.240 1.00 78.44 364 HIS A CA 1
ATOM 2774 C C . HIS A 1 364 ? 2.574 2.190 5.577 1.00 78.44 364 HIS A C 1
ATOM 2776 O O . HIS A 1 364 ? 2.299 1.254 6.324 1.00 78.44 364 HIS A O 1
ATOM 2782 N N . VAL A 1 365 ? 3.421 3.161 5.940 1.00 82.62 365 VAL A N 1
ATOM 2783 C CA . VAL A 1 365 ? 4.110 3.161 7.247 1.00 82.62 365 VAL A CA 1
ATOM 2784 C C . VAL A 1 365 ? 3.104 3.176 8.398 1.00 82.62 365 VAL A C 1
ATOM 2786 O O . VAL A 1 365 ? 3.235 2.406 9.346 1.00 82.62 365 VAL A O 1
ATOM 2789 N N . GLY A 1 366 ? 2.051 3.990 8.291 1.00 76.12 366 GLY A N 1
ATOM 2790 C CA . GLY A 1 366 ? 0.994 4.064 9.298 1.00 76.12 366 GLY A CA 1
ATOM 2791 C C . GLY A 1 366 ? 0.093 2.826 9.388 1.00 76.12 366 GLY A C 1
ATOM 2792 O O . GLY A 1 366 ? -0.650 2.702 10.359 1.00 76.12 366 GLY A O 1
ATOM 2793 N N . ARG A 1 367 ? 0.091 1.931 8.392 1.00 70.06 367 ARG A N 1
ATOM 2794 C CA . ARG A 1 367 ? -0.755 0.719 8.351 1.00 70.06 367 ARG A CA 1
ATOM 2795 C C . ARG A 1 367 ? 0.044 -0.581 8.388 1.00 70.06 367 ARG A C 1
ATOM 2797 O O . ARG A 1 367 ? -0.582 -1.639 8.403 1.00 70.06 367 ARG A O 1
ATOM 2804 N N . LYS A 1 368 ? 1.379 -0.518 8.361 1.00 64.44 368 LYS A N 1
ATOM 2805 C CA . LYS A 1 368 ? 2.247 -1.685 8.195 1.00 64.44 368 LYS A CA 1
ATOM 2806 C C . LYS A 1 368 ? 1.935 -2.725 9.283 1.00 64.44 368 LYS A C 1
ATOM 2808 O O . LYS A 1 368 ? 2.132 -2.424 10.462 1.00 64.44 368 LYS A O 1
ATOM 2813 N N . PRO A 1 369 ? 1.416 -3.917 8.921 1.00 49.84 369 PRO A N 1
ATOM 2814 C CA . PRO A 1 369 ? 1.256 -4.996 9.880 1.00 49.84 369 PRO A CA 1
ATOM 2815 C C . PRO A 1 369 ? 2.646 -5.456 10.315 1.00 49.84 369 PRO A C 1
ATOM 2817 O O . PRO A 1 369 ? 3.563 -5.584 9.501 1.00 49.84 369 PRO A O 1
ATOM 2820 N N . GLU A 1 370 ? 2.816 -5.678 11.610 1.00 47.47 370 GLU A N 1
ATOM 2821 C CA . GLU A 1 370 ? 4.090 -6.108 12.174 1.00 47.47 370 GLU A CA 1
ATOM 2822 C C . GLU A 1 370 ? 4.267 -7.613 11.937 1.00 47.47 370 GLU A C 1
ATOM 2824 O O . GLU A 1 370 ? 3.930 -8.444 12.776 1.00 47.47 370 GLU A O 1
ATOM 2829 N N . THR A 1 371 ? 4.739 -8.002 10.753 1.00 33.94 371 THR A N 1
ATOM 2830 C CA . THR A 1 371 ? 5.030 -9.408 10.447 1.00 33.94 371 THR A CA 1
ATOM 2831 C C . THR A 1 371 ? 6.427 -9.812 10.923 1.00 33.94 371 THR A C 1
ATOM 2833 O O . THR A 1 371 ? 7.420 -9.367 10.355 1.00 33.94 371 THR A O 1
ATOM 2836 N N . GLY A 1 372 ? 6.475 -10.739 11.889 1.00 36.28 372 GLY A N 1
ATOM 2837 C CA . GLY A 1 372 ? 7.524 -11.762 12.019 1.00 36.28 372 GLY A CA 1
ATOM 2838 C C . GLY A 1 372 ? 8.756 -11.443 12.878 1.00 36.28 372 GLY A C 1
ATOM 2839 O O . GLY A 1 372 ? 9.782 -11.055 12.337 1.00 36.28 372 GLY A O 1
ATOM 2840 N N . ALA A 1 373 ? 8.690 -11.717 14.189 1.00 29.95 373 ALA A N 1
ATOM 2841 C CA . ALA A 1 373 ? 9.732 -12.368 15.013 1.00 29.95 373 ALA A CA 1
ATOM 2842 C C . ALA A 1 373 ? 9.246 -12.527 16.469 1.00 29.95 373 ALA A C 1
ATOM 2844 O O . ALA A 1 373 ? 8.409 -11.787 16.969 1.00 29.95 373 ALA A O 1
ATOM 2845 N N . THR A 1 374 ? 9.810 -13.499 17.167 1.00 33.19 374 THR A N 1
ATOM 2846 C CA . THR A 1 374 ? 9.539 -13.931 18.548 1.00 33.19 374 THR A CA 1
ATOM 2847 C C . THR A 1 374 ? 10.030 -12.963 19.645 1.00 33.19 374 THR A C 1
ATOM 2849 O O . THR A 1 374 ? 10.272 -13.381 20.775 1.00 33.19 374 THR A O 1
ATOM 2852 N N . THR A 1 375 ? 10.172 -11.667 19.354 1.00 36.75 375 THR A N 1
ATOM 2853 C CA . THR A 1 375 ? 10.663 -10.643 20.299 1.00 36.75 375 THR A CA 1
ATOM 2854 C C . THR A 1 375 ? 9.688 -9.472 20.422 1.00 36.75 375 THR A C 1
ATOM 2856 O O . THR A 1 375 ? 9.054 -9.123 19.430 1.00 36.75 375 THR A O 1
ATOM 2859 N N . PRO A 1 376 ? 9.572 -8.826 21.600 1.00 42.06 376 PRO A N 1
ATOM 2860 C CA . PRO A 1 376 ? 8.693 -7.676 21.778 1.00 42.06 376 PRO A CA 1
ATOM 2861 C C . PRO A 1 376 ? 9.219 -6.505 20.937 1.00 42.06 376 PRO A C 1
ATOM 2863 O O . PRO A 1 376 ? 10.245 -5.901 21.252 1.00 42.06 376 PRO A O 1
ATOM 2866 N N . PHE A 1 377 ? 8.546 -6.238 19.820 1.00 54.31 377 PHE A N 1
ATOM 2867 C CA . PHE A 1 377 ? 8.921 -5.202 18.865 1.00 54.31 377 PHE A CA 1
ATOM 2868 C C . PHE A 1 377 ? 8.668 -3.793 19.418 1.00 54.31 377 PHE A C 1
ATOM 2870 O O . PHE A 1 377 ? 7.731 -3.547 20.177 1.00 54.31 377 PHE A O 1
ATOM 2877 N N . SER A 1 378 ? 9.531 -2.848 19.037 1.00 59.56 378 SER A N 1
ATOM 2878 C CA . SER A 1 378 ? 9.449 -1.438 19.430 1.00 59.56 378 SER A CA 1
ATOM 2879 C C . SER A 1 378 ? 8.817 -0.612 18.311 1.00 59.56 378 SER A C 1
ATOM 2881 O O . SER A 1 378 ? 9.191 -0.753 17.153 1.00 59.56 378 SER A O 1
ATOM 2883 N N . ARG A 1 379 ? 7.916 0.314 18.662 1.00 70.31 379 ARG A N 1
ATOM 2884 C CA . ARG A 1 379 ? 7.313 1.297 17.737 1.00 70.31 379 ARG A CA 1
ATOM 2885 C C . ARG A 1 379 ? 8.309 2.344 17.213 1.00 70.31 379 ARG A C 1
ATOM 2887 O O . ARG A 1 379 ? 7.990 3.068 16.273 1.00 70.31 379 ARG A O 1
ATOM 2894 N N . GLY A 1 380 ? 9.489 2.449 17.831 1.00 78.38 380 GLY A N 1
ATOM 2895 C CA . GLY A 1 380 ? 10.508 3.462 17.527 1.00 78.38 380 GLY A CA 1
ATOM 2896 C C . GLY A 1 380 ? 10.884 3.552 16.042 1.00 78.38 380 GLY A C 1
ATOM 2897 O O . GLY A 1 380 ? 10.711 4.626 15.468 1.00 78.38 380 GLY A O 1
ATOM 2898 N N . PRO A 1 381 ? 11.284 2.446 15.386 1.00 79.88 381 PRO A N 1
ATOM 2899 C CA . PRO A 1 381 ? 11.724 2.468 13.991 1.00 79.88 381 PRO A CA 1
ATOM 2900 C C . PRO A 1 381 ? 10.647 2.932 13.000 1.00 79.88 381 PRO A C 1
ATOM 2902 O O . PRO A 1 381 ? 10.950 3.667 12.068 1.00 79.88 381 PRO A O 1
ATOM 2905 N N . LEU A 1 382 ? 9.375 2.563 13.209 1.00 81.19 382 LEU A N 1
ATOM 2906 C CA . LEU A 1 382 ? 8.269 3.010 12.344 1.00 81.19 382 LEU A CA 1
ATOM 2907 C C . LEU A 1 382 ? 7.996 4.510 12.498 1.00 81.19 382 LEU A C 1
ATOM 2909 O O . LEU A 1 382 ? 7.708 5.200 11.522 1.00 81.19 382 LEU A O 1
ATOM 2913 N N . VAL A 1 383 ? 8.105 5.029 13.724 1.00 88.00 383 VAL A N 1
ATOM 2914 C CA . VAL A 1 383 ? 7.977 6.467 13.990 1.00 88.00 383 VAL A CA 1
ATOM 2915 C C . VAL A 1 383 ? 9.151 7.238 13.387 1.00 88.00 383 VAL A C 1
ATOM 2917 O O . VAL A 1 383 ? 8.937 8.301 12.814 1.00 88.00 383 VAL A O 1
ATOM 2920 N N . GLU A 1 384 ? 10.373 6.717 13.489 1.00 87.81 384 GLU A N 1
ATOM 2921 C CA . GLU A 1 384 ? 11.561 7.302 12.856 1.00 87.81 384 GLU A CA 1
ATOM 2922 C C . GLU A 1 384 ? 11.436 7.315 11.333 1.00 87.81 384 GLU A C 1
ATOM 2924 O O . GLU A 1 384 ? 11.672 8.353 10.718 1.00 87.81 384 GLU A O 1
ATOM 2929 N N . GLN A 1 385 ? 10.963 6.217 10.741 1.00 86.69 385 GLN A N 1
ATOM 2930 C CA . GLN A 1 385 ? 10.682 6.142 9.312 1.00 86.69 385 GLN A CA 1
ATOM 2931 C C . GLN A 1 385 ? 9.641 7.187 8.895 1.00 86.69 385 GLN A C 1
ATOM 2933 O O . GLN A 1 385 ? 9.877 7.936 7.952 1.00 86.69 385 GLN A O 1
ATOM 2938 N N . LEU A 1 386 ? 8.515 7.295 9.611 1.00 91.38 386 LEU A N 1
ATOM 2939 C CA . LEU A 1 386 ? 7.495 8.302 9.307 1.00 91.38 386 LEU A CA 1
ATOM 2940 C C . LEU A 1 386 ? 8.036 9.732 9.468 1.00 91.38 386 LEU A C 1
ATOM 2942 O O . LEU A 1 386 ? 7.743 10.589 8.641 1.00 91.38 386 LEU A O 1
ATOM 2946 N N . ASN A 1 387 ? 8.854 9.992 10.492 1.00 93.62 387 ASN A N 1
ATOM 2947 C CA . ASN A 1 387 ? 9.498 11.293 10.670 1.00 93.62 387 ASN A CA 1
ATOM 2948 C C . ASN A 1 387 ? 10.426 11.631 9.500 1.00 93.62 387 ASN A C 1
ATOM 2950 O O . ASN A 1 387 ? 10.390 12.766 9.037 1.00 93.62 387 ASN A O 1
ATOM 2954 N N . ALA A 1 388 ? 11.211 10.668 9.008 1.00 90.12 388 ALA A N 1
ATOM 2955 C CA . ALA A 1 388 ? 12.057 10.860 7.833 1.00 90.12 388 ALA A CA 1
ATOM 2956 C C . ALA A 1 388 ? 11.212 11.183 6.590 1.00 90.12 388 ALA A C 1
ATOM 2958 O O . ALA A 1 388 ? 11.472 12.183 5.925 1.00 90.12 388 ALA A O 1
ATOM 2959 N N . LEU A 1 389 ? 10.123 10.432 6.350 1.00 88.75 389 LEU A N 1
ATOM 2960 C CA . LEU A 1 389 ? 9.206 10.710 5.238 1.00 88.75 389 LEU A CA 1
ATOM 2961 C C . LEU A 1 389 ? 8.678 12.150 5.291 1.00 88.75 389 LEU A C 1
ATOM 2963 O O . LEU A 1 389 ? 8.662 12.826 4.268 1.00 88.75 389 LEU A O 1
ATOM 2967 N N . VAL A 1 390 ? 8.247 12.602 6.471 1.00 93.00 390 VAL A N 1
ATOM 2968 C CA . VAL A 1 390 ? 7.690 13.944 6.690 1.00 93.00 390 VAL A CA 1
ATOM 2969 C C . VAL A 1 390 ? 8.757 15.034 6.564 1.00 93.00 390 VAL A C 1
ATOM 2971 O O . VAL A 1 390 ? 8.457 16.107 6.052 1.00 93.00 390 VAL A O 1
ATOM 2974 N N . GLN A 1 391 ? 9.990 14.776 7.008 1.00 90.44 391 GLN A N 1
ATOM 2975 C CA . GLN A 1 391 ? 11.113 15.714 6.880 1.00 90.44 391 GLN A CA 1
ATOM 2976 C C . GLN A 1 391 ? 11.555 15.914 5.429 1.00 90.44 391 GLN A C 1
ATOM 2978 O O . GLN A 1 391 ? 11.952 17.015 5.064 1.00 90.44 391 GLN A O 1
ATOM 2983 N N . GLU A 1 392 ? 11.470 14.868 4.612 1.00 85.94 392 GLU A N 1
ATOM 2984 C CA . GLU A 1 392 ? 11.785 14.903 3.181 1.00 85.94 392 GLU A CA 1
ATOM 2985 C C . GLU A 1 392 ? 10.641 15.474 2.325 1.00 85.94 392 GLU A C 1
ATOM 2987 O O . GLU A 1 392 ? 10.811 15.663 1.122 1.00 85.94 392 GLU A O 1
ATOM 2992 N N . CYS A 1 393 ? 9.469 15.731 2.916 1.00 86.25 393 CYS A N 1
ATOM 2993 C CA . CYS A 1 393 ? 8.307 16.243 2.196 1.00 86.25 393 CYS A CA 1
ATOM 2994 C C . CYS A 1 393 ? 8.513 17.713 1.778 1.00 86.25 393 CYS A C 1
ATOM 2996 O O . CYS A 1 393 ? 8.829 18.543 2.641 1.00 86.25 393 CYS A O 1
ATOM 2998 N N . PRO A 1 394 ? 8.296 18.067 0.496 1.00 87.69 394 PRO A N 1
ATOM 2999 C CA . PRO A 1 394 ? 8.297 19.455 0.046 1.00 87.69 394 PRO A CA 1
ATOM 3000 C C . PRO A 1 394 ? 7.353 20.346 0.868 1.00 87.69 394 PRO A C 1
ATOM 3002 O O . PRO A 1 394 ? 6.279 19.929 1.309 1.00 87.69 394 PRO A O 1
ATOM 3005 N N . ALA A 1 395 ? 7.757 21.597 1.100 1.00 86.00 395 ALA A N 1
ATOM 3006 C CA . ALA A 1 395 ? 7.024 22.505 1.984 1.00 86.00 395 ALA A CA 1
ATOM 3007 C C . ALA A 1 395 ? 5.622 22.851 1.455 1.00 86.00 395 ALA A C 1
ATOM 3009 O O . ALA A 1 395 ? 4.687 22.972 2.239 1.00 86.00 395 ALA A O 1
ATOM 3010 N N . ASP A 1 396 ? 5.479 22.975 0.139 1.00 84.94 396 ASP A N 1
ATOM 3011 C CA . ASP A 1 396 ? 4.217 23.190 -0.565 1.00 84.94 396 ASP A CA 1
ATOM 3012 C C . ASP A 1 396 ? 3.268 21.988 -0.437 1.00 84.94 396 ASP A C 1
ATOM 3014 O O . ASP A 1 396 ? 2.066 22.172 -0.256 1.00 84.94 396 ASP A O 1
ATOM 3018 N N . TRP A 1 397 ? 3.793 20.760 -0.425 1.00 88.12 397 TRP A N 1
ATOM 3019 C CA . TRP A 1 397 ? 2.988 19.555 -0.194 1.00 88.12 397 TRP A CA 1
ATOM 3020 C C . TRP A 1 397 ? 2.502 19.469 1.247 1.00 88.12 397 TRP A C 1
ATOM 3022 O O . TRP A 1 397 ? 1.359 19.102 1.500 1.00 88.12 397 TRP A O 1
ATOM 3032 N N . LEU A 1 398 ? 3.341 19.861 2.209 1.00 89.50 398 LEU A N 1
ATOM 3033 C CA . LEU A 1 398 ? 2.954 19.919 3.620 1.00 89.50 398 LEU A CA 1
ATOM 3034 C C . LEU A 1 398 ? 1.833 20.928 3.901 1.00 89.50 398 LEU A C 1
ATOM 3036 O O . LEU A 1 398 ? 1.229 20.853 4.973 1.00 89.50 398 LEU A O 1
ATOM 3040 N N . GLU A 1 399 ? 1.544 21.856 2.985 1.00 87.56 399 GLU A N 1
ATOM 3041 C CA . GLU A 1 399 ? 0.397 22.767 3.072 1.00 87.56 399 GLU A CA 1
ATOM 3042 C C . GLU A 1 399 ? -0.902 22.163 2.509 1.00 87.56 399 GLU A C 1
ATOM 3044 O O . GLU A 1 399 ? -1.981 22.673 2.818 1.00 87.56 399 GLU A O 1
ATOM 3049 N N . GLN A 1 400 ? -0.829 21.061 1.753 1.00 87.56 400 GLN A N 1
ATOM 3050 C CA . GLN A 1 400 ? -1.998 20.400 1.172 1.00 87.56 400 GLN A CA 1
ATOM 3051 C C . GLN A 1 400 ? -2.786 19.608 2.223 1.00 87.56 400 GLN A C 1
ATOM 3053 O O . GLN A 1 400 ? -2.239 18.870 3.049 1.00 87.56 400 GLN A O 1
ATOM 3058 N N . THR A 1 401 ? -4.109 19.769 2.201 1.00 92.88 401 THR A N 1
ATOM 3059 C CA . THR A 1 401 ? -4.997 19.207 3.235 1.00 92.88 401 THR A CA 1
ATOM 3060 C C . THR A 1 401 ? -5.039 17.676 3.242 1.00 92.88 401 THR A C 1
ATOM 3062 O O . THR A 1 401 ? -5.085 17.073 4.314 1.00 92.88 401 THR A O 1
ATOM 3065 N N . ASP A 1 402 ? -4.968 17.028 2.081 1.00 90.25 402 ASP A N 1
ATOM 3066 C CA . ASP A 1 402 ? -4.898 15.570 1.929 1.00 90.25 402 ASP A CA 1
ATOM 3067 C C . ASP A 1 402 ? -3.589 14.984 2.470 1.00 90.25 402 ASP A C 1
ATOM 3069 O O . ASP A 1 402 ? -3.621 14.000 3.215 1.00 90.25 402 ASP A O 1
ATOM 3073 N N . VAL A 1 403 ? -2.458 15.635 2.193 1.00 92.12 403 VAL A N 1
ATOM 3074 C CA . VAL A 1 403 ? -1.140 15.291 2.741 1.00 92.12 403 VAL A CA 1
ATOM 3075 C C . VAL A 1 403 ? -1.150 15.395 4.265 1.00 92.12 403 VAL A C 1
ATOM 3077 O O . VAL A 1 403 ? -0.769 14.453 4.965 1.00 92.12 403 VAL A O 1
ATOM 3080 N N . GLN A 1 404 ? -1.646 16.510 4.806 1.00 95.62 404 GLN A N 1
ATOM 3081 C CA . GLN A 1 404 ? -1.764 16.709 6.252 1.00 95.62 404 GLN A CA 1
ATOM 3082 C C . GLN A 1 404 ? -2.691 15.669 6.900 1.00 95.62 404 GLN A C 1
ATOM 3084 O O . GLN A 1 404 ? -2.361 15.126 7.958 1.00 95.62 404 GLN A O 1
ATOM 3089 N N . MET A 1 405 ? -3.823 15.334 6.269 1.00 94.88 405 MET A N 1
ATOM 3090 C CA . MET A 1 405 ? -4.707 14.266 6.747 1.00 94.88 405 MET A CA 1
ATOM 3091 C C . MET A 1 405 ? -4.002 12.906 6.760 1.00 94.88 405 MET A C 1
ATOM 3093 O O . MET A 1 405 ? -4.073 12.204 7.771 1.00 94.88 405 MET A O 1
ATOM 3097 N N . ALA A 1 406 ? -3.295 12.543 5.686 1.00 94.19 406 ALA A N 1
ATOM 3098 C CA . ALA A 1 406 ? -2.570 11.277 5.588 1.00 94.19 406 ALA A CA 1
ATOM 3099 C C . ALA A 1 406 ? -1.502 11.144 6.686 1.00 94.19 406 ALA A C 1
ATOM 3101 O O . ALA A 1 406 ? -1.473 10.141 7.405 1.00 94.19 406 ALA A O 1
ATOM 3102 N N . ILE A 1 407 ? -0.688 12.188 6.884 1.00 96.50 407 ILE A N 1
ATOM 3103 C CA . ILE A 1 407 ? 0.320 12.248 7.953 1.00 96.50 407 ILE A CA 1
ATOM 3104 C C . ILE A 1 407 ? -0.348 12.140 9.330 1.00 96.50 407 ILE A C 1
ATOM 3106 O O . ILE A 1 407 ? 0.094 11.368 10.185 1.00 96.50 407 ILE A O 1
ATOM 3110 N N . GLY A 1 408 ? -1.444 12.876 9.540 1.00 96.00 408 GLY A N 1
ATOM 3111 C CA . GLY A 1 408 ? -2.213 12.847 10.780 1.00 96.00 408 GLY A CA 1
ATOM 3112 C C . GLY A 1 408 ? -2.734 11.449 11.123 1.00 96.00 408 GLY A C 1
ATOM 3113 O O . GLY A 1 408 ? -2.568 10.979 12.251 1.00 96.00 408 GLY A O 1
ATOM 3114 N N . TYR A 1 409 ? -3.311 10.744 10.148 1.00 93.69 409 TYR A N 1
ATOM 3115 C CA . TYR A 1 409 ? -3.783 9.371 10.331 1.00 93.69 409 TYR A CA 1
ATOM 3116 C C . TYR A 1 409 ? -2.636 8.395 10.611 1.00 93.69 409 TYR A C 1
ATOM 3118 O O . TYR A 1 409 ? -2.759 7.561 11.511 1.00 93.69 409 TYR A O 1
ATOM 3126 N N . ALA A 1 410 ? -1.511 8.518 9.901 1.00 91.44 410 ALA A N 1
ATOM 3127 C CA . ALA A 1 410 ? -0.355 7.648 10.094 1.00 91.44 410 ALA A CA 1
ATOM 3128 C C . ALA A 1 410 ? 0.244 7.787 11.504 1.00 91.44 410 ALA A C 1
ATOM 3130 O O . ALA A 1 410 ? 0.422 6.783 12.197 1.00 91.44 410 ALA A O 1
ATOM 3131 N N . TYR A 1 411 ? 0.461 9.014 11.992 1.00 94.50 411 TYR A N 1
ATOM 3132 C CA . TYR A 1 411 ? 0.914 9.230 13.372 1.00 94.50 411 TYR A CA 1
ATOM 3133 C C . TYR A 1 411 ? -0.095 8.718 14.405 1.00 94.50 411 TYR A C 1
ATOM 3135 O O . TYR A 1 411 ? 0.302 8.156 15.430 1.00 94.50 411 TYR A O 1
ATOM 3143 N N . GLY A 1 412 ? -1.394 8.880 14.141 1.00 90.62 412 GLY A N 1
ATOM 3144 C CA . GLY A 1 412 ? -2.455 8.389 15.017 1.00 90.62 412 GLY A CA 1
ATOM 3145 C C . GLY A 1 412 ? -2.428 6.868 15.173 1.00 90.62 412 GLY A C 1
ATOM 3146 O O . GLY A 1 412 ? -2.529 6.362 16.294 1.00 90.62 412 GLY A O 1
ATOM 3147 N N . ASN A 1 413 ? -2.197 6.142 14.077 1.00 85.44 413 ASN A N 1
ATOM 3148 C CA . ASN A 1 413 ? -2.037 4.687 14.097 1.00 85.44 413 ASN A CA 1
ATOM 3149 C C . ASN A 1 413 ? -0.791 4.246 14.881 1.00 85.44 413 ASN A C 1
ATOM 3151 O O . ASN A 1 413 ? -0.834 3.236 15.581 1.00 85.44 413 ASN A O 1
ATOM 3155 N N . LEU A 1 414 ? 0.284 5.040 14.852 1.00 85.62 414 LEU A N 1
ATOM 3156 C CA . LEU A 1 414 ? 1.510 4.805 15.627 1.00 85.62 414 LEU A CA 1
ATOM 3157 C C . LEU A 1 414 ? 1.437 5.323 17.083 1.00 85.62 414 LEU A C 1
ATOM 3159 O O . LEU A 1 414 ? 2.452 5.360 17.783 1.00 85.62 414 LEU A O 1
ATOM 3163 N N . ARG A 1 415 ? 0.247 5.727 17.563 1.00 87.38 415 ARG A N 1
ATOM 3164 C CA . ARG A 1 415 ? -0.005 6.327 18.894 1.00 87.38 415 ARG A CA 1
ATOM 3165 C C . ARG A 1 415 ? 0.782 7.614 19.182 1.00 87.38 415 ARG A C 1
ATOM 3167 O O . ARG A 1 415 ? 0.916 8.023 20.334 1.00 87.38 415 ARG A O 1
ATOM 3174 N N . ARG A 1 416 ? 1.259 8.309 18.149 1.00 92.38 416 ARG A N 1
ATOM 3175 C CA . ARG A 1 416 ? 1.836 9.660 18.244 1.00 92.38 416 ARG A CA 1
ATOM 3176 C C . ARG A 1 416 ? 0.718 10.701 18.179 1.00 92.38 416 ARG A C 1
ATOM 3178 O O . ARG A 1 416 ? 0.665 11.527 17.272 1.00 92.38 416 ARG A O 1
ATOM 3185 N N . PHE A 1 417 ? -0.207 10.641 19.140 1.00 94.75 417 PHE A N 1
ATOM 3186 C CA . PHE A 1 417 ? -1.453 11.416 19.092 1.00 94.75 417 PHE A CA 1
ATOM 3187 C C . PHE A 1 417 ? -1.229 12.933 19.054 1.00 94.75 417 PHE A C 1
ATOM 3189 O O . PHE A 1 417 ? -1.958 13.624 18.354 1.00 94.75 417 PHE A O 1
ATOM 3196 N N . GLY A 1 418 ? -0.196 13.452 19.725 1.00 95.50 418 GLY A N 1
ATOM 3197 C CA . GLY A 1 418 ? 0.134 14.880 19.666 1.00 95.50 418 GLY A CA 1
ATOM 3198 C C . GLY A 1 418 ? 0.477 15.355 18.249 1.00 95.50 418 GLY A C 1
ATOM 3199 O O . GLY A 1 418 ? -0.048 16.371 17.792 1.00 95.50 418 GLY A O 1
ATOM 3200 N N . ASP A 1 419 ? 1.303 14.593 17.524 1.00 96.62 419 ASP A N 1
ATOM 3201 C CA . ASP A 1 419 ? 1.637 14.891 16.127 1.00 96.62 419 ASP A CA 1
ATOM 3202 C C . ASP A 1 419 ? 0.422 14.698 15.216 1.00 96.62 419 ASP A C 1
ATOM 3204 O O . ASP A 1 419 ? 0.147 15.555 14.377 1.00 96.62 419 ASP A O 1
ATOM 3208 N N . ALA A 1 420 ? -0.343 13.624 15.433 1.00 96.94 420 ALA A N 1
ATOM 3209 C CA . ALA A 1 420 ? -1.573 13.341 14.700 1.00 96.94 420 ALA A CA 1
ATOM 3210 C C . ALA A 1 420 ? -2.568 14.508 14.784 1.00 96.94 420 ALA A C 1
ATOM 3212 O O . ALA A 1 420 ? -3.029 15.015 13.760 1.00 96.94 420 ALA A O 1
ATOM 3213 N N . CYS A 1 421 ? -2.850 14.983 16.002 1.00 97.75 421 CYS A N 1
ATOM 3214 C CA . CYS A 1 421 ? -3.746 16.109 16.237 1.00 97.75 421 CYS A CA 1
ATOM 3215 C C . CYS A 1 421 ? -3.217 17.393 15.592 1.00 97.75 421 CYS A C 1
ATOM 3217 O O . CYS A 1 421 ? -3.993 18.114 14.973 1.00 97.75 421 CYS A O 1
ATOM 3219 N N . ARG A 1 422 ? -1.907 17.668 15.675 1.00 97.19 422 ARG A N 1
ATOM 3220 C CA . ARG A 1 422 ? -1.300 18.856 15.051 1.00 97.19 422 ARG A CA 1
ATOM 3221 C C . ARG A 1 422 ? -1.561 18.902 13.542 1.00 97.19 422 ARG A C 1
ATOM 3223 O O . ARG A 1 422 ? -1.977 19.944 13.043 1.00 97.19 422 ARG A O 1
ATOM 3230 N N . TYR A 1 423 ? -1.340 17.795 12.833 1.00 97.38 423 TYR A N 1
ATOM 3231 C CA . TYR A 1 423 ? -1.562 17.736 11.385 1.00 97.38 423 TYR A CA 1
ATOM 3232 C C . TYR A 1 423 ? -3.049 17.770 11.010 1.00 97.38 423 TYR A C 1
ATOM 3234 O O . TYR A 1 423 ? -3.418 18.477 10.078 1.00 97.38 423 TYR A O 1
ATOM 3242 N N . LEU A 1 424 ? -3.926 17.098 11.762 1.00 97.31 424 LEU A N 1
ATOM 3243 C CA . LEU A 1 424 ? -5.370 17.149 11.496 1.00 97.31 424 LEU A CA 1
ATOM 3244 C C . LEU A 1 424 ? -5.982 18.526 11.784 1.00 97.31 424 LEU A C 1
ATOM 3246 O O . LEU A 1 424 ? -6.870 18.957 11.056 1.00 97.31 424 LEU A O 1
ATOM 3250 N N . ILE A 1 425 ? -5.504 19.238 12.811 1.00 96.69 425 ILE A N 1
ATOM 3251 C CA . ILE A 1 425 ? -5.904 20.629 13.072 1.00 96.69 425 ILE A CA 1
ATOM 3252 C C . ILE A 1 425 ? -5.466 21.533 11.917 1.00 96.69 425 ILE A C 1
ATOM 3254 O O . ILE A 1 425 ? -6.252 22.376 11.493 1.00 96.69 425 ILE A O 1
ATOM 3258 N N . ALA A 1 426 ? -4.249 21.345 11.392 1.00 94.56 426 ALA A N 1
ATOM 3259 C CA . ALA A 1 426 ? -3.775 22.089 10.226 1.00 94.56 426 ALA A CA 1
ATOM 3260 C C . ALA A 1 426 ? -4.648 21.814 8.988 1.00 94.56 426 ALA A C 1
ATOM 3262 O O . ALA A 1 426 ? -5.111 22.769 8.369 1.00 94.56 426 ALA A O 1
ATOM 3263 N N . ALA A 1 427 ? -4.978 20.545 8.717 1.00 94.75 427 ALA A N 1
ATOM 3264 C CA . ALA A 1 427 ? -5.835 20.168 7.589 1.00 94.75 427 ALA A CA 1
ATOM 3265 C C . ALA A 1 427 ? -7.228 20.803 7.690 1.00 94.75 427 ALA A C 1
ATOM 3267 O O . ALA A 1 427 ? -7.762 21.332 6.718 1.00 94.75 427 ALA A O 1
ATOM 3268 N N . LEU A 1 428 ? -7.804 20.810 8.896 1.00 93.00 428 LEU A N 1
ATOM 3269 C CA . LEU A 1 428 ? -9.110 21.415 9.168 1.00 93.00 428 LEU A CA 1
ATOM 3270 C C . LEU A 1 428 ? -9.121 22.942 9.064 1.00 93.00 428 LEU A C 1
ATOM 3272 O O . LEU A 1 428 ? -10.188 23.519 8.875 1.00 93.00 428 LEU A O 1
ATOM 3276 N N . ALA A 1 429 ? -7.962 23.585 9.196 1.00 92.06 429 ALA A N 1
ATOM 3277 C CA . ALA A 1 429 ? -7.794 25.018 8.994 1.00 92.06 429 ALA A CA 1
ATOM 3278 C C . ALA A 1 429 ? -7.422 25.378 7.541 1.00 92.06 429 ALA A C 1
ATOM 3280 O O . ALA A 1 429 ? -7.217 26.554 7.249 1.00 92.06 429 ALA A O 1
ATOM 3281 N N . GLY A 1 430 ? -7.300 24.392 6.643 1.00 85.25 430 GLY A N 1
ATOM 3282 C CA . GLY A 1 430 ? -6.962 24.612 5.240 1.00 85.25 430 GLY A CA 1
ATOM 3283 C C . GLY A 1 430 ? -8.071 25.345 4.481 1.00 85.25 430 GLY A C 1
ATOM 3284 O O . GLY A 1 430 ? -9.186 24.839 4.350 1.00 85.25 430 GLY A O 1
ATOM 3285 N N . GLU A 1 431 ? -7.741 26.524 3.955 1.00 75.00 431 GLU A N 1
ATOM 3286 C CA . GLU A 1 431 ? -8.613 27.378 3.139 1.00 75.00 431 GLU A CA 1
ATOM 3287 C C . GLU A 1 431 ? -8.253 27.262 1.648 1.00 75.00 431 GLU A C 1
ATOM 3289 O O . GLU A 1 431 ? -7.074 27.160 1.307 1.00 75.00 431 GLU A O 1
ATOM 3294 N N . GLY A 1 432 ? -9.253 27.329 0.762 1.00 69.31 432 GLY A N 1
ATOM 3295 C CA . GLY A 1 432 ? -9.072 27.335 -0.696 1.00 69.31 432 GLY A CA 1
ATOM 3296 C C . GLY A 1 432 ? -9.965 26.330 -1.429 1.00 69.31 432 GLY A C 1
ATOM 3297 O O . GLY A 1 432 ? -10.512 25.411 -0.823 1.00 69.31 432 GLY A O 1
ATOM 3298 N N . GLU A 1 433 ? -10.101 26.500 -2.747 1.00 62.91 433 GLU A N 1
ATOM 3299 C CA . GLU A 1 433 ? -10.914 25.624 -3.614 1.00 62.91 433 GLU A CA 1
ATOM 3300 C C . GLU A 1 433 ? -10.366 24.189 -3.708 1.00 62.91 433 GLU A C 1
ATOM 3302 O O . GLU A 1 433 ? -11.100 23.266 -4.049 1.00 62.91 433 GLU A O 1
ATOM 3307 N N . THR A 1 434 ? -9.093 23.986 -3.357 1.00 62.91 434 THR A N 1
ATOM 3308 C CA . THR A 1 434 ? -8.406 22.686 -3.364 1.00 62.91 434 THR A CA 1
ATOM 3309 C C . THR A 1 434 ? -8.446 21.960 -2.013 1.00 62.91 434 THR A C 1
ATOM 3311 O O . THR A 1 434 ? -7.831 20.907 -1.866 1.00 62.91 434 THR A O 1
ATOM 3314 N N . SER A 1 435 ? -9.150 22.497 -1.007 1.00 78.12 435 SER A N 1
ATOM 3315 C CA . SER A 1 435 ? -9.303 21.845 0.301 1.00 78.12 435 SER A CA 1
ATOM 3316 C C . SER A 1 435 ? -10.162 20.580 0.180 1.00 78.12 435 SER A C 1
ATOM 3318 O O . SER A 1 435 ? -11.326 20.640 -0.213 1.00 78.12 435 SER A O 1
ATOM 3320 N N . THR A 1 436 ? -9.602 19.421 0.537 1.00 82.94 436 THR A N 1
ATOM 3321 C CA . THR A 1 436 ? -10.259 18.099 0.460 1.00 82.94 436 THR A CA 1
ATOM 3322 C C . THR A 1 436 ? -10.680 17.567 1.831 1.00 82.94 436 THR A C 1
ATOM 3324 O O . THR A 1 436 ? -11.018 16.391 1.994 1.00 82.94 436 THR A O 1
ATOM 3327 N N . THR A 1 437 ? -10.665 18.430 2.844 1.00 88.00 437 THR A N 1
ATOM 3328 C CA . THR A 1 437 ? -10.922 18.081 4.237 1.00 88.00 437 THR A CA 1
ATOM 3329 C C . THR A 1 437 ? -12.272 17.391 4.432 1.00 88.00 437 THR A C 1
ATOM 3331 O O . THR A 1 437 ? -13.323 17.852 3.991 1.00 88.00 437 THR A O 1
ATOM 3334 N N . THR A 1 438 ? -12.256 16.271 5.157 1.00 90.81 438 THR A N 1
ATOM 3335 C CA . THR A 1 438 ? -13.423 15.392 5.305 1.00 90.81 438 THR A CA 1
ATOM 3336 C C . THR A 1 438 ? -14.023 15.442 6.711 1.00 90.81 438 THR A C 1
ATOM 3338 O O . THR A 1 438 ? -13.327 15.691 7.697 1.00 90.81 438 THR A O 1
ATOM 3341 N N . MET A 1 439 ? -15.309 15.085 6.856 1.00 93.56 439 MET A N 1
ATOM 3342 C CA . MET A 1 439 ? -15.905 14.859 8.188 1.00 93.56 439 MET A CA 1
ATOM 3343 C C . MET A 1 439 ? -15.142 13.784 8.981 1.00 93.56 439 MET A C 1
ATOM 3345 O O . MET A 1 439 ? -15.036 13.876 10.203 1.00 93.56 439 MET A O 1
ATOM 3349 N N . ARG A 1 440 ? -14.539 12.812 8.283 1.00 93.38 440 ARG A N 1
ATOM 3350 C CA . ARG A 1 440 ? -13.686 11.783 8.883 1.00 93.38 440 ARG A CA 1
ATOM 3351 C C . ARG A 1 440 ? -12.441 12.370 9.555 1.00 93.38 440 ARG A C 1
ATOM 3353 O O . ARG A 1 440 ? -12.010 11.843 10.576 1.00 93.38 440 ARG A O 1
ATOM 3360 N N . ALA A 1 441 ? -11.868 13.460 9.042 1.00 95.31 441 ALA A N 1
ATOM 3361 C CA . ALA A 1 441 ? -10.758 14.144 9.709 1.00 95.31 441 ALA A CA 1
ATOM 3362 C C . ALA A 1 441 ? -11.165 14.696 11.082 1.00 95.31 441 ALA A C 1
ATOM 3364 O O . ALA A 1 441 ? -10.419 14.531 12.045 1.00 95.31 441 ALA A O 1
ATOM 3365 N N . VAL A 1 442 ? -12.373 15.259 11.199 1.00 96.50 442 VAL A N 1
ATOM 3366 C CA . VAL A 1 442 ? -12.923 15.722 12.485 1.00 96.50 442 VAL A CA 1
ATOM 3367 C C . VAL A 1 442 ? -13.167 14.543 13.434 1.00 96.50 442 VAL A C 1
ATOM 3369 O O . VAL A 1 442 ? -12.815 14.620 14.610 1.00 96.50 442 VAL A O 1
ATOM 3372 N N . GLU A 1 443 ? -13.723 13.439 12.923 1.00 97.38 443 GLU A N 1
ATOM 3373 C CA . GLU A 1 443 ? -13.958 12.205 13.689 1.00 97.38 443 GLU A CA 1
ATOM 3374 C C . GLU A 1 443 ? -12.649 11.636 14.260 1.00 97.38 443 GLU A C 1
ATOM 3376 O O . GLU A 1 443 ? -12.565 11.325 15.450 1.00 97.38 443 GLU A O 1
ATOM 3381 N N . GLN A 1 444 ? -11.604 11.540 13.431 1.00 96.81 444 GLN A N 1
ATOM 3382 C CA . GLN A 1 444 ? -10.301 11.030 13.859 1.00 96.81 444 GLN A CA 1
ATOM 3383 C C . GLN A 1 444 ? -9.568 11.995 14.791 1.00 96.81 444 GLN A C 1
ATOM 3385 O O . GLN A 1 444 ? -8.971 11.533 15.760 1.00 96.81 444 GLN A O 1
ATOM 3390 N N . LEU A 1 445 ? -9.657 13.311 14.568 1.00 98.12 445 LEU A N 1
ATOM 3391 C CA . LEU A 1 445 ? -9.093 14.297 15.492 1.00 98.12 445 LEU A CA 1
ATOM 3392 C C . LEU A 1 445 ? -9.697 14.128 16.891 1.00 98.12 445 LEU A C 1
ATOM 3394 O O . LEU A 1 445 ? -8.956 13.976 17.857 1.00 98.12 445 LEU A O 1
ATOM 3398 N N . ALA A 1 446 ? -11.027 14.060 17.000 1.00 98.00 446 ALA A N 1
ATOM 3399 C CA . ALA A 1 446 ? -11.692 13.854 18.285 1.00 98.00 446 ALA A CA 1
ATOM 3400 C C . ALA A 1 446 ? -11.316 12.505 18.932 1.00 98.00 446 ALA A C 1
ATOM 3402 O O . ALA A 1 446 ? -11.081 12.428 20.139 1.00 98.00 446 ALA A O 1
ATOM 3403 N N . ASN A 1 447 ? -11.209 11.434 18.137 1.00 96.31 447 ASN A N 1
ATOM 3404 C CA . ASN A 1 447 ? -10.756 10.128 18.622 1.00 96.31 447 ASN A CA 1
ATOM 3405 C C . ASN A 1 447 ? -9.328 10.191 19.195 1.00 96.31 447 ASN A C 1
ATOM 3407 O O . ASN A 1 447 ? -9.074 9.657 20.278 1.00 96.31 447 ASN A O 1
ATOM 3411 N N . PHE A 1 448 ? -8.398 10.844 18.495 1.00 97.00 448 PHE A N 1
ATOM 3412 C CA . PHE A 1 448 ? -7.008 10.972 18.932 1.00 97.00 448 PHE A CA 1
ATOM 3413 C C . PHE A 1 448 ? -6.855 11.917 20.128 1.00 97.00 448 PHE A C 1
ATOM 3415 O O . PHE A 1 448 ? -6.118 11.573 21.047 1.00 97.00 448 PHE A O 1
ATOM 3422 N N . GLU A 1 449 ? -7.604 13.022 20.196 1.00 97.81 449 GLU A N 1
ATOM 3423 C CA . GLU A 1 449 ? -7.670 13.896 21.378 1.00 97.81 449 GLU A CA 1
ATOM 3424 C C . GLU A 1 449 ? -8.131 13.114 22.619 1.00 97.81 449 GLU A C 1
ATOM 3426 O O . GLU A 1 449 ? -7.466 13.147 23.654 1.00 97.81 449 GLU A O 1
ATOM 3431 N N . ALA A 1 450 ? -9.209 12.327 22.510 1.00 96.88 450 ALA A N 1
ATOM 3432 C CA . ALA A 1 450 ? -9.717 11.521 23.623 1.00 96.88 450 ALA A CA 1
ATOM 3433 C C . ALA A 1 450 ? -8.762 10.385 24.042 1.00 96.88 450 ALA A C 1
ATOM 3435 O O . ALA A 1 450 ? -8.724 10.004 25.214 1.00 96.88 450 ALA A O 1
ATOM 3436 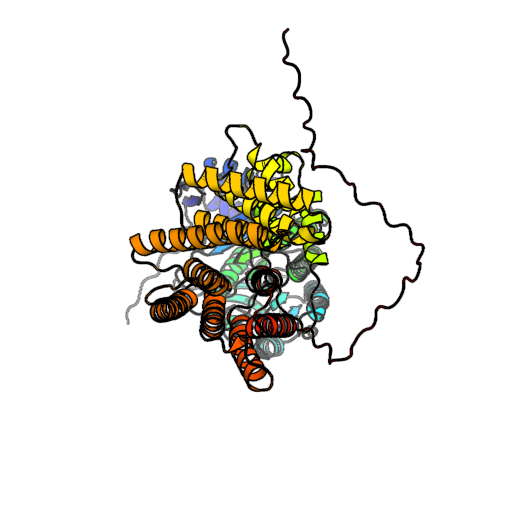N N . ARG A 1 451 ? -7.999 9.810 23.103 1.00 94.56 451 ARG A N 1
ATOM 3437 C CA . ARG A 1 451 ? -6.964 8.804 23.406 1.00 94.56 451 ARG A CA 1
ATOM 3438 C C . ARG A 1 451 ? -5.737 9.440 24.061 1.00 94.56 451 ARG A C 1
ATOM 3440 O O . ARG A 1 451 ? -5.256 8.912 25.056 1.00 94.56 451 ARG A O 1
ATOM 3447 N N . MET A 1 452 ? -5.289 10.590 23.562 1.00 95.50 452 MET A N 1
ATOM 3448 C CA . MET A 1 452 ? -4.198 11.362 24.157 1.00 95.50 452 MET A CA 1
ATOM 3449 C C . MET A 1 452 ? -4.532 11.782 25.587 1.00 95.50 452 MET A C 1
ATOM 3451 O O . MET A 1 452 ? -3.720 11.577 26.482 1.00 95.50 452 MET A O 1
ATOM 3455 N N . ALA A 1 453 ? -5.748 12.288 25.810 1.00 96.00 453 ALA A N 1
ATOM 3456 C CA . ALA A 1 453 ? -6.253 12.635 27.133 1.00 96.00 453 ALA A CA 1
ATOM 3457 C C . ALA A 1 453 ? -6.163 11.456 28.110 1.00 96.00 453 ALA A C 1
ATOM 3459 O O . ALA A 1 453 ? -5.744 11.627 29.249 1.00 96.00 453 ALA A O 1
ATOM 3460 N N . ASN A 1 454 ? -6.513 10.247 27.664 1.00 93.62 454 ASN A N 1
ATOM 3461 C CA . ASN A 1 454 ? -6.417 9.042 28.485 1.00 93.62 454 ASN A CA 1
ATOM 3462 C C . ASN A 1 454 ? -4.972 8.690 28.856 1.00 93.62 454 ASN A C 1
ATOM 3464 O O . ASN A 1 454 ? -4.722 8.311 29.999 1.00 93.62 454 ASN A O 1
ATOM 3468 N N . ASP A 1 455 ? -4.039 8.833 27.915 1.00 91.25 455 ASP A N 1
ATOM 3469 C CA . ASP A 1 455 ? -2.627 8.509 28.134 1.00 91.25 455 ASP A CA 1
ATOM 3470 C C . ASP A 1 455 ? -1.954 9.504 29.100 1.00 91.25 455 ASP A C 1
ATOM 3472 O O . ASP A 1 455 ? -1.098 9.103 29.887 1.00 91.25 455 ASP A O 1
ATOM 3476 N N . ILE A 1 456 ? -2.377 10.776 29.103 1.00 93.69 456 ILE A N 1
ATOM 3477 C CA . ILE A 1 456 ? -1.798 11.821 29.967 1.00 93.69 456 ILE A CA 1
ATOM 3478 C C . ILE A 1 456 ? -2.595 12.098 31.248 1.00 93.69 456 ILE A C 1
ATOM 3480 O O . ILE A 1 456 ? -2.110 12.833 32.101 1.00 93.69 456 ILE A O 1
ATOM 3484 N N . ALA A 1 457 ? -3.790 11.521 31.430 1.00 91.19 457 ALA A N 1
ATOM 3485 C CA . ALA A 1 457 ? -4.689 11.853 32.546 1.00 91.19 457 ALA A CA 1
ATOM 3486 C C . ALA A 1 457 ? -4.056 11.695 33.940 1.00 91.19 457 ALA A C 1
ATOM 3488 O O . ALA A 1 457 ? -4.457 12.381 34.876 1.00 91.19 457 ALA A O 1
ATOM 3489 N N . ALA A 1 458 ? -3.084 10.791 34.091 1.00 88.38 458 ALA A N 1
ATOM 3490 C CA . ALA A 1 458 ? -2.367 10.595 35.350 1.00 88.38 458 ALA A CA 1
ATOM 3491 C C . ALA A 1 458 ? -1.265 11.643 35.593 1.00 88.38 458 ALA A C 1
ATOM 3493 O O . ALA A 1 458 ? -0.940 11.923 36.743 1.00 88.38 458 ALA A O 1
ATOM 3494 N N . THR A 1 459 ? -0.678 12.195 34.529 1.00 93.00 459 THR A N 1
ATOM 3495 C CA . THR A 1 459 ? 0.460 13.125 34.597 1.00 93.00 459 THR A CA 1
ATOM 3496 C C . THR A 1 459 ? 0.044 14.588 34.469 1.00 93.00 459 THR A C 1
ATOM 3498 O O . THR A 1 459 ? 0.659 15.442 35.096 1.00 93.00 459 THR A O 1
ATOM 3501 N N . ASP A 1 460 ? -0.981 14.874 33.665 1.00 94.69 460 ASP A N 1
ATOM 3502 C CA . ASP A 1 460 ? -1.507 16.214 33.392 1.00 94.69 460 ASP A CA 1
ATOM 3503 C C . ASP A 1 460 ? -3.049 16.164 33.291 1.00 94.69 460 ASP A C 1
ATOM 3505 O O . ASP A 1 460 ? -3.620 16.072 32.196 1.00 94.69 460 ASP A O 1
ATOM 3509 N N . PRO A 1 461 ? -3.749 16.126 34.441 1.00 92.06 461 PRO A N 1
ATOM 3510 C CA . PRO A 1 461 ? -5.197 15.940 34.484 1.00 92.06 461 PRO A CA 1
ATOM 3511 C C . PRO A 1 461 ? -5.973 17.137 33.923 1.00 92.06 461 PRO A C 1
ATOM 3513 O O . PRO A 1 461 ? -7.033 16.938 33.327 1.00 92.06 461 PRO A O 1
ATOM 3516 N N . ASP A 1 462 ? -5.459 18.357 34.082 1.00 93.56 462 ASP A N 1
ATOM 3517 C CA . ASP A 1 462 ? -6.126 19.570 33.604 1.00 93.56 462 ASP A CA 1
ATOM 3518 C C . ASP A 1 462 ? -6.125 19.603 32.073 1.00 93.56 462 ASP A C 1
ATOM 3520 O O . ASP A 1 462 ? -7.183 19.749 31.453 1.00 93.56 462 ASP A O 1
ATOM 3524 N N . TYR A 1 463 ? -4.972 19.343 31.445 1.00 95.19 463 TYR A N 1
ATOM 3525 C CA . TYR A 1 463 ? -4.901 19.276 29.989 1.00 95.19 463 TYR A CA 1
ATOM 3526 C C . TYR A 1 463 ? -5.685 18.081 29.421 1.00 95.19 463 TYR A C 1
ATOM 3528 O O . TYR A 1 463 ? -6.350 18.204 28.389 1.00 95.19 463 TYR A O 1
ATOM 3536 N N . ALA A 1 464 ? -5.706 16.937 30.116 1.00 95.50 464 ALA A N 1
ATOM 3537 C CA . ALA A 1 464 ? -6.562 15.811 29.736 1.00 95.50 464 ALA A CA 1
ATOM 3538 C C . ALA A 1 464 ? -8.053 16.195 29.708 1.00 95.50 464 ALA A C 1
ATOM 3540 O O . ALA A 1 464 ? -8.777 15.799 28.792 1.00 95.50 464 ALA A O 1
ATOM 3541 N N . GLN A 1 465 ? -8.526 16.979 30.682 1.00 94.25 465 GLN A N 1
ATOM 3542 C CA . GLN A 1 465 ? -9.915 17.445 30.721 1.00 94.25 465 GLN A CA 1
ATOM 3543 C C . GLN A 1 465 ? -10.242 18.407 29.574 1.00 94.25 465 GLN A C 1
ATOM 3545 O O . GLN A 1 465 ? -11.319 18.285 28.983 1.00 94.25 465 GLN A O 1
ATOM 3550 N N . GLU A 1 466 ? -9.320 19.302 29.207 1.00 96.56 466 GLU A N 1
ATOM 3551 C CA . GLU A 1 466 ? -9.469 20.169 28.027 1.00 96.56 466 GLU A CA 1
ATOM 3552 C C . GLU A 1 466 ? -9.609 19.346 26.737 1.00 96.56 466 GLU A C 1
ATOM 3554 O O . GLU A 1 466 ? -10.519 19.580 25.938 1.00 96.56 466 GLU A O 1
ATOM 3559 N N . LEU A 1 467 ? -8.759 18.332 26.556 1.00 97.69 467 LEU A N 1
ATOM 3560 C CA . LEU A 1 467 ? -8.795 17.444 25.391 1.00 97.69 467 LEU A CA 1
ATOM 3561 C C . LEU A 1 467 ? -10.087 16.624 25.319 1.00 97.69 467 LEU A C 1
ATOM 3563 O O . LEU A 1 467 ? -10.682 16.511 24.247 1.00 97.69 467 LEU A O 1
ATOM 3567 N N . TYR A 1 468 ? -10.565 16.084 26.447 1.00 97.31 468 TYR A N 1
ATOM 3568 C CA . TYR A 1 468 ? -11.860 15.402 26.482 1.00 97.31 468 TYR A CA 1
ATOM 3569 C C . TYR A 1 468 ? -13.010 16.341 26.118 1.00 97.31 468 TYR A C 1
ATOM 3571 O O . TYR A 1 468 ? -13.912 15.932 25.387 1.00 97.31 468 TYR A O 1
ATOM 3579 N N . ALA A 1 469 ? -12.999 17.577 26.627 1.00 97.12 469 ALA A N 1
ATOM 3580 C CA . ALA A 1 469 ? -14.024 18.567 26.316 1.00 97.12 469 ALA A CA 1
ATOM 3581 C C . ALA A 1 469 ? -14.038 18.909 24.817 1.00 97.12 469 ALA A C 1
ATOM 3583 O O . ALA A 1 469 ? -15.100 18.824 24.202 1.00 97.12 469 ALA A O 1
ATOM 3584 N N . SER A 1 470 ? -12.868 19.180 24.224 1.00 97.62 470 SER A N 1
ATOM 3585 C CA . SER A 1 470 ? -12.713 19.426 22.780 1.00 97.62 470 SER A CA 1
ATOM 3586 C C . SER A 1 470 ? -13.235 18.255 21.942 1.00 97.62 470 SER A C 1
ATOM 3588 O O . SER A 1 470 ? -14.070 18.444 21.054 1.00 97.62 470 SER A O 1
ATOM 3590 N N . ALA A 1 471 ? -12.810 17.027 22.257 1.00 98.06 471 ALA A N 1
ATOM 3591 C CA . ALA A 1 471 ? -13.216 15.835 21.519 1.00 98.06 471 ALA A CA 1
ATOM 3592 C C . ALA A 1 471 ? -14.739 15.622 21.545 1.00 98.06 471 ALA A C 1
ATOM 3594 O O . ALA A 1 471 ? -15.356 15.350 20.513 1.00 98.06 471 ALA A O 1
ATOM 3595 N N . ILE A 1 472 ? -15.351 15.763 22.725 1.00 98.38 472 ILE A N 1
ATOM 3596 C CA . ILE A 1 472 ? -16.799 15.618 22.919 1.00 98.38 472 ILE A CA 1
ATOM 3597 C C . ILE A 1 472 ? -17.555 16.697 22.139 1.00 98.38 472 ILE A C 1
ATOM 3599 O O . ILE A 1 472 ? -18.465 16.364 21.384 1.00 98.38 472 ILE A O 1
ATOM 3603 N N . GLU A 1 473 ? -17.152 17.963 22.259 1.00 98.06 473 GLU A N 1
ATOM 3604 C CA . GLU A 1 473 ? -17.801 19.083 21.570 1.00 98.06 473 GLU A CA 1
ATOM 3605 C C . GLU A 1 473 ? -17.766 18.908 20.043 1.00 98.06 473 GLU A C 1
ATOM 3607 O O . GLU A 1 473 ? -18.774 19.113 19.361 1.00 98.06 473 GLU A O 1
ATOM 3612 N N . ARG A 1 474 ? -16.627 18.471 19.488 1.00 96.88 474 ARG A N 1
ATOM 3613 C CA . ARG A 1 474 ? -16.492 18.182 18.050 1.00 96.88 474 ARG A CA 1
ATOM 3614 C C . ARG A 1 474 ? -17.452 17.087 17.591 1.00 96.88 474 ARG A C 1
ATOM 3616 O O . ARG A 1 474 ? -18.105 17.239 16.559 1.00 96.88 474 ARG A O 1
ATOM 3623 N N . LEU A 1 475 ? -17.546 15.994 18.346 1.00 98.06 475 LEU A N 1
ATOM 3624 C CA . LEU A 1 475 ? -18.417 14.864 18.016 1.00 98.06 475 LEU A CA 1
ATOM 3625 C C . LEU A 1 475 ? -19.904 15.217 18.165 1.00 98.06 475 LEU A C 1
ATOM 3627 O O . LEU A 1 475 ? -20.704 14.827 17.317 1.00 98.06 475 LEU A O 1
ATOM 3631 N N . GLU A 1 476 ? -20.276 15.998 19.181 1.00 97.81 476 GLU A N 1
ATOM 3632 C CA . GLU A 1 476 ? -21.643 16.510 19.351 1.00 97.81 476 GLU A CA 1
ATOM 3633 C C . GLU A 1 476 ? -22.049 17.412 18.172 1.00 97.81 476 GLU A C 1
ATOM 3635 O O . GLU A 1 476 ? -23.138 17.253 17.616 1.00 97.81 476 GLU A O 1
ATOM 3640 N N . ARG A 1 477 ? -21.146 18.287 17.704 1.00 97.31 477 ARG A N 1
ATOM 3641 C CA . ARG A 1 477 ? -21.367 19.100 16.494 1.00 97.31 477 ARG A CA 1
ATOM 3642 C C . ARG A 1 477 ? -21.511 18.248 15.232 1.00 97.31 477 ARG A C 1
ATOM 3644 O O . ARG A 1 477 ? -22.399 18.509 14.425 1.00 97.31 477 ARG A O 1
ATOM 3651 N N . LEU A 1 478 ? -20.691 17.210 15.060 1.00 95.81 478 LEU A N 1
ATOM 3652 C CA . LEU A 1 478 ? -20.821 16.289 13.922 1.00 95.81 478 LEU A CA 1
ATOM 3653 C C . LEU A 1 478 ? -22.145 15.516 13.932 1.00 95.81 478 LEU A C 1
ATOM 3655 O O . LEU A 1 478 ? -22.732 15.301 12.870 1.00 95.81 478 LEU A O 1
ATOM 3659 N N . LEU A 1 479 ? -22.620 15.101 15.109 1.00 95.81 479 LEU A N 1
ATOM 3660 C CA . LEU A 1 479 ? -23.920 14.442 15.255 1.00 95.81 479 LEU A CA 1
ATOM 3661 C C . LEU A 1 479 ? -25.082 15.370 14.896 1.00 95.81 479 LEU A C 1
ATOM 3663 O O . LEU A 1 479 ? -26.059 14.900 14.316 1.00 95.81 479 LEU A O 1
ATOM 3667 N N . ALA A 1 480 ? -24.966 16.668 15.196 1.00 95.81 480 ALA A N 1
ATOM 3668 C CA . ALA A 1 480 ? -25.955 17.664 14.787 1.00 95.81 480 ALA A CA 1
ATOM 3669 C C . ALA A 1 480 ? -26.027 17.826 13.257 1.00 95.81 480 ALA A C 1
ATOM 3671 O O . ALA A 1 480 ? -27.103 18.085 12.727 1.00 95.81 480 ALA A O 1
ATOM 3672 N N . VAL A 1 481 ? -24.907 17.634 12.545 1.00 95.19 481 VAL A N 1
ATOM 3673 C CA . VAL A 1 481 ? -24.873 17.656 11.071 1.00 95.19 481 VAL A CA 1
ATOM 3674 C C . VAL A 1 481 ? -25.451 16.373 10.477 1.00 95.19 481 VAL A C 1
ATOM 3676 O O . VAL A 1 481 ? -26.270 16.422 9.566 1.00 95.19 481 VAL A O 1
ATOM 3679 N N . SER A 1 482 ? -25.011 15.208 10.958 1.00 94.56 482 SER A N 1
ATOM 3680 C CA . SER A 1 482 ? -25.561 13.919 10.534 1.00 94.56 482 SER A CA 1
ATOM 3681 C C . SER A 1 482 ? -25.298 12.845 11.582 1.00 94.56 482 SER A C 1
ATOM 3683 O O . SER A 1 482 ? -24.169 12.650 12.042 1.00 94.56 482 SER A O 1
ATOM 3685 N N . GLN A 1 483 ? -26.336 12.081 11.901 1.00 95.69 483 GLN A N 1
ATOM 3686 C CA . GLN A 1 483 ? -26.260 10.984 12.856 1.00 95.69 483 GLN A CA 1
ATOM 3687 C C . GLN A 1 483 ? -25.732 9.717 12.179 1.00 95.69 483 GLN A C 1
ATOM 3689 O O . GLN A 1 483 ? -26.277 9.247 11.179 1.00 95.69 483 GLN A O 1
ATOM 3694 N N . THR A 1 484 ? -24.660 9.143 12.728 1.00 95.88 484 THR A N 1
ATOM 3695 C CA . THR A 1 484 ? -24.102 7.860 12.282 1.00 95.88 484 THR A CA 1
ATOM 3696 C C . THR A 1 484 ? -23.750 6.999 13.490 1.00 95.88 484 THR A C 1
ATOM 3698 O O . THR A 1 484 ? -23.439 7.522 14.562 1.00 95.88 484 THR A O 1
ATOM 3701 N N . ALA A 1 485 ? -23.787 5.674 13.320 1.00 96.31 485 ALA A N 1
ATOM 3702 C CA . ALA A 1 485 ? -23.436 4.748 14.396 1.00 96.31 485 ALA A CA 1
ATOM 3703 C C . ALA A 1 485 ? -21.978 4.951 14.832 1.00 96.31 485 ALA A C 1
ATOM 3705 O O . ALA A 1 485 ? -21.704 4.999 16.024 1.00 96.31 485 ALA A O 1
ATOM 3706 N N . GLU A 1 486 ? -21.075 5.202 13.878 1.00 95.19 486 GLU A N 1
ATOM 3707 C CA . GLU A 1 486 ? -19.666 5.498 14.156 1.00 95.19 486 GLU A CA 1
ATOM 3708 C C . GLU A 1 486 ? -19.486 6.751 15.026 1.00 95.19 486 GLU A C 1
ATOM 3710 O O . GLU A 1 486 ? -18.745 6.724 16.003 1.00 95.19 486 GLU A O 1
ATOM 3715 N N . ARG A 1 487 ? -20.210 7.843 14.754 1.00 97.81 487 ARG A N 1
ATOM 3716 C CA . ARG A 1 487 ? -20.117 9.071 15.568 1.00 97.81 487 ARG A CA 1
ATOM 3717 C C . ARG A 1 487 ? -20.623 8.857 16.988 1.00 97.81 487 ARG A C 1
ATOM 3719 O O . ARG A 1 487 ? -20.005 9.340 17.935 1.00 97.81 487 ARG A O 1
ATOM 3726 N N . TYR A 1 488 ? -21.710 8.103 17.146 1.00 98.38 488 TYR A N 1
ATOM 3727 C CA . TYR A 1 488 ? -22.195 7.699 18.464 1.00 98.38 488 TYR A CA 1
ATOM 3728 C C . TYR A 1 488 ? -21.195 6.785 19.190 1.00 98.38 488 TYR A C 1
ATOM 3730 O O . TYR A 1 488 ? -20.931 6.998 20.371 1.00 98.38 488 TYR A O 1
ATOM 3738 N N . ASN A 1 489 ? -20.578 5.832 18.488 1.00 97.81 489 ASN A N 1
ATOM 3739 C CA . ASN A 1 489 ? -19.528 4.960 19.018 1.00 97.81 489 ASN A CA 1
ATOM 3740 C C . ASN A 1 489 ? -18.296 5.754 19.485 1.00 97.81 489 ASN A C 1
ATOM 3742 O O . ASN A 1 489 ? -17.784 5.519 20.583 1.00 97.81 489 ASN A O 1
ATOM 3746 N N . LEU A 1 490 ? -17.836 6.726 18.692 1.00 97.94 490 LEU A N 1
ATOM 3747 C CA . LEU A 1 490 ? -16.728 7.616 19.048 1.00 97.94 490 LEU A CA 1
ATOM 3748 C C . LEU A 1 490 ? -17.065 8.475 20.270 1.00 97.94 490 LEU A C 1
ATOM 3750 O O . LEU A 1 490 ? -16.248 8.580 21.188 1.00 97.94 490 LEU A O 1
ATOM 3754 N N . LEU A 1 491 ? -18.279 9.033 20.327 1.00 98.12 491 LEU A N 1
ATOM 3755 C CA . LEU A 1 491 ? -18.734 9.845 21.456 1.00 98.12 491 LEU A CA 1
ATOM 3756 C C . LEU A 1 491 ? -18.868 9.006 22.736 1.00 98.12 491 LEU A C 1
ATOM 3758 O O . LEU A 1 491 ? -18.387 9.410 23.797 1.00 98.12 491 LEU A O 1
ATOM 3762 N N . GLY A 1 492 ? -19.421 7.795 22.628 1.00 98.06 492 GLY A N 1
ATOM 3763 C CA . GLY A 1 492 ? -19.444 6.811 23.709 1.00 98.06 492 GLY A CA 1
ATOM 3764 C C . GLY A 1 492 ? -18.036 6.450 24.188 1.00 98.06 492 GLY A C 1
ATOM 3765 O O . GLY A 1 492 ? -17.774 6.387 25.390 1.00 98.06 492 GLY A O 1
ATOM 3766 N N . GLY A 1 493 ? -17.087 6.291 23.264 1.00 97.19 493 GLY A N 1
ATOM 3767 C CA . GLY A 1 493 ? -15.673 6.065 23.559 1.00 97.19 493 GLY A CA 1
ATOM 3768 C C . GLY A 1 493 ? -15.005 7.226 24.296 1.00 97.19 493 GLY A C 1
ATOM 3769 O O . GLY A 1 493 ? -14.247 6.988 25.240 1.00 97.19 493 GLY A O 1
ATOM 3770 N N . ALA A 1 494 ? -15.291 8.468 23.900 1.00 97.88 494 ALA A N 1
ATOM 3771 C CA . ALA A 1 494 ? -14.765 9.668 24.546 1.00 97.88 494 ALA A CA 1
ATOM 3772 C C . ALA A 1 494 ? -15.291 9.806 25.984 1.00 97.88 494 ALA A C 1
ATOM 3774 O O . ALA A 1 494 ? -14.497 9.919 26.920 1.00 97.88 494 ALA A O 1
ATOM 3775 N N . TYR A 1 495 ? -16.609 9.685 26.187 1.00 98.31 495 TYR A N 1
ATOM 3776 C CA . TYR A 1 495 ? -17.210 9.714 27.525 1.00 98.31 495 TYR A CA 1
ATOM 3777 C C . TYR A 1 495 ? -16.748 8.543 28.409 1.00 98.31 495 TYR A C 1
ATOM 3779 O O . TYR A 1 495 ? -16.516 8.747 29.601 1.00 98.31 495 TYR A O 1
ATOM 3787 N N . LYS A 1 496 ? -16.551 7.339 27.844 1.00 97.81 496 LYS A N 1
ATOM 3788 C CA . LYS A 1 496 ? -16.029 6.162 28.567 1.00 97.81 496 LYS A CA 1
ATOM 3789 C C . LYS A 1 496 ? -14.627 6.420 29.129 1.00 97.81 496 LYS A C 1
ATOM 3791 O O . LYS A 1 496 ? -14.386 6.168 30.307 1.00 97.81 496 LYS A O 1
ATOM 3796 N N . ARG A 1 497 ? -13.709 6.942 28.306 1.00 96.12 497 ARG A N 1
ATOM 3797 C CA . ARG A 1 497 ? -12.337 7.279 28.738 1.00 96.12 497 ARG A CA 1
ATOM 3798 C C . ARG A 1 497 ? -12.329 8.428 29.740 1.00 96.12 497 ARG A C 1
ATOM 3800 O O . ARG A 1 497 ? -11.691 8.316 30.783 1.00 96.12 497 ARG A O 1
ATOM 3807 N N . ARG A 1 498 ? -13.128 9.472 29.492 1.00 96.44 498 ARG A N 1
ATOM 3808 C CA . ARG A 1 498 ? -13.305 10.579 30.437 1.00 96.44 498 ARG A CA 1
ATOM 3809 C C . ARG A 1 498 ? -13.759 10.076 31.804 1.00 96.44 498 ARG A C 1
ATOM 3811 O O . ARG A 1 498 ? -13.127 10.400 32.800 1.00 96.44 498 ARG A O 1
ATOM 3818 N N . ALA A 1 499 ? -14.783 9.221 31.855 1.00 96.31 499 ALA A N 1
ATOM 3819 C CA . ALA A 1 499 ? -15.275 8.624 33.097 1.00 96.31 499 ALA A CA 1
ATOM 3820 C C . ALA A 1 499 ? -14.178 7.875 33.879 1.00 96.31 499 ALA A C 1
ATOM 3822 O O . ALA A 1 499 ? -14.149 7.940 35.107 1.00 96.31 499 ALA A O 1
ATOM 3823 N N . ALA A 1 500 ? -13.257 7.197 33.186 1.00 93.44 500 ALA A N 1
ATOM 3824 C CA . ALA A 1 500 ? -12.121 6.522 33.812 1.00 93.44 500 ALA A CA 1
ATOM 3825 C C . ALA A 1 500 ? -11.038 7.492 34.327 1.00 93.44 500 ALA A C 1
ATOM 3827 O O . ALA A 1 500 ? -10.323 7.144 35.266 1.00 93.44 500 ALA A O 1
ATOM 3828 N N . GLY A 1 501 ? -10.935 8.695 33.754 1.00 89.88 501 GLY A N 1
ATOM 3829 C CA . GLY A 1 501 ? -10.033 9.767 34.196 1.00 89.88 501 GLY A CA 1
ATOM 3830 C C . GLY A 1 501 ? -10.599 10.681 35.293 1.00 89.88 501 GLY A C 1
ATOM 3831 O O . GLY A 1 501 ? -9.844 11.411 35.926 1.00 89.88 501 GLY A O 1
ATOM 3832 N N . GLU A 1 502 ? -11.909 10.647 35.557 1.00 91.25 502 GLU A N 1
ATOM 3833 C CA . GLU A 1 502 ? -12.558 11.489 36.572 1.00 91.25 502 GLU A CA 1
ATOM 3834 C C . GLU A 1 502 ? -12.076 11.192 38.003 1.00 91.25 502 GLU A C 1
ATOM 3836 O O . GLU A 1 502 ? -11.910 10.035 38.400 1.00 91.25 502 GLU A O 1
ATOM 3841 N N . SER A 1 503 ? -11.924 12.228 38.830 1.00 85.94 503 SER A N 1
ATOM 3842 C CA . SER A 1 503 ? -11.428 12.098 40.210 1.00 85.94 503 SER A CA 1
ATOM 3843 C C . SER A 1 503 ? -12.442 11.461 41.167 1.00 85.94 503 SER A C 1
ATOM 3845 O O . SER A 1 503 ? -12.052 10.745 42.088 1.00 85.94 503 SER A O 1
ATOM 3847 N N . THR A 1 504 ? -13.745 11.659 40.938 1.00 88.94 504 THR A N 1
ATOM 3848 C CA . THR A 1 504 ? -14.807 11.164 41.829 1.00 88.94 504 THR A CA 1
ATOM 3849 C C . THR A 1 504 ? -15.683 10.109 41.159 1.00 88.94 504 THR A C 1
ATOM 3851 O O . THR A 1 504 ? -16.023 10.215 39.982 1.00 88.94 504 THR A O 1
ATOM 3854 N N . GLY A 1 505 ? -16.146 9.121 41.932 1.00 91.69 505 GLY A N 1
ATOM 3855 C CA . GLY A 1 505 ? -17.099 8.117 41.438 1.00 91.69 505 GLY A CA 1
ATOM 3856 C C . GLY A 1 505 ? -18.427 8.725 40.962 1.00 91.69 505 GLY A C 1
ATOM 3857 O O . GLY A 1 505 ? -19.049 8.211 40.034 1.00 91.69 505 GLY A O 1
ATOM 3858 N N . ARG A 1 506 ? -18.848 9.864 41.536 1.00 94.12 506 ARG A N 1
ATOM 3859 C CA . ARG A 1 506 ? -20.085 10.561 41.146 1.00 94.12 506 ARG A CA 1
ATOM 3860 C C . ARG A 1 506 ? -19.973 11.196 39.759 1.00 94.12 506 ARG A C 1
ATOM 3862 O O . ARG A 1 506 ? -20.886 11.030 38.950 1.00 94.12 506 ARG A O 1
ATOM 3869 N N . THR A 1 507 ? -18.878 11.906 39.472 1.00 93.69 507 THR A N 1
ATOM 3870 C CA . THR A 1 507 ? -18.646 12.487 38.138 1.00 93.69 507 THR A CA 1
ATOM 3871 C C . THR A 1 507 ? -18.367 11.398 37.107 1.00 93.69 507 THR A C 1
ATOM 3873 O O . THR A 1 507 ? -18.970 11.430 36.032 1.00 93.69 507 THR A O 1
ATOM 3876 N N . ALA A 1 508 ? -17.586 10.374 37.474 1.00 95.38 508 ALA A N 1
ATOM 3877 C CA . ALA A 1 508 ? -17.364 9.189 36.647 1.00 95.38 508 ALA A CA 1
ATOM 3878 C C . ALA A 1 508 ? -18.688 8.529 36.235 1.00 95.38 508 ALA A C 1
ATOM 3880 O O . ALA A 1 508 ? -18.920 8.315 35.047 1.00 95.38 508 ALA A O 1
ATOM 3881 N N . ARG A 1 509 ? -19.610 8.294 37.183 1.00 97.44 509 ARG A N 1
ATOM 3882 C CA . ARG A 1 509 ? -20.934 7.713 36.900 1.00 97.44 509 ARG A CA 1
ATOM 3883 C C . ARG A 1 509 ? -21.744 8.565 35.923 1.00 97.44 509 ARG A C 1
ATOM 3885 O O . ARG A 1 509 ? -22.340 8.019 35.001 1.00 97.44 509 ARG A O 1
ATOM 3892 N N . LYS A 1 510 ? -21.745 9.895 36.080 1.00 97.06 510 LYS A N 1
ATOM 3893 C CA . LYS A 1 510 ? -22.456 10.810 35.166 1.00 97.06 510 LYS A CA 1
ATOM 3894 C C . LYS A 1 510 ? -21.924 10.713 33.732 1.00 97.06 510 LYS A C 1
ATOM 3896 O O . LYS A 1 510 ? -22.715 10.685 32.794 1.00 97.06 510 LYS A O 1
ATOM 3901 N N . MET A 1 511 ? -20.602 10.672 33.561 1.00 97.62 511 MET A N 1
ATOM 3902 C CA . MET A 1 511 ? -19.981 10.512 32.241 1.00 97.62 511 MET A CA 1
ATOM 3903 C C . MET A 1 511 ? -20.244 9.114 31.667 1.00 97.62 511 MET A C 1
ATOM 3905 O O . MET A 1 511 ? -20.541 8.981 30.483 1.00 97.62 511 MET A O 1
ATOM 3909 N N . LEU A 1 512 ? -20.216 8.081 32.512 1.00 97.69 512 LEU A N 1
ATOM 3910 C CA . LEU A 1 512 ? -20.449 6.701 32.100 1.00 97.69 512 LEU A CA 1
ATOM 3911 C C . LEU A 1 512 ? -21.883 6.457 31.616 1.00 97.69 512 LEU A C 1
ATOM 3913 O O . LEU A 1 512 ? -22.072 5.754 30.629 1.00 97.69 512 LEU A O 1
ATOM 3917 N N . LEU A 1 513 ? -22.877 7.087 32.250 1.00 98.25 513 LEU A N 1
ATOM 3918 C CA . LEU A 1 513 ? -24.272 7.064 31.794 1.00 98.25 513 LEU A CA 1
ATOM 3919 C C . LEU A 1 513 ? -24.420 7.650 30.383 1.00 98.25 513 LEU A C 1
ATOM 3921 O O . LEU A 1 513 ? -25.103 7.071 29.544 1.00 98.25 513 LEU A O 1
ATOM 3925 N N . ARG A 1 514 ? -23.727 8.761 30.086 1.00 98.19 514 ARG A N 1
ATOM 3926 C CA . ARG A 1 514 ? -23.699 9.322 28.723 1.00 98.19 514 ARG A CA 1
ATOM 3927 C C . ARG A 1 514 ? -23.047 8.359 27.737 1.00 98.19 514 ARG A C 1
ATOM 3929 O O . ARG A 1 514 ? -23.584 8.142 26.657 1.00 98.19 514 ARG A O 1
ATOM 3936 N N . ALA A 1 515 ? -21.923 7.748 28.114 1.00 98.31 515 ALA A N 1
ATOM 3937 C CA . ALA A 1 515 ? -21.267 6.750 27.274 1.00 98.31 515 ALA A CA 1
ATOM 3938 C C . ALA A 1 515 ? -22.192 5.562 26.958 1.00 98.31 515 ALA A C 1
ATOM 3940 O O . ALA A 1 515 ? -22.301 5.171 25.798 1.00 98.31 515 ALA A O 1
ATOM 3941 N N . CYS A 1 516 ? -22.876 5.030 27.979 1.00 98.06 516 CYS A N 1
ATOM 3942 C CA . CYS A 1 516 ? -23.850 3.943 27.866 1.00 98.06 516 CYS A CA 1
ATOM 3943 C C . CYS A 1 516 ? -24.954 4.295 26.856 1.00 98.06 516 CYS A C 1
ATOM 3945 O O . CYS A 1 516 ? -25.193 3.544 25.909 1.00 98.06 516 CYS A O 1
ATOM 3947 N N . GLU A 1 517 ? -25.550 5.483 26.995 1.00 98.12 517 GLU A N 1
ATOM 3948 C CA . GLU A 1 517 ? -26.605 5.956 26.099 1.00 98.12 517 GLU A CA 1
ATOM 3949 C C . GLU A 1 517 ? -26.120 6.121 24.654 1.00 98.12 517 GLU A C 1
ATOM 3951 O O . GLU A 1 517 ? -26.818 5.723 23.726 1.00 98.12 517 GLU A O 1
ATOM 3956 N N . HIS A 1 518 ? -24.915 6.650 24.425 1.00 98.50 518 HIS A N 1
ATOM 3957 C CA . HIS A 1 518 ? -24.399 6.808 23.064 1.00 98.50 518 HIS A CA 1
ATOM 3958 C C . HIS A 1 518 ? -24.150 5.466 22.364 1.00 98.50 518 HIS A C 1
ATOM 3960 O O . HIS A 1 518 ? -24.542 5.314 21.208 1.00 98.50 518 HIS A O 1
ATOM 3966 N N . TYR A 1 519 ? -23.593 4.463 23.050 1.00 98.44 519 TYR A N 1
ATOM 3967 C CA . TYR A 1 519 ? -23.478 3.119 22.467 1.00 98.44 519 TYR A CA 1
ATOM 3968 C C . TYR A 1 519 ? -24.851 2.489 22.190 1.00 98.44 519 TYR A C 1
ATOM 3970 O O . TYR A 1 519 ? -25.049 1.869 21.143 1.00 98.44 519 TYR A O 1
ATOM 3978 N N . ARG A 1 520 ? -25.836 2.711 23.070 1.00 97.69 520 ARG A N 1
ATOM 3979 C CA . ARG A 1 520 ? -27.221 2.287 22.835 1.00 97.69 520 ARG A CA 1
ATOM 3980 C C . ARG A 1 520 ? -27.822 2.962 21.597 1.00 97.69 520 ARG A C 1
ATOM 3982 O O . ARG A 1 520 ? -28.458 2.288 20.793 1.00 97.69 520 ARG A O 1
ATOM 3989 N N . GLN A 1 521 ? -27.591 4.260 21.395 1.00 98.00 521 GLN A N 1
ATOM 3990 C CA . GLN A 1 521 ? -28.043 4.981 20.197 1.00 98.00 521 GLN A CA 1
ATOM 3991 C C . GLN A 1 521 ? -27.374 4.465 18.916 1.00 98.00 521 GLN A C 1
ATOM 3993 O O . GLN A 1 521 ? -28.054 4.284 17.905 1.00 98.00 521 GLN A O 1
ATOM 3998 N N . ALA A 1 522 ? -26.075 4.141 18.953 1.00 97.81 522 ALA A N 1
ATOM 3999 C CA . ALA A 1 522 ? -25.397 3.482 17.833 1.00 97.81 522 ALA A CA 1
ATOM 4000 C C . ALA A 1 522 ? -26.051 2.130 17.486 1.00 97.81 522 ALA A C 1
ATOM 4002 O O . ALA A 1 522 ? -26.303 1.833 16.312 1.00 97.81 522 ALA A O 1
ATOM 4003 N N . HIS A 1 523 ? -26.399 1.335 18.505 1.00 96.56 523 HIS A N 1
ATOM 4004 C CA . HIS A 1 523 ? -27.134 0.087 18.318 1.00 96.56 523 HIS A CA 1
ATOM 4005 C C . HIS A 1 523 ? -28.530 0.314 17.715 1.00 96.56 523 HIS A C 1
ATOM 4007 O O . HIS A 1 523 ? -28.879 -0.330 16.728 1.00 96.56 523 HIS A O 1
ATOM 4013 N N . LEU A 1 524 ? -29.317 1.256 18.239 1.00 96.31 524 LEU A N 1
ATOM 4014 C CA . LEU A 1 524 ? -30.649 1.551 17.701 1.00 96.31 524 LEU A CA 1
ATOM 4015 C C . LEU A 1 524 ? -30.597 1.987 16.232 1.00 96.31 524 LEU A C 1
ATOM 4017 O O . LEU A 1 524 ? -31.409 1.538 15.423 1.00 96.31 524 LEU A O 1
ATOM 4021 N N . LEU A 1 525 ? -29.618 2.816 15.867 1.00 96.25 525 LEU A N 1
ATOM 4022 C CA . LEU A 1 525 ? -29.457 3.296 14.498 1.00 96.25 525 LEU A CA 1
ATOM 4023 C C . LEU A 1 525 ? -29.043 2.177 13.527 1.00 96.25 525 LEU A C 1
ATOM 4025 O O . LEU A 1 525 ? -29.480 2.156 12.376 1.00 96.25 525 LEU A O 1
ATOM 4029 N N . THR A 1 526 ? -28.213 1.228 13.971 1.00 94.19 526 THR A N 1
ATOM 4030 C CA . THR A 1 526 ? -27.869 0.047 13.157 1.00 94.19 526 THR A CA 1
ATOM 4031 C C . THR A 1 526 ? -29.043 -0.924 13.035 1.00 94.19 526 THR A C 1
ATOM 4033 O O . THR A 1 526 ? -29.288 -1.446 11.943 1.00 94.19 526 THR A O 1
ATOM 4036 N N . LEU A 1 527 ? -29.837 -1.076 14.099 1.00 93.62 527 LEU A N 1
ATOM 4037 C CA . LEU A 1 527 ? -31.025 -1.926 14.118 1.00 93.62 527 LEU A CA 1
ATOM 4038 C C . LEU A 1 527 ? -32.108 -1.450 13.140 1.00 93.62 527 LEU A C 1
ATOM 4040 O O . LEU A 1 527 ? -32.726 -2.279 12.476 1.00 93.62 527 LEU A O 1
ATOM 4044 N N . GLN A 1 528 ? -32.288 -0.135 12.971 1.00 93.62 528 GLN A N 1
ATOM 4045 C CA . GLN A 1 528 ? -33.185 0.436 11.950 1.00 93.62 528 GLN A CA 1
ATOM 4046 C C . GLN A 1 528 ? -32.836 -0.015 10.523 1.00 93.62 528 GLN A C 1
ATOM 4048 O O . GLN A 1 528 ? -33.701 -0.057 9.653 1.00 93.62 528 GLN A O 1
ATOM 4053 N N . ARG A 1 529 ? -31.574 -0.385 10.282 1.00 91.31 529 ARG A N 1
ATOM 4054 C CA . ARG A 1 529 ? -31.080 -0.908 9.001 1.00 91.31 529 ARG A CA 1
ATOM 4055 C C . ARG A 1 529 ? -31.052 -2.438 8.962 1.00 91.31 529 ARG A C 1
ATOM 4057 O O . ARG A 1 529 ? -30.381 -2.999 8.101 1.00 91.31 529 ARG A O 1
ATOM 4064 N N . GLN A 1 530 ? -31.728 -3.099 9.906 1.00 91.25 530 GLN A N 1
ATOM 4065 C CA . GLN A 1 530 ? -31.751 -4.556 10.080 1.00 91.25 530 GLN A CA 1
ATOM 4066 C C . GLN A 1 530 ? -30.350 -5.168 10.244 1.00 91.25 530 GLN A C 1
ATOM 4068 O O . GLN A 1 530 ? -30.109 -6.316 9.879 1.00 91.25 530 GLN A O 1
ATOM 4073 N N . ARG A 1 531 ? -29.409 -4.400 10.802 1.00 91.56 531 ARG A N 1
ATOM 4074 C CA . ARG A 1 531 ? -28.045 -4.845 11.099 1.00 91.56 531 ARG A CA 1
ATOM 4075 C C . ARG A 1 531 ? -27.791 -4.774 12.596 1.00 91.56 531 ARG A C 1
ATOM 4077 O O . ARG A 1 531 ? -28.489 -4.079 13.329 1.00 91.56 531 ARG A O 1
ATOM 4084 N N . ILE A 1 532 ? -26.765 -5.482 13.042 1.00 93.25 532 ILE A N 1
ATOM 4085 C CA . ILE A 1 532 ? -26.213 -5.339 14.384 1.00 93.25 532 ILE A CA 1
ATOM 4086 C C . ILE A 1 532 ? -24.740 -4.965 14.249 1.00 93.25 532 ILE A C 1
ATOM 4088 O O . ILE A 1 532 ? -24.029 -5.523 13.417 1.00 93.25 532 ILE A O 1
ATOM 4092 N N . ASP A 1 533 ? -24.313 -3.976 15.026 1.00 93.38 533 ASP A N 1
ATOM 4093 C CA . ASP A 1 533 ? -22.909 -3.609 15.185 1.00 93.38 533 ASP A CA 1
ATOM 4094 C C . ASP A 1 533 ? -22.400 -4.218 16.503 1.00 93.38 533 ASP A C 1
ATOM 4096 O O . ASP A 1 533 ? -22.786 -3.729 17.575 1.00 93.38 533 ASP A O 1
ATOM 4100 N N . PRO A 1 534 ? -21.581 -5.292 16.459 1.00 96.12 534 PRO A N 1
ATOM 4101 C CA . PRO A 1 534 ? -21.032 -5.907 17.662 1.00 96.12 534 PRO A CA 1
ATOM 4102 C C . PRO A 1 534 ? -20.299 -4.912 18.562 1.00 96.12 534 PRO A C 1
ATOM 4104 O O . PRO A 1 534 ? -20.461 -4.968 19.779 1.00 96.12 534 PRO A O 1
ATOM 4107 N N . TYR A 1 535 ? -19.566 -3.950 17.994 1.00 94.75 535 TYR A N 1
ATOM 4108 C CA . TYR A 1 535 ? -18.798 -2.991 18.784 1.00 94.75 535 TYR A CA 1
ATOM 4109 C C . TYR A 1 535 ? -19.709 -2.118 19.658 1.00 94.75 535 TYR A C 1
ATOM 4111 O O . TYR A 1 535 ? -19.464 -1.979 20.861 1.00 94.75 535 TYR A O 1
ATOM 4119 N N . ALA A 1 536 ? -20.783 -1.573 19.079 1.00 96.94 536 ALA A N 1
ATOM 4120 C CA . ALA A 1 536 ? -21.761 -0.763 19.802 1.00 96.94 536 ALA A CA 1
ATOM 4121 C C . ALA A 1 536 ? -22.434 -1.556 20.933 1.00 96.94 536 ALA A C 1
ATOM 4123 O O . ALA A 1 536 ? -22.468 -1.110 22.082 1.00 96.94 536 ALA A O 1
ATOM 4124 N N . VAL A 1 537 ? -22.939 -2.754 20.623 1.00 97.81 537 VAL A N 1
ATOM 4125 C CA . VAL A 1 537 ? -23.700 -3.576 21.575 1.00 97.81 537 VAL A CA 1
ATOM 4126 C C . VAL A 1 537 ? -22.820 -4.065 22.721 1.00 97.81 537 VAL A C 1
ATOM 4128 O O . VAL A 1 537 ? -23.199 -3.924 23.882 1.00 97.81 537 VAL A O 1
ATOM 4131 N N . LEU A 1 538 ? -21.633 -4.598 22.431 1.00 98.00 538 LEU A N 1
ATOM 4132 C CA . LEU A 1 538 ? -20.746 -5.145 23.460 1.00 98.00 538 LEU A CA 1
ATOM 4133 C C . LEU A 1 538 ? -20.226 -4.052 24.400 1.00 98.00 538 LEU A C 1
ATOM 4135 O O . LEU A 1 538 ? -20.187 -4.255 25.616 1.00 98.00 538 LEU A O 1
ATOM 4139 N N . ASN A 1 539 ? -19.917 -2.858 23.880 1.00 97.75 539 ASN A N 1
ATOM 4140 C CA . ASN A 1 539 ? -19.580 -1.720 24.734 1.00 97.75 539 ASN A CA 1
ATOM 4141 C C . ASN A 1 539 ? -20.781 -1.272 25.578 1.00 97.75 539 ASN A C 1
ATOM 4143 O O . ASN A 1 539 ? -20.614 -1.058 26.777 1.00 97.75 539 ASN A O 1
ATOM 4147 N N . TRP A 1 540 ? -21.981 -1.172 24.997 1.00 98.31 540 TRP A N 1
ATOM 4148 C CA . TRP A 1 540 ? -23.198 -0.834 25.743 1.00 98.31 540 TRP A CA 1
ATOM 4149 C C . TRP A 1 540 ? -23.440 -1.808 26.905 1.00 98.31 540 TRP A C 1
ATOM 4151 O O . TRP A 1 540 ? -23.556 -1.375 28.052 1.00 98.31 540 TRP A O 1
ATOM 4161 N N . LEU A 1 541 ? -23.427 -3.116 26.634 1.00 98.25 541 LEU A N 1
ATOM 4162 C CA . LEU A 1 541 ? -23.632 -4.158 27.642 1.00 98.25 541 LEU A CA 1
ATOM 4163 C C . LEU A 1 541 ? -22.541 -4.150 28.719 1.00 98.25 541 LEU A C 1
ATOM 4165 O O . LEU A 1 541 ? -22.845 -4.326 29.899 1.00 98.25 541 LEU A O 1
ATOM 4169 N N . THR A 1 542 ? -21.283 -3.898 28.345 1.00 97.69 542 THR A N 1
ATOM 4170 C CA . THR A 1 542 ? -20.185 -3.739 29.312 1.00 97.69 542 THR A CA 1
ATOM 4171 C C . THR A 1 542 ? -20.474 -2.594 30.278 1.00 97.69 542 THR A C 1
ATOM 4173 O O . THR A 1 542 ? -20.381 -2.766 31.494 1.00 97.69 542 THR A O 1
ATOM 4176 N N . LEU A 1 543 ? -20.861 -1.427 29.756 1.00 98.12 543 LEU A N 1
ATOM 4177 C CA . LEU A 1 543 ? -21.123 -0.252 30.585 1.00 98.12 543 LEU A CA 1
ATOM 4178 C C . LEU A 1 543 ? -22.376 -0.413 31.449 1.00 98.12 543 LEU A C 1
ATOM 4180 O O . LEU A 1 543 ? -22.329 -0.065 32.629 1.00 98.12 543 LEU A O 1
ATOM 4184 N N . ALA A 1 544 ? -23.447 -0.991 30.904 1.00 97.62 544 ALA A N 1
ATOM 4185 C CA . ALA A 1 544 ? -24.655 -1.314 31.658 1.00 97.62 544 ALA A CA 1
ATOM 4186 C C . ALA A 1 544 ? -24.341 -2.255 32.834 1.00 97.62 544 ALA A C 1
ATOM 4188 O O . ALA A 1 544 ? -24.774 -2.011 33.956 1.00 97.62 544 ALA A O 1
ATOM 4189 N N . THR A 1 545 ? -23.483 -3.258 32.616 1.00 96.44 545 THR A N 1
ATOM 4190 C CA . THR A 1 545 ? -23.035 -4.184 33.672 1.00 96.44 545 THR A CA 1
ATOM 4191 C C . THR A 1 545 ? -22.292 -3.462 34.797 1.00 96.44 545 THR A C 1
ATOM 4193 O O . THR A 1 545 ? -22.554 -3.708 35.971 1.00 96.44 545 THR A O 1
ATOM 4196 N N . ILE A 1 546 ? -21.387 -2.536 34.463 1.00 96.38 546 ILE A N 1
ATOM 4197 C CA . ILE A 1 546 ? -20.650 -1.736 35.460 1.00 96.38 546 ILE A CA 1
ATOM 4198 C C . ILE A 1 546 ? -21.594 -0.806 36.237 1.00 96.38 546 ILE A C 1
ATOM 4200 O O . ILE A 1 546 ? -21.368 -0.531 37.416 1.00 96.38 546 ILE A O 1
ATOM 4204 N N . LEU A 1 547 ? -22.638 -0.300 35.579 1.00 96.31 547 LEU A N 1
ATOM 4205 C CA . LEU A 1 547 ? -23.641 0.583 36.174 1.00 96.31 547 LEU A CA 1
ATOM 4206 C C . LEU A 1 547 ? -24.715 -0.160 36.988 1.00 96.31 547 LEU A C 1
ATOM 4208 O O . LEU A 1 547 ? -25.483 0.518 37.673 1.00 96.31 547 LEU A O 1
ATOM 4212 N N . ASP A 1 548 ? -24.726 -1.500 36.953 1.00 94.06 548 ASP A N 1
ATOM 4213 C CA . ASP A 1 548 ? -25.799 -2.380 37.442 1.00 94.06 548 ASP A CA 1
ATOM 4214 C C . ASP A 1 548 ? -27.167 -2.098 36.766 1.00 94.06 548 ASP A C 1
ATOM 4216 O O . ASP A 1 548 ? -28.229 -2.259 37.369 1.00 94.06 548 ASP A O 1
ATOM 4220 N N . GLU A 1 549 ? -27.152 -1.682 35.495 1.00 94.94 549 GLU A N 1
ATOM 4221 C CA . GLU A 1 549 ? -28.349 -1.494 34.667 1.00 94.94 549 GLU A CA 1
ATOM 4222 C C . GLU A 1 549 ? -28.765 -2.805 33.989 1.00 94.94 549 GLU A C 1
ATOM 4224 O O . GLU A 1 549 ? -27.957 -3.502 33.372 1.00 94.94 549 GLU A O 1
ATOM 4229 N N . GLN A 1 550 ? -30.054 -3.138 34.082 1.00 92.06 550 GLN A N 1
ATOM 4230 C CA . GLN A 1 550 ? -30.616 -4.317 33.427 1.00 92.06 550 GLN A CA 1
ATOM 4231 C C . GLN A 1 550 ? -30.895 -4.026 31.952 1.00 92.06 550 GLN A C 1
ATOM 4233 O O . GLN A 1 550 ? -31.591 -3.066 31.622 1.00 92.06 550 GLN A O 1
ATOM 4238 N N . VAL A 1 551 ? -30.389 -4.892 31.073 1.00 94.44 551 VAL A N 1
ATOM 4239 C CA . VAL A 1 551 ? -30.657 -4.840 29.633 1.00 94.44 551 VAL A CA 1
ATOM 4240 C C . VAL A 1 551 ? -31.481 -6.071 29.241 1.00 94.44 551 VAL A C 1
ATOM 4242 O O . VAL A 1 551 ? -30.995 -7.192 29.424 1.00 94.44 551 VAL A O 1
ATOM 4245 N N . PRO A 1 552 ? -32.713 -5.893 28.725 1.00 91.25 552 PRO A N 1
ATOM 4246 C CA . PRO A 1 552 ? -33.539 -7.000 28.248 1.00 91.25 552 PRO A CA 1
ATOM 4247 C C . PRO A 1 552 ? -32.836 -7.802 27.151 1.00 91.25 552 PRO A C 1
ATOM 4249 O O . PRO A 1 552 ? -32.140 -7.226 26.315 1.00 91.25 552 PRO A O 1
ATOM 4252 N N . ASP A 1 553 ? -33.019 -9.124 27.165 1.00 92.88 553 ASP A N 1
ATOM 4253 C CA . ASP A 1 553 ? -32.509 -10.053 26.146 1.00 92.88 553 ASP A CA 1
ATOM 4254 C C . ASP A 1 553 ? -31.002 -9.935 25.867 1.00 92.88 553 ASP A C 1
ATOM 4256 O O . ASP A 1 553 ? -30.520 -10.255 24.780 1.00 92.88 553 ASP A O 1
ATOM 4260 N N . ALA A 1 554 ? -30.228 -9.484 26.855 1.00 95.19 554 ALA A N 1
ATOM 4261 C CA . ALA A 1 554 ? -28.808 -9.222 26.671 1.00 95.19 554 ALA A CA 1
ATOM 4262 C C . ALA A 1 554 ? -28.006 -10.470 26.262 1.00 95.19 554 ALA A C 1
ATOM 4264 O O . ALA A 1 554 ? -27.053 -10.336 25.501 1.00 95.19 554 ALA A O 1
ATOM 4265 N N . ASP A 1 555 ? -28.392 -11.675 26.693 1.00 95.00 555 ASP A N 1
ATOM 4266 C CA . ASP A 1 555 ? -27.734 -12.911 26.237 1.00 95.00 555 ASP A CA 1
ATOM 4267 C C . ASP A 1 555 ? -28.012 -13.187 24.752 1.00 95.00 555 ASP A C 1
ATOM 4269 O O . ASP A 1 555 ? -27.078 -13.445 23.995 1.00 95.00 555 ASP A O 1
ATOM 4273 N N . ALA A 1 556 ? -29.257 -12.995 24.302 1.00 96.00 556 ALA A N 1
ATOM 4274 C CA . ALA A 1 556 ? -29.619 -13.118 22.891 1.00 96.00 556 ALA A CA 1
ATOM 4275 C C . ALA A 1 556 ? -28.934 -12.047 22.021 1.00 96.00 556 ALA A C 1
ATOM 4277 O O . ALA A 1 556 ? -28.537 -12.319 20.887 1.00 96.00 556 ALA A O 1
ATOM 4278 N N . LEU A 1 557 ? -28.751 -10.826 22.541 1.00 96.62 557 LEU A N 1
ATOM 4279 C CA . LEU A 1 557 ? -27.961 -9.792 21.866 1.00 96.62 557 LEU A CA 1
ATOM 4280 C C . LEU A 1 557 ? -26.501 -10.221 21.702 1.00 96.62 557 LEU A C 1
ATOM 4282 O O . LEU A 1 557 ? -25.948 -10.055 20.615 1.00 96.62 557 LEU A O 1
ATOM 4286 N N . ILE A 1 558 ? -25.893 -10.811 22.736 1.00 97.69 558 ILE A N 1
ATOM 4287 C CA . ILE A 1 558 ? -24.520 -11.320 22.650 1.00 97.69 558 ILE A CA 1
ATOM 4288 C C . ILE A 1 558 ? -24.424 -12.458 21.622 1.00 97.69 558 ILE A C 1
ATOM 4290 O O . ILE A 1 558 ? -23.507 -12.446 20.802 1.00 97.69 558 ILE A O 1
ATOM 4294 N N . ASP A 1 559 ? -25.373 -13.397 21.601 1.00 97.12 559 ASP A N 1
ATOM 4295 C CA . ASP A 1 559 ? -25.408 -14.490 20.614 1.00 97.12 559 ASP A CA 1
ATOM 4296 C C . ASP A 1 559 ? -25.465 -13.958 19.173 1.00 97.12 559 ASP A C 1
ATOM 4298 O O . ASP A 1 559 ? -24.740 -14.423 18.285 1.00 97.12 559 ASP A O 1
ATOM 4302 N N . ARG A 1 560 ? -26.278 -12.920 18.941 1.00 96.44 560 ARG A N 1
ATOM 4303 C CA . ARG A 1 560 ? -26.353 -12.233 17.646 1.00 96.44 560 ARG A CA 1
ATOM 4304 C C . ARG A 1 560 ? -25.053 -11.515 17.296 1.00 96.44 560 ARG A C 1
ATOM 4306 O O . ARG A 1 560 ? -24.655 -11.553 16.132 1.00 96.44 560 ARG A O 1
ATOM 4313 N N . CYS A 1 561 ? -24.385 -10.884 18.265 1.00 97.12 561 CYS A N 1
ATOM 4314 C CA . CYS A 1 561 ? -23.075 -10.266 18.056 1.00 97.12 561 CYS A CA 1
ATOM 4315 C C . CYS A 1 561 ? -22.024 -11.298 17.643 1.00 97.12 561 CYS A C 1
ATOM 4317 O O . CYS A 1 561 ? -21.306 -11.052 16.681 1.00 97.12 561 CYS A O 1
ATOM 4319 N N . VAL A 1 562 ? -21.970 -12.454 18.314 1.00 96.31 562 VAL A N 1
ATOM 4320 C CA . VAL A 1 562 ? -21.049 -13.552 17.973 1.00 96.31 562 VAL A CA 1
ATOM 4321 C C . VAL A 1 562 ? -21.317 -14.065 16.560 1.00 96.31 562 VAL A C 1
ATOM 4323 O O . VAL A 1 562 ? -20.397 -14.136 15.751 1.00 96.31 562 VAL A O 1
ATOM 4326 N N . THR A 1 563 ? -22.581 -14.348 16.235 1.00 95.81 563 THR A N 1
ATOM 4327 C CA . THR A 1 563 ? -22.982 -14.819 14.897 1.00 95.81 563 THR A CA 1
ATOM 4328 C C . THR A 1 563 ? -22.577 -13.813 13.818 1.00 95.81 563 THR A C 1
ATOM 4330 O O . THR A 1 563 ? -21.907 -14.165 12.851 1.00 95.81 563 THR A O 1
ATOM 4333 N N . THR A 1 564 ? -22.889 -12.533 14.037 1.00 94.88 564 THR A N 1
ATOM 4334 C CA . THR A 1 564 ? -22.562 -11.455 13.092 1.00 94.88 564 THR A CA 1
ATOM 4335 C C . THR A 1 564 ? -21.055 -11.266 12.942 1.00 94.88 564 THR A C 1
ATOM 4337 O O . THR A 1 564 ? -20.576 -11.056 11.831 1.00 94.88 564 THR A O 1
ATOM 4340 N N . ALA A 1 565 ? -20.294 -11.354 14.035 1.00 92.44 565 ALA A N 1
ATOM 4341 C CA . ALA A 1 565 ? -18.841 -11.250 13.997 1.00 92.44 565 ALA A CA 1
ATOM 4342 C C . ALA A 1 565 ? -18.212 -12.421 13.224 1.00 92.44 565 ALA A C 1
ATOM 4344 O O . ALA A 1 565 ? -17.320 -12.193 12.412 1.00 92.44 565 ALA A O 1
ATOM 4345 N N . HIS A 1 566 ? -18.704 -13.654 13.396 1.00 91.56 566 HIS A N 1
ATOM 4346 C CA . HIS A 1 566 ? -18.254 -14.802 12.601 1.00 91.56 566 HIS A CA 1
ATOM 4347 C C . HIS A 1 566 ? -18.560 -14.634 11.107 1.00 91.56 566 HIS A C 1
ATOM 4349 O O . HIS A 1 566 ? -17.673 -14.844 10.275 1.00 91.56 566 HIS A O 1
ATOM 4355 N N . GLU A 1 567 ? -19.784 -14.227 10.761 1.00 90.00 567 GLU A N 1
ATOM 4356 C CA . GLU A 1 567 ? -20.186 -13.975 9.373 1.00 90.00 567 GLU A CA 1
ATOM 4357 C C . GLU A 1 567 ? -19.321 -12.885 8.732 1.00 90.00 567 GLU A C 1
ATOM 4359 O O . GLU A 1 567 ? -18.742 -13.099 7.667 1.00 90.00 567 GLU A O 1
ATOM 4364 N N . GLN A 1 568 ? -19.159 -11.740 9.399 1.00 87.12 568 GLN A N 1
ATOM 4365 C CA . GLN A 1 568 ? -18.341 -10.638 8.892 1.00 87.12 568 GLN A CA 1
ATOM 4366 C C . GLN A 1 568 ? -16.865 -11.027 8.781 1.00 87.12 568 GLN A C 1
ATOM 4368 O O . GLN A 1 568 ? -16.233 -10.721 7.769 1.00 87.12 568 GLN A O 1
ATOM 4373 N N . PHE A 1 569 ? -16.323 -11.756 9.761 1.00 84.81 569 PHE A N 1
ATOM 4374 C CA . PHE A 1 569 ? -14.923 -12.173 9.742 1.00 84.81 569 PHE A CA 1
ATOM 4375 C C . PHE A 1 569 ? -14.636 -13.168 8.614 1.00 84.81 569 PHE A C 1
ATOM 4377 O O . PHE A 1 569 ? -13.545 -13.151 8.043 1.00 84.81 569 PHE A O 1
ATOM 4384 N N . SER A 1 570 ? -15.616 -14.000 8.239 1.00 80.69 570 SER A N 1
ATOM 4385 C CA . SER A 1 570 ? -15.486 -14.898 7.085 1.00 80.69 570 SER A CA 1
ATOM 4386 C C . SER A 1 570 ? -15.265 -14.145 5.765 1.00 80.69 570 SER A C 1
ATOM 4388 O O . SER A 1 570 ? -14.637 -14.691 4.856 1.00 80.69 570 SER A O 1
ATOM 4390 N N . ILE A 1 571 ? -15.716 -12.885 5.699 1.00 80.81 571 ILE A N 1
ATOM 4391 C CA . ILE A 1 571 ? -15.632 -12.005 4.531 1.00 80.81 571 ILE A CA 1
ATOM 4392 C C . ILE A 1 571 ? -14.400 -11.096 4.612 1.00 80.81 571 ILE A C 1
ATOM 4394 O O . ILE A 1 571 ? -13.617 -11.045 3.668 1.00 80.81 571 ILE A O 1
ATOM 4398 N N . ASP A 1 572 ? -14.230 -10.351 5.710 1.00 76.50 572 ASP A N 1
ATOM 4399 C CA . ASP A 1 572 ? -13.264 -9.245 5.772 1.00 76.50 572 ASP A CA 1
ATOM 4400 C C . ASP A 1 572 ? -11.891 -9.618 6.349 1.00 76.50 572 ASP A C 1
ATOM 4402 O O . ASP A 1 572 ? -10.918 -8.901 6.099 1.00 76.50 572 ASP A O 1
ATOM 4406 N N . ARG A 1 573 ? -11.806 -10.720 7.109 1.00 80.19 573 ARG A N 1
ATOM 4407 C CA . ARG A 1 573 ? -10.608 -11.184 7.831 1.00 80.19 573 ARG A CA 1
ATOM 4408 C C . ARG A 1 573 ? -9.927 -10.100 8.686 1.00 80.19 573 ARG A C 1
ATOM 4410 O O . ARG A 1 573 ? -8.719 -10.150 8.907 1.00 80.19 573 ARG A O 1
ATOM 4417 N N . ARG A 1 574 ? -10.676 -9.112 9.192 1.00 79.00 574 ARG A N 1
ATOM 4418 C CA . ARG A 1 574 ? -10.124 -7.981 9.961 1.00 79.00 574 ARG A CA 1
ATOM 4419 C C . ARG A 1 574 ? -10.020 -8.288 11.452 1.00 79.00 574 ARG A C 1
ATOM 4421 O O . ARG A 1 574 ? -10.904 -8.904 12.042 1.00 79.00 574 ARG A O 1
ATOM 4428 N N . PHE A 1 575 ? -8.987 -7.733 12.093 1.00 84.50 575 PHE A N 1
ATOM 4429 C CA . PHE A 1 575 ? -8.765 -7.867 13.538 1.00 84.50 575 PHE A CA 1
ATOM 4430 C C . PHE A 1 575 ? -9.963 -7.430 14.392 1.00 84.50 575 PHE A C 1
ATOM 4432 O O . PHE A 1 575 ? -10.389 -8.183 15.259 1.00 84.50 575 PHE A O 1
ATOM 4439 N N . TYR A 1 576 ? -10.523 -6.235 14.165 1.00 83.38 576 TYR A N 1
ATOM 4440 C CA . TYR A 1 576 ? -11.619 -5.724 15.004 1.00 83.38 576 TYR A CA 1
ATOM 4441 C C . TYR A 1 576 ? -12.922 -6.531 14.848 1.00 83.38 576 TYR A C 1
ATOM 4443 O O . TYR A 1 576 ? -13.746 -6.575 15.763 1.00 83.38 576 TYR A O 1
ATOM 4451 N N . THR A 1 577 ? -13.083 -7.223 13.721 1.00 85.44 577 THR A N 1
ATOM 4452 C CA . THR A 1 577 ? -14.189 -8.156 13.495 1.00 85.44 577 THR A CA 1
ATOM 4453 C C . THR A 1 577 ? -13.959 -9.449 14.281 1.00 85.44 577 THR A C 1
ATOM 4455 O O . THR A 1 577 ? -14.842 -9.885 15.015 1.00 85.44 577 THR A O 1
ATOM 4458 N N . ALA A 1 578 ? -12.743 -10.007 14.233 1.00 88.19 578 ALA A N 1
ATOM 4459 C CA . ALA A 1 578 ? -12.367 -11.191 15.010 1.00 88.19 578 ALA A CA 1
ATOM 4460 C C . ALA A 1 578 ? -12.419 -10.952 16.529 1.00 88.19 578 ALA A C 1
ATOM 4462 O O . ALA A 1 578 ? -12.984 -11.757 17.267 1.00 88.19 578 ALA A O 1
ATOM 4463 N N . VAL A 1 579 ? -11.872 -9.829 17.008 1.00 92.50 579 VAL A N 1
ATOM 4464 C CA . VAL A 1 579 ? -11.804 -9.520 18.446 1.00 92.50 579 VAL A CA 1
ATOM 4465 C C . VAL A 1 579 ? -13.187 -9.356 19.073 1.00 92.50 579 VAL A C 1
ATOM 4467 O O . VAL A 1 579 ? -13.350 -9.654 20.250 1.00 92.50 579 VAL A O 1
ATOM 4470 N N . SER A 1 580 ? -14.207 -8.996 18.285 1.00 93.69 580 SER A N 1
ATOM 4471 C CA . SER A 1 580 ? -15.594 -8.910 18.758 1.00 93.69 580 SER A CA 1
ATOM 4472 C C . SER A 1 580 ? -16.122 -10.248 19.303 1.00 93.69 580 SER A C 1
ATOM 4474 O O . SER A 1 580 ? -16.992 -10.255 20.172 1.00 93.69 580 SER A O 1
ATOM 4476 N N . ILE A 1 581 ? -15.584 -11.387 18.844 1.00 93.56 581 ILE A N 1
ATOM 4477 C CA . ILE A 1 581 ? -15.921 -12.722 19.367 1.00 93.56 581 ILE A CA 1
ATOM 4478 C C . ILE A 1 581 ? -15.351 -12.896 20.784 1.00 93.56 581 ILE A C 1
ATOM 4480 O O . ILE A 1 581 ? -16.056 -13.337 21.694 1.00 93.56 581 ILE A O 1
ATOM 4484 N N . ALA A 1 582 ? -14.093 -12.496 20.993 1.00 94.56 582 ALA A N 1
ATOM 4485 C CA . ALA A 1 582 ? -13.451 -12.523 22.306 1.00 94.56 582 ALA A CA 1
ATOM 4486 C C . ALA A 1 582 ? -14.088 -11.504 23.270 1.00 94.56 582 ALA A C 1
ATOM 4488 O O . ALA A 1 582 ? -14.361 -11.830 24.427 1.00 94.56 582 ALA A O 1
ATOM 4489 N N . ASP A 1 583 ? -14.419 -10.305 22.783 1.00 95.88 583 ASP A N 1
ATOM 4490 C CA . ASP A 1 583 ? -15.132 -9.283 23.554 1.00 95.88 583 ASP A CA 1
ATOM 4491 C C . ASP A 1 583 ? -16.528 -9.776 23.971 1.00 95.88 583 ASP A C 1
ATOM 4493 O O . ASP A 1 583 ? -16.949 -9.555 25.104 1.00 95.88 583 ASP A O 1
ATOM 4497 N N . ALA A 1 584 ? -17.240 -10.517 23.116 1.00 97.31 584 ALA A N 1
ATOM 4498 C CA . ALA A 1 584 ? -18.517 -11.127 23.481 1.00 97.31 584 ALA A CA 1
ATOM 4499 C C . ALA A 1 584 ? -18.384 -12.124 24.646 1.00 97.31 584 ALA A C 1
ATOM 4501 O O . ALA A 1 584 ? -19.202 -12.106 25.573 1.00 97.31 584 ALA A O 1
ATOM 4502 N N . ALA A 1 585 ? -17.335 -12.955 24.644 1.00 96.50 585 ALA A N 1
ATOM 4503 C CA . ALA A 1 585 ? -17.028 -13.847 25.761 1.00 96.50 585 ALA A CA 1
ATOM 4504 C C . ALA A 1 585 ? -16.705 -13.058 27.044 1.00 96.50 585 ALA A C 1
ATOM 4506 O O . ALA A 1 585 ? -17.238 -13.376 28.111 1.00 96.50 585 ALA A O 1
ATOM 4507 N N . LEU A 1 586 ? -15.924 -11.979 26.930 1.00 96.75 586 LEU A N 1
ATOM 4508 C CA . LEU A 1 586 ? -15.611 -11.070 28.034 1.00 96.75 586 LEU A CA 1
ATOM 4509 C C . LEU A 1 586 ? -16.880 -10.452 28.644 1.00 96.75 586 LEU A C 1
ATOM 4511 O O . LEU A 1 586 ? -17.051 -10.477 29.864 1.00 96.75 586 LEU A O 1
ATOM 4515 N N . VAL A 1 587 ? -17.809 -9.954 27.821 1.00 97.06 587 VAL A N 1
ATOM 4516 C CA . VAL A 1 587 ? -19.080 -9.390 28.307 1.00 97.06 587 VAL A CA 1
ATOM 4517 C C . VAL A 1 587 ? -19.920 -10.443 29.038 1.00 97.06 587 VAL A C 1
ATOM 4519 O O . VAL A 1 587 ? -20.465 -10.146 30.104 1.00 97.06 587 VAL A O 1
ATOM 4522 N N . ARG A 1 588 ? -20.001 -11.687 28.537 1.00 96.44 588 ARG A N 1
ATOM 4523 C CA . ARG A 1 588 ? -20.700 -12.781 29.250 1.00 96.44 588 ARG A CA 1
ATOM 4524 C C . ARG A 1 588 ? -20.060 -13.076 30.604 1.00 96.44 588 ARG A C 1
ATOM 4526 O O . ARG A 1 588 ? -20.770 -13.258 31.596 1.00 96.44 588 ARG A O 1
ATOM 4533 N N . ALA A 1 589 ? -18.733 -13.120 30.658 1.00 95.56 589 ALA A N 1
ATOM 4534 C CA . ALA A 1 589 ? -17.984 -13.382 31.881 1.00 95.56 589 ALA A CA 1
ATOM 4535 C C . ALA A 1 589 ? -18.183 -12.267 32.927 1.00 95.56 589 ALA A C 1
ATOM 4537 O O . ALA A 1 589 ? -18.364 -12.550 34.114 1.00 95.56 589 ALA A O 1
ATOM 4538 N N . LEU A 1 590 ? -18.225 -11.003 32.484 1.00 94.56 590 LEU A N 1
ATOM 4539 C CA . LEU A 1 590 ? -18.517 -9.847 33.336 1.00 94.56 590 LEU A CA 1
ATOM 4540 C C . LEU A 1 590 ? -19.952 -9.896 33.877 1.00 94.56 590 LEU A C 1
ATOM 4542 O O . LEU A 1 590 ? -20.155 -9.749 35.081 1.00 94.56 590 LEU A O 1
ATOM 4546 N N . ARG A 1 591 ? -20.941 -10.150 33.010 1.00 94.44 591 ARG A N 1
ATOM 4547 C CA . ARG A 1 591 ? -22.370 -10.178 33.377 1.00 94.44 591 ARG A CA 1
ATOM 4548 C C . ARG A 1 591 ? -22.739 -11.322 34.311 1.00 94.44 591 ARG A C 1
ATOM 4550 O O . ARG A 1 591 ? -23.515 -11.129 35.240 1.00 94.44 591 ARG A O 1
ATOM 4557 N N . SER A 1 592 ? -22.173 -12.503 34.080 1.00 93.19 592 SER A N 1
ATOM 4558 C CA . SER A 1 592 ? -22.396 -13.681 34.929 1.00 93.19 592 SER A CA 1
ATOM 4559 C C . SER A 1 592 ? -21.662 -13.613 36.272 1.00 93.19 592 SER A C 1
ATOM 4561 O O . SER A 1 592 ? -21.916 -14.432 37.153 1.00 93.19 592 SER A O 1
ATOM 4563 N N . GLY A 1 593 ? -20.734 -12.665 36.439 1.00 92.12 593 GLY A N 1
ATOM 4564 C CA . GLY A 1 593 ? -19.904 -12.544 37.634 1.00 92.12 593 GLY A CA 1
ATOM 4565 C C . GLY A 1 593 ? -18.806 -13.605 37.754 1.00 92.12 593 GLY A C 1
ATOM 4566 O O . GLY A 1 593 ? -18.108 -13.614 38.767 1.00 92.12 593 GLY A O 1
ATOM 4567 N N . ARG A 1 594 ? -18.605 -14.468 36.744 1.00 92.69 594 ARG A N 1
ATOM 4568 C CA . ARG A 1 594 ? -17.548 -15.499 36.748 1.00 92.69 594 ARG A CA 1
ATOM 4569 C C . ARG A 1 594 ? -16.148 -14.894 36.841 1.00 92.69 594 ARG A C 1
ATOM 4571 O O . ARG A 1 594 ? -15.328 -15.365 37.619 1.00 92.69 594 ARG A O 1
ATOM 4578 N N . LEU A 1 595 ? -15.926 -13.764 36.167 1.00 90.88 595 LEU A N 1
ATOM 4579 C CA . LEU A 1 595 ? -14.687 -12.981 36.275 1.00 90.88 595 LEU A CA 1
ATOM 4580 C C . LEU A 1 595 ? -14.402 -12.452 37.692 1.00 90.88 595 LEU A C 1
ATOM 4582 O O . LEU A 1 595 ? -13.262 -12.110 37.988 1.00 90.88 595 LEU A O 1
ATOM 4586 N N . GLY A 1 596 ? -15.413 -12.371 38.560 1.00 91.12 596 GLY A N 1
ATOM 4587 C CA . GLY A 1 596 ? -15.280 -11.911 39.944 1.00 91.12 596 GLY A CA 1
ATOM 4588 C C . GLY A 1 596 ? -15.040 -13.029 40.962 1.00 91.12 596 GLY A C 1
ATOM 4589 O O . GLY A 1 596 ? -15.068 -12.754 42.162 1.00 91.12 596 GLY A O 1
ATOM 4590 N N . GLN A 1 597 ? -14.861 -14.278 40.515 1.00 90.81 597 GLN A N 1
ATOM 4591 C CA . GLN A 1 597 ? -14.582 -15.427 41.380 1.00 90.81 597 GLN A CA 1
ATOM 4592 C C . GLN A 1 597 ? -13.095 -15.484 41.767 1.00 90.81 597 GLN A C 1
ATOM 4594 O O . GLN A 1 597 ? -12.218 -15.151 40.972 1.00 90.81 597 GLN A O 1
ATOM 4599 N N . ASN A 1 598 ? -12.811 -15.915 43.000 1.00 87.38 598 ASN A N 1
ATOM 4600 C CA . ASN A 1 598 ? -11.448 -16.042 43.527 1.00 87.38 598 ASN A CA 1
ATOM 4601 C C . ASN A 1 598 ? -10.865 -17.442 43.251 1.00 87.38 598 ASN A C 1
ATOM 4603 O O . ASN A 1 598 ? -11.605 -18.417 43.106 1.00 87.38 598 ASN A O 1
ATOM 4607 N N . GLY A 1 599 ? -9.535 -17.558 43.289 1.00 86.06 599 GLY A N 1
ATOM 4608 C CA . GLY A 1 599 ? -8.829 -18.842 43.207 1.00 86.06 599 GLY A CA 1
ATOM 4609 C C . GLY A 1 599 ? -8.977 -19.518 41.842 1.00 86.06 599 GLY A C 1
ATOM 4610 O O . GLY A 1 599 ? -9.074 -18.844 40.818 1.00 86.06 599 GLY A O 1
ATOM 4611 N N . GLN A 1 600 ? -9.027 -20.854 41.831 1.00 86.12 600 GLN A N 1
ATOM 4612 C CA . GLN A 1 600 ? -9.026 -21.650 40.595 1.00 86.12 600 GLN A CA 1
ATOM 4613 C C . GLN A 1 600 ? -10.156 -21.292 39.622 1.00 86.12 600 GLN A C 1
ATOM 4615 O O . GLN A 1 600 ? -9.947 -21.326 38.415 1.00 86.12 600 GLN A O 1
ATOM 4620 N N . ALA A 1 601 ? -11.341 -20.932 40.121 1.00 87.88 601 ALA A N 1
ATOM 4621 C CA . ALA A 1 601 ? -12.477 -20.624 39.255 1.00 87.88 601 ALA A CA 1
ATOM 4622 C C . ALA A 1 601 ? -12.275 -19.309 38.472 1.00 87.88 601 ALA A C 1
ATOM 4624 O O . ALA A 1 601 ? -12.581 -19.242 37.283 1.00 87.88 601 ALA A O 1
ATOM 4625 N N . GLY A 1 602 ? -11.671 -18.292 39.101 1.00 88.31 602 GLY A N 1
ATOM 4626 C CA . GLY A 1 602 ? -11.276 -17.056 38.417 1.00 88.31 602 GLY A CA 1
ATOM 4627 C C . GLY A 1 602 ? -10.142 -17.277 37.413 1.00 88.31 602 GLY A C 1
ATOM 4628 O O . GLY A 1 602 ? -10.200 -16.781 36.290 1.00 88.31 602 GLY A O 1
ATOM 4629 N N . GLU A 1 603 ? -9.139 -18.081 37.780 1.00 89.75 603 GLU A N 1
ATOM 4630 C CA . GLU A 1 603 ? -8.031 -18.444 36.884 1.00 89.75 603 GLU A CA 1
ATOM 4631 C C . GLU A 1 603 ? -8.502 -19.218 35.645 1.00 89.75 603 GLU A C 1
ATOM 4633 O O . GLU A 1 603 ? -7.990 -18.987 34.547 1.00 89.75 603 GLU A O 1
ATOM 4638 N N . GLN A 1 604 ? -9.491 -20.103 35.805 1.00 92.62 604 GLN A N 1
ATOM 4639 C CA . GLN A 1 604 ? -10.114 -20.831 34.699 1.00 92.62 604 GLN A CA 1
ATOM 4640 C C . GLN A 1 604 ? -10.831 -19.888 33.731 1.00 92.62 604 GLN A C 1
ATOM 4642 O O . GLN A 1 604 ? -10.637 -20.015 32.523 1.00 92.62 604 GLN A O 1
ATOM 4647 N N . GLU A 1 605 ? -11.601 -18.914 34.229 1.00 94.50 605 GLU A N 1
ATOM 4648 C CA . GLU A 1 605 ? -12.266 -17.934 33.359 1.00 94.50 605 GLU A CA 1
ATOM 4649 C C . GLU A 1 605 ? -11.233 -17.071 32.608 1.00 94.50 605 GLU A C 1
ATOM 4651 O O . GLU A 1 605 ? -11.363 -16.858 31.403 1.00 94.50 605 GLU A O 1
ATOM 4656 N N . VAL A 1 606 ? -10.155 -16.632 33.274 1.00 94.62 606 VAL A N 1
ATOM 4657 C CA . VAL A 1 606 ? -9.052 -15.897 32.620 1.00 94.62 606 VAL A CA 1
ATOM 4658 C C . VAL A 1 606 ? -8.386 -16.742 31.532 1.00 94.62 606 VAL A C 1
ATOM 4660 O O . VAL A 1 606 ? -8.092 -16.224 30.456 1.00 94.62 606 VAL A O 1
ATOM 4663 N N . ALA A 1 607 ? -8.157 -18.036 31.777 1.00 93.06 607 ALA A N 1
ATOM 4664 C CA . ALA A 1 607 ? -7.571 -18.941 30.790 1.00 93.06 607 ALA A CA 1
ATOM 4665 C C . ALA A 1 607 ? -8.486 -19.151 29.570 1.00 93.06 607 ALA A C 1
ATOM 4667 O O . ALA A 1 607 ? -8.002 -19.136 28.440 1.00 93.06 607 ALA A O 1
ATOM 4668 N N . GLN A 1 608 ? -9.798 -19.290 29.783 1.00 94.38 608 GLN A N 1
ATOM 4669 C CA . GLN A 1 608 ? -10.780 -19.400 28.698 1.00 94.38 608 GLN A CA 1
ATOM 4670 C C . GLN A 1 608 ? -10.832 -18.127 27.846 1.00 94.38 608 GLN A C 1
ATOM 4672 O O . GLN A 1 608 ? -10.785 -18.200 26.619 1.00 94.38 608 GLN A O 1
ATOM 4677 N N . LEU A 1 609 ? -10.863 -16.949 28.479 1.00 95.31 609 LEU A N 1
ATOM 4678 C CA . LEU A 1 609 ? -10.827 -15.671 27.762 1.00 95.31 609 LEU A CA 1
ATOM 4679 C C . LEU A 1 609 ? -9.522 -15.503 26.982 1.00 95.31 609 LEU A C 1
ATOM 4681 O O . LEU A 1 609 ? -9.546 -15.093 25.823 1.00 95.31 609 LEU A O 1
ATOM 4685 N N . LEU A 1 610 ? -8.386 -15.861 27.587 1.00 93.81 610 LEU A N 1
ATOM 4686 C CA . LEU A 1 610 ? -7.090 -15.808 26.918 1.00 93.81 610 LEU A CA 1
ATOM 4687 C C . LEU A 1 610 ? -7.060 -16.687 25.663 1.00 93.81 610 LEU A C 1
ATOM 4689 O O . LEU A 1 610 ? -6.526 -16.240 24.653 1.00 93.81 610 LEU A O 1
ATOM 4693 N N . ALA A 1 611 ? -7.653 -17.884 25.698 1.00 92.94 611 ALA A N 1
ATOM 4694 C CA . ALA A 1 611 ? -7.718 -18.766 24.534 1.00 92.94 611 ALA A CA 1
ATOM 4695 C C . ALA A 1 611 ? -8.446 -18.101 23.351 1.00 92.94 611 ALA A C 1
ATOM 4697 O O . ALA A 1 611 ? -7.941 -18.134 22.231 1.00 92.94 611 ALA A O 1
ATOM 4698 N N . HIS A 1 612 ? -9.564 -17.409 23.603 1.00 92.50 612 HIS A N 1
ATOM 4699 C CA . HIS A 1 612 ? -10.264 -16.643 22.566 1.00 92.50 612 HIS A CA 1
ATOM 4700 C C . HIS A 1 612 ? -9.414 -15.495 22.006 1.00 92.50 612 HIS A C 1
ATOM 4702 O O . HIS A 1 612 ? -9.357 -15.301 20.794 1.00 92.50 612 HIS A O 1
ATOM 4708 N N . PHE A 1 613 ? -8.712 -14.739 22.858 1.00 90.00 613 PHE A N 1
ATOM 4709 C CA . PHE A 1 613 ? -7.820 -13.675 22.382 1.00 90.00 613 PHE A CA 1
ATOM 4710 C C . PHE A 1 613 ? -6.617 -14.225 21.599 1.00 90.00 613 PHE A C 1
ATOM 4712 O O . PHE A 1 613 ? -6.230 -13.640 20.591 1.00 90.00 613 PHE A O 1
ATOM 4719 N N . GLN A 1 614 ? -6.046 -15.358 22.013 1.00 87.31 614 GLN A N 1
ATOM 4720 C CA . GLN A 1 614 ? -4.956 -16.025 21.295 1.00 87.31 614 GLN A CA 1
ATOM 4721 C C . GLN A 1 614 ? -5.408 -16.539 19.925 1.00 87.31 614 GLN A C 1
ATOM 4723 O O . GLN A 1 614 ? -4.682 -16.381 18.947 1.00 87.31 614 GLN A O 1
ATOM 4728 N N . GLU A 1 615 ? -6.620 -17.084 19.828 1.00 86.56 615 GLU A N 1
ATOM 4729 C CA . GLU A 1 615 ? -7.215 -17.482 18.552 1.00 86.56 615 GLU A CA 1
ATOM 4730 C C . GLU A 1 615 ? -7.349 -16.281 17.600 1.00 86.56 615 GLU A C 1
ATOM 4732 O O . GLU A 1 615 ? -6.950 -16.365 16.438 1.00 86.56 615 GLU A O 1
ATOM 4737 N N . VAL A 1 616 ? -7.798 -15.123 18.099 1.00 84.44 616 VAL A N 1
ATOM 4738 C CA . VAL A 1 616 ? -7.849 -13.873 17.317 1.00 84.44 616 VAL A CA 1
ATOM 4739 C C . VAL A 1 616 ? -6.458 -13.453 16.831 1.00 84.44 616 VAL A C 1
ATOM 4741 O O . VAL A 1 616 ? -6.312 -13.054 15.675 1.00 84.44 616 VAL A O 1
ATOM 4744 N N . VAL A 1 617 ? -5.429 -13.559 17.678 1.00 78.81 617 VAL A N 1
ATOM 4745 C CA . VAL A 1 617 ? -4.040 -13.238 17.302 1.00 78.81 617 VAL A CA 1
ATOM 4746 C C . VAL A 1 617 ? -3.555 -14.133 16.162 1.00 78.81 617 VAL A C 1
ATOM 4748 O O . VAL A 1 617 ? -2.977 -13.632 15.198 1.00 78.81 617 VAL A O 1
ATOM 4751 N N . VAL A 1 618 ? -3.827 -15.438 16.246 1.00 77.88 618 VAL A N 1
ATOM 4752 C CA . VAL A 1 618 ? -3.437 -16.418 15.222 1.00 77.88 618 VAL A CA 1
ATOM 4753 C C . VAL A 1 618 ? -4.177 -16.175 13.907 1.00 77.88 618 VAL A C 1
ATOM 4755 O O . VAL A 1 618 ? -3.565 -16.226 12.843 1.00 77.88 618 VAL A O 1
ATOM 4758 N N . LEU A 1 619 ? -5.482 -15.900 13.963 1.00 75.06 619 LEU A N 1
ATOM 4759 C CA . LEU A 1 619 ? -6.322 -15.797 12.770 1.00 75.06 619 LEU A CA 1
ATOM 4760 C C . LEU A 1 619 ? -6.227 -14.444 12.054 1.00 75.06 619 LEU A C 1
ATOM 4762 O O . LEU A 1 619 ? -6.415 -14.400 10.840 1.00 75.06 619 LEU A O 1
ATOM 4766 N N . ALA A 1 620 ? -5.991 -13.349 12.783 1.00 74.44 620 ALA A N 1
ATOM 4767 C CA . ALA A 1 620 ? -6.096 -11.990 12.242 1.00 74.44 620 ALA A CA 1
ATOM 4768 C C . ALA A 1 620 ? -4.774 -11.203 12.198 1.00 74.44 620 ALA A C 1
ATOM 4770 O O . ALA A 1 620 ? -4.781 -10.084 11.693 1.00 74.44 620 ALA A O 1
ATOM 4771 N N . VAL A 1 621 ? -3.669 -11.759 12.718 1.00 71.56 621 VAL A N 1
ATOM 4772 C CA . VAL A 1 621 ? -2.311 -11.169 12.691 1.00 71.56 621 VAL A CA 1
ATOM 4773 C C . VAL A 1 621 ? -2.308 -9.672 13.087 1.00 71.56 621 VAL A C 1
ATOM 4775 O O . VAL A 1 621 ? -2.055 -8.798 12.254 1.00 71.56 621 VAL A O 1
ATOM 4778 N N . PRO A 1 622 ? -2.656 -9.341 14.347 1.00 69.44 622 PRO A N 1
ATOM 4779 C CA . PRO A 1 622 ? -2.800 -7.957 14.798 1.00 69.44 622 PRO A CA 1
ATOM 4780 C C . PRO A 1 622 ? -1.498 -7.154 14.756 1.00 69.44 622 PRO A C 1
ATOM 4782 O O . PRO A 1 622 ? -0.421 -7.681 15.011 1.00 69.44 622 PRO A O 1
ATOM 4785 N N . SER A 1 623 ? -1.616 -5.836 14.565 1.00 67.12 623 SER A N 1
ATOM 4786 C CA . SER A 1 623 ? -0.530 -4.889 14.877 1.00 67.12 623 SER A CA 1
ATOM 4787 C C . SER A 1 623 ? -0.390 -4.667 16.394 1.00 67.12 623 SER A C 1
ATOM 4789 O O . SER A 1 623 ? -1.344 -4.907 17.143 1.00 67.12 623 SER A O 1
ATOM 4791 N N . LEU A 1 624 ? 0.733 -4.115 16.881 1.00 65.31 624 LEU A N 1
ATOM 4792 C CA . LEU A 1 624 ? 0.838 -3.707 18.295 1.00 65.31 624 LEU A CA 1
ATOM 4793 C C . LEU A 1 624 ? -0.261 -2.717 18.684 1.00 65.31 624 LEU A C 1
ATOM 4795 O O . LEU A 1 624 ? -0.809 -2.807 19.777 1.00 65.31 624 LEU A O 1
ATOM 4799 N N . GLY A 1 625 ? -0.640 -1.811 17.776 1.00 67.62 625 GLY A N 1
ATOM 4800 C CA . GLY A 1 625 ? -1.739 -0.870 18.002 1.00 67.62 625 GLY A CA 1
ATOM 4801 C C . GLY A 1 625 ? -3.085 -1.561 18.254 1.00 67.62 625 GLY A C 1
ATOM 4802 O O . GLY A 1 625 ? -3.912 -1.052 19.014 1.00 67.62 625 GLY A O 1
ATOM 4803 N N . ASN A 1 626 ? -3.300 -2.738 17.659 1.00 78.12 626 ASN A N 1
ATOM 4804 C CA . ASN A 1 626 ? -4.489 -3.551 17.890 1.00 78.12 626 ASN A CA 1
ATOM 4805 C C . ASN A 1 626 ? -4.489 -4.174 19.292 1.00 78.12 626 ASN A C 1
ATOM 4807 O O . ASN A 1 626 ? -5.477 -4.028 20.015 1.00 78.12 626 ASN A O 1
ATOM 4811 N N . LEU A 1 627 ? -3.379 -4.796 19.700 1.00 79.44 627 LEU A N 1
ATOM 4812 C CA . LEU A 1 627 ? -3.232 -5.384 21.038 1.00 79.44 627 LEU A CA 1
ATOM 4813 C C . LEU A 1 627 ? -3.276 -4.318 22.139 1.00 79.44 627 LEU A C 1
ATOM 4815 O O . LEU A 1 627 ? -4.001 -4.467 23.122 1.00 79.44 627 LEU A O 1
ATOM 4819 N N . ASP A 1 628 ? -2.605 -3.187 21.926 1.00 79.00 628 ASP A N 1
ATOM 4820 C CA . ASP A 1 628 ? -2.656 -2.019 22.807 1.00 79.00 628 ASP A CA 1
ATOM 4821 C C . ASP A 1 628 ? -4.093 -1.524 23.015 1.00 79.00 628 ASP A C 1
ATOM 4823 O O . ASP A 1 628 ? -4.460 -1.121 24.121 1.00 79.00 628 ASP A O 1
ATOM 4827 N N . SER A 1 629 ? -4.920 -1.540 21.964 1.00 84.06 629 SER A N 1
ATOM 4828 C CA . SER A 1 629 ? -6.322 -1.125 22.052 1.00 84.06 629 SER A CA 1
ATOM 4829 C C . SER A 1 629 ? -7.140 -2.074 22.930 1.00 84.06 629 SER A C 1
ATOM 4831 O O . SER A 1 629 ? -7.974 -1.598 23.704 1.00 84.06 629 SER A O 1
ATOM 4833 N N . VAL A 1 630 ? -6.890 -3.386 22.850 1.00 89.06 630 VAL A N 1
ATOM 4834 C CA . VAL A 1 630 ? -7.515 -4.392 23.728 1.00 89.06 630 VAL A CA 1
ATOM 4835 C C . VAL A 1 630 ? -7.082 -4.164 25.173 1.00 89.06 630 VAL A C 1
ATOM 4837 O O . VAL A 1 630 ? -7.924 -3.978 26.048 1.00 89.06 630 VAL A O 1
ATOM 4840 N N . CYS A 1 631 ? -5.777 -4.068 25.424 1.00 90.50 631 CYS A N 1
ATOM 4841 C CA . CYS A 1 631 ? -5.232 -3.833 26.761 1.00 90.50 631 CYS A CA 1
ATOM 4842 C C . CYS A 1 631 ? -5.749 -2.521 27.376 1.00 90.50 631 CYS A C 1
ATOM 4844 O O . CYS A 1 631 ? -6.168 -2.492 28.533 1.00 90.50 631 CYS A O 1
ATOM 4846 N N . THR A 1 632 ? -5.832 -1.451 26.579 1.00 89.31 632 THR A N 1
ATOM 4847 C CA . THR A 1 632 ? -6.437 -0.175 26.998 1.00 89.31 632 THR A CA 1
ATOM 4848 C C . THR A 1 632 ? -7.920 -0.341 27.334 1.00 89.31 632 THR A C 1
ATOM 4850 O O . THR A 1 632 ? -8.408 0.262 28.289 1.00 89.31 632 THR A O 1
ATOM 4853 N N . HIS A 1 633 ? -8.666 -1.152 26.577 1.00 92.44 633 HIS A N 1
ATOM 4854 C CA . HIS A 1 633 ? -10.069 -1.419 26.881 1.00 92.44 633 HIS A CA 1
ATOM 4855 C C . HIS A 1 633 ? -10.242 -2.149 28.223 1.00 92.44 633 HIS A C 1
ATOM 4857 O O . HIS A 1 633 ? -11.115 -1.752 29.005 1.00 92.44 633 HIS A O 1
ATOM 4863 N N . LEU A 1 634 ? -9.406 -3.151 28.512 1.00 95.12 634 LEU A N 1
ATOM 4864 C CA . LEU A 1 634 ? -9.409 -3.886 29.783 1.00 95.12 634 LEU A CA 1
ATOM 4865 C C . LEU A 1 634 ? -9.047 -2.972 30.966 1.00 95.12 634 LEU A C 1
ATOM 4867 O O . LEU A 1 634 ? -9.766 -2.955 31.967 1.00 95.12 634 LEU A O 1
ATOM 4871 N N . ASP A 1 635 ? -7.999 -2.154 30.828 1.00 94.31 635 ASP A N 1
ATOM 4872 C CA . ASP A 1 635 ? -7.566 -1.189 31.850 1.00 94.31 635 ASP A CA 1
ATOM 4873 C C . ASP A 1 635 ? -8.654 -0.147 32.162 1.00 94.31 635 ASP A C 1
ATOM 4875 O O . ASP A 1 635 ? -9.021 0.059 33.322 1.00 94.31 635 ASP A O 1
ATOM 4879 N N . VAL A 1 636 ? -9.252 0.458 31.128 1.00 94.88 636 VAL A N 1
ATOM 4880 C CA . VAL A 1 636 ? -10.366 1.408 31.293 1.00 94.88 636 VAL A CA 1
ATOM 4881 C C . VAL A 1 636 ? -11.548 0.743 32.004 1.00 94.88 636 VAL A C 1
ATOM 4883 O O . VAL A 1 636 ? -12.134 1.341 32.906 1.00 94.88 636 VAL A O 1
ATOM 4886 N N . THR A 1 637 ? -11.878 -0.504 31.660 1.00 96.19 637 THR A N 1
ATOM 4887 C CA . THR A 1 637 ? -12.949 -1.275 32.317 1.00 96.19 637 THR A CA 1
ATOM 4888 C C . THR A 1 637 ? -12.645 -1.503 33.801 1.00 96.19 637 THR A C 1
ATOM 4890 O O . THR A 1 637 ? -13.508 -1.267 34.650 1.00 96.19 637 THR A O 1
ATOM 4893 N N . GLY A 1 638 ? -11.406 -1.871 34.144 1.00 95.19 638 GLY A N 1
ATOM 4894 C CA . GLY A 1 638 ? -10.972 -2.042 35.532 1.00 95.19 638 GLY A CA 1
ATOM 4895 C C . GLY A 1 638 ? -11.012 -0.741 36.346 1.00 95.19 638 GLY A C 1
ATOM 4896 O O . GLY A 1 638 ? -11.516 -0.716 37.476 1.00 95.19 638 GLY A O 1
ATOM 4897 N N . LYS A 1 639 ? -10.564 0.377 35.758 1.00 94.50 639 LYS A N 1
ATOM 4898 C CA . LYS A 1 639 ? -10.653 1.714 36.376 1.00 94.50 639 LYS A CA 1
ATOM 4899 C C . LYS A 1 639 ? -12.101 2.110 36.658 1.00 94.50 639 LYS A C 1
ATOM 4901 O O . LYS A 1 639 ? -12.399 2.627 37.736 1.00 94.50 639 LYS A O 1
ATOM 4906 N N . LEU A 1 640 ? -13.011 1.837 35.724 1.00 96.25 640 LEU A N 1
ATOM 4907 C CA . LEU A 1 640 ? -14.436 2.123 35.888 1.00 96.25 640 LEU A CA 1
ATOM 4908 C C . LEU A 1 640 ? -15.068 1.266 36.989 1.00 96.25 640 LEU A C 1
ATOM 4910 O O . LEU A 1 640 ? -15.739 1.820 37.856 1.00 96.25 640 LEU A O 1
ATOM 4914 N N . LEU A 1 641 ? -14.804 -0.044 37.030 1.00 95.12 641 LEU A N 1
ATOM 4915 C CA . LEU A 1 641 ? -15.271 -0.918 38.117 1.00 95.12 641 LEU A CA 1
ATOM 4916 C C . LEU A 1 641 ? -14.813 -0.412 39.490 1.00 95.12 641 LEU A C 1
ATOM 4918 O O . LEU A 1 641 ? -15.624 -0.296 40.409 1.00 95.12 641 LEU A O 1
ATOM 4922 N N . THR A 1 642 ? -13.541 -0.025 39.603 1.00 93.94 642 THR A N 1
ATOM 4923 C CA . THR A 1 642 ? -12.970 0.528 40.841 1.00 93.94 642 THR A CA 1
ATOM 4924 C C . THR A 1 642 ? -13.679 1.814 41.278 1.00 93.94 642 THR A C 1
ATOM 4926 O O . THR A 1 642 ? -13.921 2.011 42.465 1.00 93.94 642 THR A O 1
ATOM 4929 N N . LYS A 1 643 ? -14.049 2.692 40.336 1.00 93.31 643 LYS A N 1
ATOM 4930 C CA . LYS A 1 643 ? -14.705 3.977 40.642 1.00 93.31 643 LYS A CA 1
ATOM 4931 C C . LYS A 1 643 ? -16.204 3.852 40.916 1.00 93.31 643 LYS A C 1
ATOM 4933 O O . LYS A 1 643 ? -16.732 4.598 41.740 1.00 93.31 643 LYS A O 1
ATOM 4938 N N . ILE A 1 644 ? -16.898 2.967 40.203 1.00 94.94 644 ILE A N 1
ATOM 4939 C CA . ILE A 1 644 ? -18.363 2.853 40.239 1.00 94.94 644 ILE A CA 1
ATOM 4940 C C . ILE A 1 644 ? -18.829 1.873 41.320 1.00 94.94 644 ILE A C 1
ATOM 4942 O O . ILE A 1 644 ? -19.863 2.112 41.947 1.00 94.94 644 ILE A O 1
ATOM 4946 N N . GLN A 1 645 ? -18.052 0.815 41.572 1.00 93.06 645 GLN A N 1
ATOM 4947 C CA . GLN A 1 645 ? -18.355 -0.250 42.532 1.00 93.06 645 GLN A CA 1
ATOM 4948 C C . GLN A 1 645 ? -17.197 -0.474 43.542 1.00 93.06 645 GLN A C 1
ATOM 4950 O O . GLN A 1 645 ? -16.770 -1.614 43.739 1.00 93.06 645 GLN A O 1
ATOM 4955 N N . PRO A 1 646 ? -16.688 0.571 44.234 1.00 88.00 646 PRO A N 1
ATOM 4956 C CA . PRO A 1 646 ? -15.452 0.491 45.033 1.00 88.00 646 PRO A CA 1
ATOM 4957 C C . PRO A 1 646 ? -15.499 -0.529 46.183 1.00 88.00 646 PRO A C 1
ATOM 4959 O O . PRO A 1 646 ? -14.481 -1.118 46.539 1.00 88.00 646 PRO A O 1
ATOM 4962 N N . ASN A 1 647 ? -16.682 -0.766 46.756 1.00 89.19 647 ASN A N 1
ATOM 4963 C CA . ASN A 1 647 ? -16.853 -1.612 47.942 1.00 89.19 647 ASN A CA 1
ATOM 4964 C C . ASN A 1 647 ? -17.237 -3.065 47.614 1.00 89.19 647 ASN A C 1
ATOM 4966 O O . ASN A 1 647 ? -17.405 -3.881 48.520 1.00 89.19 647 ASN A O 1
ATOM 4970 N N . ARG A 1 648 ? -17.398 -3.415 46.333 1.00 90.62 648 ARG A N 1
ATOM 4971 C CA . ARG A 1 648 ? -17.857 -4.746 45.923 1.00 90.62 648 ARG A CA 1
ATOM 4972 C C . ARG A 1 648 ? -16.660 -5.687 45.790 1.00 90.62 648 ARG A C 1
ATOM 4974 O O . ARG A 1 648 ? -15.787 -5.497 44.947 1.00 90.62 648 ARG A O 1
ATOM 4981 N N . ALA A 1 649 ? -16.605 -6.713 46.644 1.00 88.12 649 ALA A N 1
ATOM 4982 C CA . ALA A 1 649 ? -15.492 -7.667 46.674 1.00 88.12 649 ALA A CA 1
ATOM 4983 C C . ALA A 1 649 ? -15.288 -8.378 45.325 1.00 88.12 649 ALA A C 1
ATOM 4985 O O . ALA A 1 649 ? -14.154 -8.466 44.861 1.00 88.12 649 ALA A O 1
ATOM 4986 N N . SER A 1 650 ? -16.377 -8.785 44.661 1.00 90.00 650 SER A N 1
ATOM 4987 C CA . SER A 1 650 ? -16.312 -9.392 43.327 1.00 90.00 650 SER A CA 1
ATOM 4988 C C . SER A 1 650 ? -15.735 -8.434 42.280 1.00 90.00 650 SER A C 1
ATOM 4990 O O . SER A 1 650 ? -14.957 -8.865 41.442 1.00 90.00 650 SER A O 1
ATOM 4992 N N . SER A 1 651 ? -16.023 -7.129 42.358 1.00 92.38 651 SER A N 1
ATOM 4993 C CA . SER A 1 651 ? -15.469 -6.127 41.434 1.00 92.38 651 SER A CA 1
ATOM 4994 C C . SER A 1 651 ? -13.961 -5.950 41.614 1.00 92.38 651 SER A C 1
ATOM 4996 O O . SER A 1 651 ? -13.251 -5.827 40.621 1.00 92.38 651 SER A O 1
ATOM 4998 N N . ARG A 1 652 ? -13.444 -6.013 42.852 1.00 93.12 652 ARG A N 1
ATOM 4999 C CA . ARG A 1 652 ? -11.988 -6.023 43.102 1.00 93.12 652 ARG A CA 1
ATOM 5000 C C . ARG A 1 652 ? -11.310 -7.235 42.465 1.00 93.12 652 ARG A C 1
ATOM 5002 O O . ARG A 1 652 ? -10.239 -7.086 41.884 1.00 93.12 652 ARG A O 1
ATOM 5009 N N . MET A 1 653 ? -11.943 -8.407 42.538 1.00 93.50 653 MET A N 1
ATOM 5010 C CA . MET A 1 653 ? -11.413 -9.609 41.895 1.00 93.50 653 MET A CA 1
ATOM 5011 C C . MET A 1 653 ? -11.481 -9.519 40.367 1.00 93.50 653 MET A C 1
ATOM 5013 O O . MET A 1 653 ? -10.494 -9.806 39.698 1.00 93.50 653 MET A O 1
ATOM 5017 N N . THR A 1 654 ? -12.585 -9.009 39.811 1.00 95.12 654 THR A N 1
ATOM 5018 C CA . THR A 1 654 ? -12.696 -8.735 38.372 1.00 95.12 654 THR A CA 1
ATOM 5019 C C . THR A 1 654 ? -11.566 -7.827 37.890 1.00 95.12 654 THR A C 1
ATOM 5021 O O . THR A 1 654 ? -10.944 -8.124 36.878 1.00 95.12 654 THR A O 1
ATOM 5024 N N . VAL A 1 655 ? -11.248 -6.750 38.616 1.00 95.75 655 VAL A N 1
ATOM 5025 C CA . VAL A 1 655 ? -10.136 -5.847 38.264 1.00 95.75 655 VAL A CA 1
ATOM 5026 C C . VAL A 1 655 ? -8.798 -6.591 38.231 1.00 95.75 655 VAL A C 1
ATOM 5028 O O . VAL A 1 655 ? -8.038 -6.426 37.277 1.00 95.75 655 VAL A O 1
ATOM 5031 N N . ALA A 1 656 ? -8.521 -7.436 39.229 1.00 94.31 656 ALA A N 1
ATOM 5032 C CA . ALA A 1 656 ? -7.299 -8.239 39.268 1.00 94.31 656 ALA A CA 1
ATOM 5033 C C . ALA A 1 656 ? -7.217 -9.224 38.086 1.00 94.31 656 ALA A C 1
ATOM 5035 O O . ALA A 1 656 ? -6.184 -9.304 37.422 1.00 94.31 656 ALA A O 1
ATOM 5036 N N . ASN A 1 657 ? -8.319 -9.906 37.770 1.00 95.06 657 ASN A N 1
ATOM 5037 C CA . ASN A 1 657 ? -8.395 -10.863 36.665 1.00 95.06 657 ASN A CA 1
ATOM 5038 C C . ASN A 1 657 ? -8.290 -10.187 35.285 1.00 95.06 657 ASN A C 1
ATOM 5040 O O . ASN A 1 657 ? -7.632 -10.720 34.393 1.00 95.06 657 ASN A O 1
ATOM 5044 N N . LEU A 1 658 ? -8.858 -8.988 35.105 1.00 95.44 658 LEU A N 1
ATOM 5045 C CA . LEU A 1 658 ? -8.673 -8.186 33.886 1.00 95.44 658 LEU A CA 1
ATOM 5046 C C . LEU A 1 658 ? -7.211 -7.747 33.711 1.00 95.44 658 LEU A C 1
ATOM 5048 O O . LEU A 1 658 ? -6.690 -7.778 32.596 1.00 95.44 658 LEU A O 1
ATOM 5052 N N . ALA A 1 659 ? -6.537 -7.369 34.803 1.00 94.19 659 ALA A N 1
ATOM 5053 C CA . ALA A 1 659 ? -5.119 -7.013 34.777 1.00 94.19 659 ALA A CA 1
ATOM 5054 C C . ALA A 1 659 ? -4.224 -8.225 34.457 1.00 94.19 659 ALA A C 1
ATOM 5056 O O . ALA A 1 659 ? -3.269 -8.096 33.692 1.00 94.19 659 ALA A O 1
ATOM 5057 N N . GLU A 1 660 ? -4.542 -9.408 34.994 1.00 93.38 660 GLU A N 1
ATOM 5058 C CA . GLU A 1 660 ? -3.876 -10.668 34.633 1.00 93.38 660 GLU A CA 1
ATOM 5059 C C . GLU A 1 660 ? -4.067 -10.995 33.147 1.00 93.38 660 GLU A C 1
ATOM 5061 O O . GLU A 1 660 ? -3.089 -11.257 32.447 1.00 93.38 660 GLU A O 1
ATOM 5066 N N . LEU A 1 661 ? -5.305 -10.927 32.644 1.00 93.50 661 LEU A N 1
ATOM 5067 C CA . LEU A 1 661 ? -5.609 -11.159 31.232 1.00 93.50 661 LEU A CA 1
ATOM 5068 C C . LEU A 1 661 ? -4.815 -10.203 30.331 1.00 93.50 661 LEU A C 1
ATOM 5070 O O . LEU A 1 661 ? -4.179 -10.643 29.376 1.00 93.50 661 LEU A O 1
ATOM 5074 N N . CYS A 1 662 ? -4.781 -8.914 30.678 1.00 92.25 662 CYS A N 1
ATOM 5075 C CA . CYS A 1 662 ? -3.993 -7.903 29.976 1.00 92.25 662 CYS A CA 1
ATOM 5076 C C . CYS A 1 662 ? -2.495 -8.250 29.947 1.00 92.25 662 CYS A C 1
ATOM 5078 O O . CYS A 1 662 ? -1.873 -8.162 28.889 1.00 92.25 662 CYS A O 1
ATOM 5080 N N . ARG A 1 663 ? -1.909 -8.680 31.076 1.00 89.50 663 ARG A N 1
ATOM 5081 C CA . ARG A 1 663 ? -0.496 -9.099 31.127 1.00 89.50 663 ARG A CA 1
ATOM 5082 C C . ARG A 1 663 ? -0.213 -10.294 30.219 1.00 89.50 663 ARG A C 1
ATOM 5084 O O . ARG A 1 663 ? 0.792 -10.288 29.510 1.00 89.50 663 ARG A O 1
ATOM 5091 N N . ARG A 1 664 ? -1.107 -11.290 30.204 1.00 88.88 664 ARG A N 1
ATOM 5092 C CA . ARG A 1 664 ? -0.962 -12.491 29.366 1.00 88.88 664 ARG A CA 1
ATOM 5093 C C . ARG A 1 664 ? -1.115 -12.194 27.874 1.00 88.88 664 ARG A C 1
ATOM 5095 O O . ARG A 1 664 ? -0.356 -12.747 27.086 1.00 88.88 664 ARG A O 1
ATOM 5102 N N . ILE A 1 665 ? -2.043 -11.312 27.489 1.00 86.12 665 ILE A N 1
ATOM 5103 C CA . ILE A 1 665 ? -2.222 -10.879 26.089 1.00 86.12 665 ILE A CA 1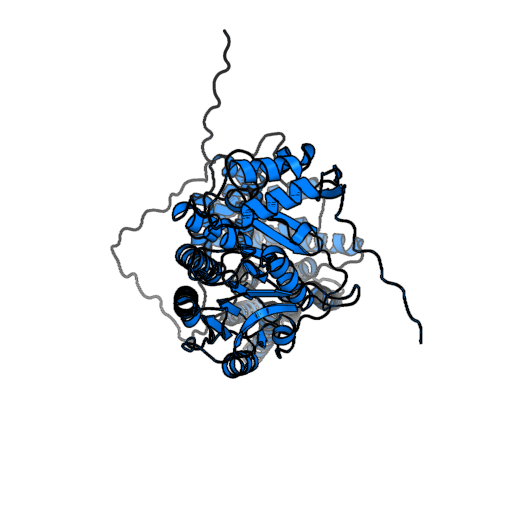
ATOM 5104 C C . ILE A 1 665 ? -0.984 -10.122 25.591 1.00 86.12 665 ILE A C 1
ATOM 5106 O O . ILE A 1 665 ? -0.530 -10.363 24.477 1.00 86.12 665 ILE A O 1
ATOM 5110 N N . SER A 1 666 ? -0.403 -9.255 26.423 1.00 77.31 666 SER A N 1
ATOM 5111 C CA . SER A 1 666 ? 0.799 -8.484 26.074 1.00 77.31 666 SER A CA 1
ATOM 5112 C C . SER A 1 666 ? 2.102 -9.301 26.074 1.00 77.31 666 SER A C 1
ATOM 5114 O O . SER A 1 666 ? 3.157 -8.747 25.775 1.00 77.31 666 SER A O 1
ATOM 5116 N N . GLY A 1 667 ? 2.066 -10.592 26.429 1.00 69.00 667 GLY A N 1
ATOM 5117 C CA . GLY A 1 667 ? 3.250 -11.457 26.457 1.00 69.00 667 GLY A CA 1
ATOM 5118 C C . GLY A 1 667 ? 4.232 -11.183 27.606 1.00 69.00 667 GLY A C 1
ATOM 5119 O O . GLY A 1 667 ? 5.358 -11.678 27.569 1.00 69.00 667 GLY A O 1
ATOM 5120 N N . ASP A 1 668 ? 3.835 -10.424 28.634 1.00 50.75 668 ASP A N 1
ATOM 5121 C CA . ASP A 1 668 ? 4.695 -10.100 29.780 1.00 50.75 668 ASP A CA 1
ATOM 5122 C C . ASP A 1 668 ? 4.716 -11.273 30.777 1.00 50.75 668 ASP A C 1
ATOM 5124 O O . ASP A 1 668 ? 3.983 -11.303 31.769 1.00 50.75 668 ASP A O 1
ATOM 5128 N N . GLN A 1 669 ? 5.542 -12.288 30.503 1.00 35.00 669 GLN A N 1
ATOM 5129 C CA . GLN A 1 669 ? 5.850 -13.341 31.474 1.00 35.00 669 GLN A CA 1
ATOM 5130 C C . GLN A 1 669 ? 6.893 -12.857 32.490 1.00 35.00 669 GLN A C 1
ATOM 5132 O O . GLN A 1 669 ? 8.034 -13.319 32.515 1.00 35.00 669 GLN A O 1
ATOM 5137 N N . ARG A 1 670 ? 6.503 -11.946 33.386 1.00 31.69 670 ARG A N 1
ATOM 5138 C CA . ARG A 1 670 ? 7.198 -11.804 34.673 1.00 31.69 670 ARG A CA 1
ATOM 5139 C C . ARG A 1 670 ? 6.597 -12.802 35.650 1.00 31.69 670 ARG A C 1
ATOM 5141 O O . ARG A 1 670 ? 5.536 -12.562 36.224 1.00 31.69 670 ARG A O 1
ATOM 5148 N N . ASN A 1 671 ? 7.284 -13.930 35.820 1.00 28.95 671 ASN A N 1
ATOM 5149 C CA . ASN A 1 671 ? 7.042 -14.841 36.934 1.00 28.95 671 ASN A CA 1
ATOM 5150 C C . ASN A 1 671 ? 7.031 -14.048 38.245 1.00 28.95 671 ASN A C 1
ATOM 5152 O O . ASN A 1 671 ? 7.882 -13.185 38.467 1.00 28.95 671 ASN A O 1
ATOM 5156 N N . GLY A 1 672 ? 6.029 -14.326 39.078 1.00 30.88 672 GLY A N 1
ATOM 5157 C CA . GLY A 1 672 ? 5.754 -13.586 40.298 1.00 30.88 672 GLY A CA 1
ATOM 5158 C C . GLY A 1 672 ? 6.973 -13.470 41.205 1.00 30.88 672 GLY A C 1
ATOM 5159 O O . GLY A 1 672 ? 7.414 -14.450 41.790 1.00 30.88 672 GLY A O 1
ATOM 5160 N N . HIS A 1 673 ? 7.455 -12.245 41.377 1.00 24.42 673 HIS A N 1
ATOM 5161 C CA . HIS A 1 673 ? 8.060 -11.800 42.619 1.00 24.42 673 HIS A CA 1
ATOM 5162 C C . HIS A 1 673 ? 7.693 -10.336 42.840 1.00 24.42 673 HIS A C 1
ATOM 5164 O O . HIS A 1 673 ? 7.803 -9.495 41.949 1.00 24.42 673 HIS A O 1
ATOM 5170 N N . VAL A 1 674 ? 7.194 -10.077 44.046 1.00 31.05 674 VAL A N 1
ATOM 5171 C CA . VAL A 1 674 ? 6.918 -8.757 44.611 1.00 31.05 674 VAL A CA 1
ATOM 5172 C C . VAL A 1 674 ? 8.136 -7.858 44.392 1.00 31.05 674 VAL A C 1
ATOM 5174 O O . VAL A 1 674 ? 9.238 -8.218 44.797 1.00 31.05 674 VAL A O 1
ATOM 5177 N N . VAL A 1 675 ? 7.943 -6.699 43.762 1.00 24.92 675 VAL A N 1
ATOM 5178 C CA . VAL A 1 675 ? 8.981 -5.667 43.660 1.00 24.92 675 VAL A CA 1
ATOM 5179 C C . VAL A 1 675 ? 8.613 -4.541 44.617 1.00 24.92 675 VAL A C 1
ATOM 5181 O O . VAL A 1 675 ? 7.671 -3.787 44.375 1.00 24.92 675 VAL A O 1
ATOM 5184 N N . GLU A 1 676 ? 9.352 -4.465 45.723 1.00 22.75 676 GLU A N 1
ATOM 5185 C CA . GLU A 1 676 ? 9.471 -3.255 46.537 1.00 22.75 676 GLU A CA 1
ATOM 5186 C C . GLU A 1 676 ? 10.094 -2.102 45.722 1.00 22.75 676 GLU A C 1
ATOM 5188 O O . GLU A 1 676 ? 10.825 -2.346 44.756 1.00 22.75 676 GLU A O 1
ATOM 5193 N N . PRO A 1 677 ? 9.832 -0.833 46.086 1.00 24.52 677 PRO A N 1
ATOM 5194 C CA . PRO A 1 677 ? 10.243 0.312 45.290 1.00 24.52 677 PRO A CA 1
ATOM 5195 C C . PRO A 1 677 ? 11.755 0.530 45.408 1.00 24.52 677 PRO A C 1
ATOM 5197 O O . PRO A 1 677 ? 12.257 0.903 46.467 1.00 24.52 677 PRO A O 1
ATOM 5200 N N . VAL A 1 678 ? 12.490 0.340 44.310 1.00 26.27 678 VAL A N 1
ATOM 5201 C CA . VAL A 1 678 ? 13.921 0.659 44.266 1.00 26.27 678 VAL A CA 1
ATOM 5202 C C . VAL A 1 678 ? 14.111 2.155 44.025 1.00 26.27 678 VAL A C 1
ATOM 5204 O O . VAL A 1 678 ? 13.609 2.735 43.062 1.00 26.27 678 VAL A O 1
ATOM 5207 N N . ALA A 1 679 ? 14.848 2.749 44.959 1.00 24.47 679 ALA A N 1
ATOM 5208 C CA . ALA A 1 679 ? 15.206 4.148 45.068 1.00 24.47 679 ALA A CA 1
ATOM 5209 C C . ALA A 1 679 ? 15.946 4.721 43.846 1.00 24.47 679 ALA A C 1
ATOM 5211 O O . ALA A 1 679 ? 16.649 4.031 43.107 1.00 24.47 679 ALA A O 1
ATOM 5212 N N . ALA A 1 680 ? 15.802 6.039 43.706 1.00 30.47 680 ALA A N 1
ATOM 5213 C CA . ALA A 1 680 ? 16.427 6.886 42.706 1.00 30.47 680 ALA A CA 1
ATOM 5214 C C . ALA A 1 680 ? 17.954 6.705 42.639 1.00 30.47 680 ALA A C 1
ATOM 5216 O O . ALA A 1 680 ? 18.670 6.997 43.596 1.00 30.47 680 ALA A O 1
ATOM 5217 N N . ALA A 1 681 ? 18.452 6.314 41.465 1.00 26.25 681 ALA A N 1
ATOM 5218 C CA . ALA A 1 681 ? 19.862 6.408 41.115 1.00 26.25 681 ALA A CA 1
ATOM 5219 C C . ALA A 1 681 ? 20.053 7.513 40.067 1.00 26.25 681 ALA A C 1
ATOM 5221 O O . ALA A 1 681 ? 19.655 7.390 38.910 1.00 26.25 681 ALA A O 1
ATOM 5222 N N . SER A 1 682 ? 20.669 8.601 40.524 1.00 29.41 682 SER A N 1
ATOM 5223 C CA . SER A 1 682 ? 21.237 9.689 39.730 1.00 29.41 682 SER A CA 1
ATOM 5224 C C . SER A 1 682 ? 22.074 9.162 38.558 1.00 29.41 682 SER A C 1
ATOM 5226 O O . SER A 1 682 ? 23.045 8.429 38.758 1.00 29.41 682 SER A O 1
ATOM 5228 N N . ARG A 1 683 ? 21.736 9.581 37.333 1.00 27.56 683 ARG A N 1
ATOM 5229 C CA . ARG A 1 683 ? 22.659 9.582 36.194 1.00 27.56 683 ARG A CA 1
ATOM 5230 C C . ARG A 1 683 ? 22.571 10.922 35.472 1.00 27.56 683 ARG A C 1
ATOM 5232 O O . ARG A 1 683 ? 21.597 11.220 34.790 1.00 27.56 683 ARG A O 1
ATOM 5239 N N . ASN A 1 684 ? 23.628 11.711 35.652 1.00 27.31 684 ASN A N 1
ATOM 5240 C CA . ASN A 1 684 ? 23.974 12.859 34.827 1.00 27.31 684 ASN A CA 1
ATOM 5241 C C . ASN A 1 684 ? 24.166 12.409 33.373 1.00 27.31 684 ASN A C 1
ATOM 5243 O O . ASN A 1 684 ? 25.023 11.576 33.083 1.00 27.31 684 ASN A O 1
ATOM 5247 N N . GLY A 1 685 ? 23.379 12.988 32.474 1.00 25.69 685 GLY A N 1
ATOM 5248 C CA . GLY A 1 685 ? 23.468 12.806 31.031 1.00 25.69 685 GLY A CA 1
ATOM 5249 C C . GLY A 1 685 ? 22.440 13.711 30.367 1.00 25.69 685 GLY A C 1
ATOM 5250 O O . GLY A 1 685 ? 21.249 13.423 30.384 1.00 25.69 685 GLY A O 1
ATOM 5251 N N . SER A 1 686 ? 22.897 14.854 29.873 1.00 28.09 686 SER A N 1
ATOM 5252 C CA . SER A 1 686 ? 22.091 15.935 29.309 1.00 28.09 686 SER A CA 1
ATOM 5253 C C . SER A 1 686 ? 21.289 15.471 28.087 1.00 28.09 686 SER A C 1
ATOM 5255 O O . SER A 1 686 ? 21.822 15.398 26.984 1.00 28.09 686 SER A O 1
ATOM 5257 N N . ALA A 1 687 ? 20.000 15.184 28.277 1.00 24.50 687 ALA A N 1
ATOM 5258 C CA . ALA A 1 687 ? 19.018 15.045 27.203 1.00 24.50 687 ALA A CA 1
ATOM 5259 C C . ALA A 1 687 ? 18.297 16.394 26.972 1.00 24.50 687 ALA A C 1
ATOM 5261 O O . ALA A 1 687 ? 18.063 17.131 27.937 1.00 24.50 687 ALA A O 1
ATOM 5262 N N . PRO A 1 688 ? 17.943 16.757 25.724 1.00 26.31 688 PRO A N 1
ATOM 5263 C CA . PRO A 1 688 ? 17.288 18.028 25.437 1.00 26.31 688 PRO A CA 1
ATOM 5264 C C . PRO A 1 688 ? 15.853 18.045 25.986 1.00 26.31 688 PRO A C 1
ATOM 5266 O O . PRO A 1 688 ? 15.093 17.093 25.821 1.00 26.31 688 PRO A O 1
ATOM 5269 N N . LYS A 1 689 ? 15.493 19.145 26.662 1.00 24.84 689 LYS A N 1
ATOM 5270 C CA . LYS A 1 689 ? 14.176 19.383 27.278 1.00 24.84 689 LYS A CA 1
ATOM 5271 C C . LYS A 1 689 ? 13.030 19.219 26.260 1.00 24.84 689 LYS A C 1
ATOM 5273 O O . LYS A 1 689 ? 13.125 19.795 25.175 1.00 24.84 689 LYS A O 1
ATOM 5278 N N . PRO A 1 690 ? 11.911 18.559 26.614 1.00 27.27 690 PRO A N 1
ATOM 5279 C CA . PRO A 1 690 ? 10.703 18.612 25.805 1.00 27.27 690 PRO A CA 1
ATOM 5280 C C . PRO A 1 690 ? 10.094 20.015 25.910 1.00 27.27 690 PRO A C 1
ATOM 5282 O O . PRO A 1 690 ? 9.887 20.544 27.003 1.00 27.27 690 PRO A O 1
ATOM 5285 N N . ALA A 1 691 ? 9.843 20.638 24.759 1.00 28.16 691 ALA A N 1
ATOM 5286 C CA . ALA A 1 691 ? 9.199 21.938 24.671 1.00 28.16 691 ALA A CA 1
ATOM 5287 C C . ALA A 1 691 ? 7.734 21.822 25.117 1.00 28.16 691 ALA A C 1
ATOM 5289 O O . ALA A 1 691 ? 6.876 21.328 24.390 1.00 28.16 691 ALA A O 1
ATOM 5290 N N . THR A 1 692 ? 7.449 22.305 26.322 1.00 30.44 692 THR A N 1
ATOM 5291 C CA . THR A 1 692 ? 6.104 22.609 26.813 1.00 30.44 692 THR A CA 1
ATOM 5292 C C . THR A 1 692 ? 5.574 23.823 26.049 1.00 30.44 692 THR A C 1
ATOM 5294 O O . THR A 1 692 ? 5.754 24.969 26.460 1.00 30.44 692 THR A O 1
ATOM 5297 N N . GLY A 1 693 ? 4.979 23.594 24.885 1.00 30.88 693 GLY A N 1
ATOM 5298 C CA . GLY A 1 693 ? 4.361 24.641 24.084 1.00 30.88 693 GLY A CA 1
ATOM 5299 C C . GLY A 1 693 ? 3.159 24.083 23.347 1.00 30.88 693 GLY A C 1
ATOM 5300 O O . GLY A 1 693 ? 3.292 23.104 22.617 1.00 30.88 693 GLY A O 1
ATOM 5301 N N . ARG A 1 694 ? 1.991 24.714 23.531 1.00 38.97 694 ARG A N 1
ATOM 5302 C CA . ARG A 1 694 ? 0.797 24.474 22.704 1.00 38.97 694 ARG A CA 1
ATOM 5303 C C . ARG A 1 694 ? 1.219 24.430 21.226 1.00 38.97 694 ARG A C 1
ATOM 5305 O O . ARG A 1 694 ? 1.956 25.332 20.812 1.00 38.97 694 ARG A O 1
ATOM 5312 N N . PRO A 1 695 ? 0.791 23.430 20.435 1.00 34.31 695 PRO A N 1
ATOM 5313 C CA . PRO A 1 695 ? 1.191 23.330 19.038 1.00 34.31 695 PRO A CA 1
ATOM 5314 C C . PRO A 1 695 ? 0.721 24.583 18.294 1.00 34.31 695 PRO A C 1
ATOM 5316 O O . PRO A 1 695 ? -0.475 24.827 18.152 1.00 34.31 695 PRO A O 1
ATOM 5319 N N . LYS A 1 696 ? 1.672 25.415 17.861 1.00 29.00 696 LYS A N 1
ATOM 5320 C CA . LYS A 1 696 ? 1.405 26.511 16.927 1.00 29.00 696 LYS A CA 1
ATOM 5321 C C . LYS A 1 696 ? 1.445 25.953 15.500 1.00 29.00 696 LYS A C 1
ATOM 5323 O O . LYS A 1 696 ? 2.315 25.123 15.224 1.00 29.00 696 LYS A O 1
ATOM 5328 N N . PRO A 1 697 ? 0.551 26.398 14.603 1.00 31.78 697 PRO A N 1
ATOM 5329 C CA . PRO A 1 697 ? 0.636 26.042 13.192 1.00 31.78 697 PRO A CA 1
ATOM 5330 C C . PRO A 1 697 ? 1.957 26.555 12.583 1.00 31.78 697 PRO A C 1
ATOM 5332 O O . PRO A 1 697 ? 2.512 27.548 13.076 1.00 31.78 697 PRO A O 1
ATOM 5335 N N . PRO A 1 698 ? 2.488 25.895 11.537 1.00 33.66 698 PRO A N 1
ATOM 5336 C CA . PRO A 1 698 ? 3.655 26.387 10.809 1.00 33.66 698 PRO A CA 1
ATOM 5337 C C . PRO A 1 698 ? 3.379 27.784 10.228 1.00 33.66 698 PRO A C 1
ATOM 5339 O O . PRO A 1 698 ? 2.271 28.094 9.793 1.00 33.66 698 PRO A O 1
ATOM 5342 N N . ARG A 1 699 ? 4.384 28.667 10.273 1.00 33.44 699 ARG A N 1
ATOM 5343 C CA . ARG A 1 699 ? 4.275 30.041 9.760 1.00 33.44 699 ARG A CA 1
ATOM 5344 C C . ARG A 1 699 ? 4.271 30.031 8.228 1.00 33.44 699 ARG A C 1
ATOM 5346 O O . ARG A 1 699 ? 5.289 29.686 7.635 1.00 33.44 699 ARG A O 1
ATOM 5353 N N . ARG A 1 700 ? 3.173 30.488 7.614 1.00 39.06 700 ARG A N 1
ATOM 5354 C CA . ARG A 1 700 ? 3.109 30.841 6.184 1.00 39.06 700 ARG A CA 1
ATOM 5355 C C . ARG A 1 700 ? 4.088 31.976 5.857 1.00 39.06 700 ARG A C 1
ATOM 5357 O O . ARG A 1 700 ? 4.248 32.906 6.654 1.00 39.06 700 ARG A O 1
ATOM 5364 N N . ARG A 1 701 ? 4.709 31.928 4.673 1.00 33.69 701 ARG A N 1
ATOM 5365 C CA . ARG A 1 701 ? 5.371 33.102 4.077 1.00 33.69 701 ARG A CA 1
ATOM 5366 C C . ARG A 1 701 ? 4.289 34.100 3.628 1.00 33.69 701 ARG A C 1
ATOM 5368 O O . ARG A 1 701 ? 3.303 33.664 3.039 1.00 33.69 701 ARG A O 1
ATOM 5375 N N . PRO A 1 702 ? 4.429 35.409 3.896 1.00 35.81 702 PRO A N 1
ATOM 5376 C CA . PRO A 1 702 ? 3.499 36.400 3.364 1.00 35.81 702 PRO A CA 1
ATOM 5377 C C . PRO A 1 702 ? 3.619 36.455 1.833 1.00 35.81 702 PRO A C 1
ATOM 5379 O O . PRO A 1 702 ? 4.721 36.577 1.299 1.00 35.81 702 PRO A O 1
ATOM 5382 N N . GLY A 1 703 ? 2.482 36.306 1.146 1.00 33.88 703 GLY A N 1
ATOM 5383 C CA . GLY A 1 703 ? 2.367 36.431 -0.307 1.00 33.88 703 GLY A CA 1
ATOM 5384 C C . GLY A 1 703 ? 2.678 37.853 -0.776 1.00 33.88 703 GLY A C 1
ATOM 5385 O O . GLY A 1 703 ? 2.385 38.818 -0.070 1.00 33.88 703 GLY A O 1
ATOM 5386 N N . GLY A 1 704 ? 3.319 37.948 -1.942 1.00 33.22 704 GLY A N 1
ATOM 5387 C CA . GLY A 1 704 ? 3.850 39.179 -2.522 1.00 33.22 704 GLY A CA 1
ATOM 5388 C C . GLY A 1 704 ? 2.798 40.254 -2.794 1.00 33.22 704 GLY A C 1
ATOM 5389 O O . GLY A 1 704 ? 1.660 39.968 -3.164 1.00 33.22 704 GLY A O 1
ATOM 5390 N N . GLU A 1 705 ? 3.226 41.500 -2.603 1.00 36.09 705 GLU A N 1
ATOM 5391 C CA . GLU A 1 705 ? 2.475 42.713 -2.904 1.00 36.09 705 GLU A CA 1
ATOM 5392 C C . GLU A 1 705 ? 2.168 42.812 -4.403 1.00 36.09 705 GLU A C 1
ATOM 5394 O O . GLU A 1 705 ? 3.019 42.565 -5.260 1.00 36.09 705 GLU A O 1
ATOM 5399 N N . GLY A 1 706 ? 0.922 43.179 -4.704 1.00 32.50 706 GLY A N 1
ATOM 5400 C CA . GLY A 1 706 ? 0.455 43.446 -6.054 1.00 32.50 706 GLY A CA 1
ATOM 5401 C C . GLY A 1 706 ? 1.162 44.652 -6.668 1.00 32.50 706 GLY A C 1
ATOM 5402 O O . GLY A 1 706 ? 1.274 45.714 -6.058 1.00 32.50 706 GLY A O 1
ATOM 5403 N N . ILE A 1 707 ? 1.599 44.481 -7.911 1.00 36.19 707 ILE A N 1
ATOM 5404 C CA . ILE A 1 707 ? 2.131 45.547 -8.753 1.00 36.19 707 ILE A CA 1
ATOM 5405 C C . ILE A 1 707 ? 0.962 46.455 -9.147 1.00 36.19 707 ILE A C 1
ATOM 5407 O O . ILE A 1 707 ? 0.085 46.061 -9.911 1.00 36.19 707 ILE A O 1
ATOM 5411 N N . SER A 1 708 ? 0.952 47.669 -8.601 1.00 35.09 708 SER A N 1
ATOM 5412 C CA . SER A 1 708 ? 0.305 48.827 -9.221 1.00 35.09 708 SER A CA 1
ATOM 5413 C C . SER A 1 708 ? 1.404 49.685 -9.842 1.00 35.09 708 SER A C 1
ATOM 5415 O O . SER A 1 708 ? 2.288 50.158 -9.126 1.00 35.09 708 SER A O 1
ATOM 5417 N N . GLY A 1 709 ? 1.352 49.842 -11.163 1.00 36.69 709 GLY A N 1
ATOM 5418 C CA . GLY A 1 709 ? 2.276 50.623 -11.984 1.00 36.69 709 GLY A CA 1
ATOM 5419 C C . GLY A 1 709 ? 1.900 50.502 -13.447 1.00 36.69 709 GLY A C 1
ATOM 5420 O O . GLY A 1 709 ? 2.162 49.412 -13.997 1.00 36.69 709 GLY A O 1
#

pLDDT: mean 81.33, std 20.2, range [22.17, 98.5]

Secondary structure (DSSP, 8-state):
---PPPPPPPPP-SEEEEEE--SSSS-EEEEEE--HHHHHHHHHHHHSSSB--HHHHHHHHHHHS-HHHHHHHTT-SEEEEEE-TTGGGS-GGG-EETTEEHHHHSEEEEEE--S---S---SPP-SEEEEEES----TT----HHHHHHHHHHHHHHTTTSEEPPPPSS--HHHHHHHHTSS--SEEEEESBEEEE--SSTTPPPEEEEE-STT-EEEHHHHHTSSS--SEEEEE-BB-----S-S-S-S----HHHHHHHHHHHHHHHT-SEEEEE-S-B-HHHHHHHHHHHHHHHHHT--HHHHHHHHHHHHHHH-TTBTHHHHEEEEE-TT--S-TT--PPPTT-SS-S-HHHHHHHHHHHHH------SS---SHHHHHHHHHHHHTS-TTGGGSHHHHHHHHHHHHHTT-HHHHHHHHHHHHT--STT----HHHHHHHHHHHHHHHHHHTTT-HHHHHHHHHHHHHHHHHHHHH---HHHHHHHHHHHHHHHHH-SSHHHHHHHHHHHHHHHHHHHHHHHTTT---HHHHHHHHHHHHHHT---TTHHHHHHHHHHHHHHHHHHH--HHHHHHHHHHHHHHHHHHTGGG--THHHHHHHHHHHHHHHHHHHHH---HHHHHHHHHHHHHHHHHHHHHSTT-HHHHHHHHHHHHHHHHHTT----------PPP------PPPP-----PPPPPPPPPPP---

InterPro domains:
  IPR024983 CHAT domain [PF12770] (57-333)
  IPR046880 Tetratricopeptide Repeats-Sensor [PF20308] (426-544)

Sequence (709 aa):
MAISGPAEPAEAHREIRFLTLSDRARAEATSQQRQPELVDRLIKSSISQTSFRSDESRVLFELTVPNELKSGLAQVDNLVLVLDAESAAYPWELMSAGNEALCIDKALVRQLQTTKYRPQIGARAGTSAYVVGDPLVSAPFRQLPGAMAEAGAVYDQLRGRFDVQKPATKPSALEVLAGLYQKPYRIVHLAGHGHYEPPTTADGKARSGMVLDNGVFLTAVEVGQMQQVPELVFLNCCHIGQTGPETPTRTPAVEFNRLAASVSRELIEMGVRAVVAAGWAVDDVAAKEFAQKFYECMLAGESFGFALKSARCHTYDLFPQSNTWGAYQAYGDPDYRLDPTTSGSPSASPGRVDIAEFIDAVNHVGRKPETGATTPFSRGPLVEQLNALVQECPADWLEQTDVQMAIGYAYGNLRRFGDACRYLIAALAGEGETSTTTMRAVEQLANFEARMANDIAATDPDYAQELYASAIERLERLLAVSQTAERYNLLGGAYKRRAAGESTGRTARKMLLRACEHYRQAHLLTLQRQRIDPYAVLNWLTLATILDEQVPDADALIDRCVTTAHEQFSIDRRFYTAVSIADAALVRALRSGRLGQNGQAGEQEVAQLLAHFQEVVVLAVPSLGNLDSVCTHLDVTGKLLTKIQPNRASSRMTVANLAELCRRISGDQRNGHVVEPVAAASRNGSAPKPATGRPKPPRRRPGGEGISG